Protein AF-0000000072491168 (afdb_homodimer)

Radius of gyration: 26.43 Å; Cα contacts (8 Å, |Δi|>4): 874; chains: 2; bounding box: 70×64×75 Å

Structure (mmCIF, N/CA/C/O backbone):
data_AF-0000000072491168-model_v1
#
loop_
_entity.id
_entity.type
_entity.pdbx_description
1 polymer 'GNAT family N-acetyltransferase'
#
loop_
_atom_site.group_PDB
_atom_site.id
_atom_site.type_symbol
_atom_site.label_atom_id
_atom_site.label_alt_id
_atom_site.label_comp_id
_atom_site.label_asym_id
_atom_site.label_entity_id
_atom_site.label_seq_id
_atom_site.pdbx_PDB_ins_code
_atom_site.Cartn_x
_atom_site.Cartn_y
_atom_site.Cartn_z
_atom_site.occupancy
_atom_site.B_iso_or_equiv
_atom_site.auth_seq_id
_atom_site.auth_comp_id
_atom_site.auth_asym_id
_atom_site.auth_atom_id
_atom_site.pdbx_PDB_model_num
ATOM 1 N N . MET A 1 1 ? -16.453 -18.031 -25.453 1 85.25 1 MET A N 1
ATOM 2 C CA . MET A 1 1 ? -17.797 -17.641 -25.031 1 85.25 1 MET A CA 1
ATOM 3 C C . MET A 1 1 ? -17.797 -17.047 -23.641 1 85.25 1 MET A C 1
ATOM 5 O O . MET A 1 1 ? -17.031 -17.484 -22.766 1 85.25 1 MET A O 1
ATOM 9 N N . LYS A 1 2 ? -18.734 -16.141 -23.422 1 92.62 2 LYS A N 1
ATOM 10 C CA . LYS A 1 2 ? -18.875 -15.367 -22.188 1 92.62 2 LYS A CA 1
ATOM 11 C C . LYS A 1 2 ? -19.312 -16.266 -21.031 1 92.62 2 LYS A C 1
ATOM 13 O O . LYS A 1 2 ? -20.031 -17.25 -21.234 1 92.62 2 LYS A O 1
ATOM 18 N N . ILE A 1 3 ? -18.812 -15.953 -19.875 1 95.25 3 ILE A N 1
ATOM 19 C CA . ILE A 1 3 ? -19.219 -16.672 -18.672 1 95.25 3 ILE A CA 1
ATOM 20 C C . ILE A 1 3 ? -20.734 -16.641 -18.547 1 95.25 3 ILE A C 1
ATOM 22 O O . ILE A 1 3 ? -21.375 -15.617 -18.812 1 95.25 3 ILE A O 1
ATOM 26 N N . THR A 1 4 ? -21.297 -17.75 -18.156 1 95.19 4 THR A N 1
ATOM 27 C CA . THR A 1 4 ? -22.734 -17.797 -17.984 1 95.19 4 THR A CA 1
ATOM 28 C C . THR A 1 4 ? -23.141 -17.297 -16.594 1 95.19 4 THR A C 1
ATOM 30 O O . THR A 1 4 ? -22.297 -17.219 -15.695 1 95.19 4 THR A O 1
ATOM 33 N N . LYS A 1 5 ? -24.359 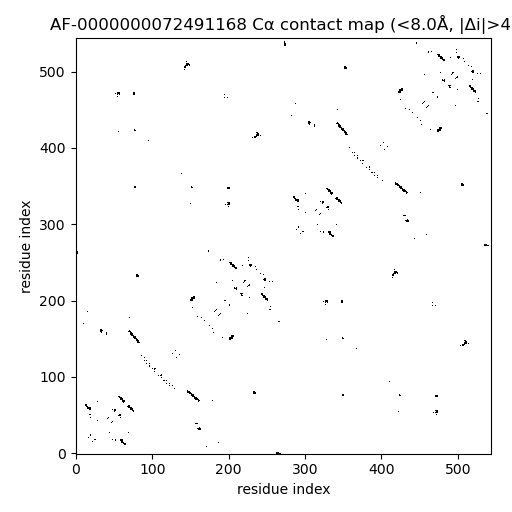-16.984 -16.469 1 96.19 5 LYS A N 1
ATOM 34 C CA . LYS A 1 5 ? -24.875 -16.547 -15.172 1 96.19 5 LYS A CA 1
ATOM 35 C C . LYS A 1 5 ? -24.703 -17.625 -14.109 1 96.19 5 LYS A C 1
ATOM 37 O O . LYS A 1 5 ? -24.312 -17.328 -12.977 1 96.19 5 LYS A O 1
ATOM 42 N N . ASP A 1 6 ? -24.953 -18.844 -14.477 1 95.75 6 ASP A N 1
ATOM 43 C CA . ASP A 1 6 ? -24.828 -19.953 -13.547 1 95.75 6 ASP A CA 1
ATOM 44 C C . ASP A 1 6 ? -23.375 -20.109 -13.078 1 95.75 6 ASP A C 1
ATOM 46 O O . ASP A 1 6 ? -23.125 -20.328 -11.898 1 95.75 6 ASP A O 1
ATOM 50 N N . GLN A 1 7 ? -22.484 -20.047 -13.992 1 96 7 GLN A N 1
ATOM 51 C CA . GLN A 1 7 ? -21.062 -20.141 -13.672 1 96 7 GLN A CA 1
ATOM 52 C C . GLN A 1 7 ? -20.625 -19 -12.75 1 96 7 GLN A C 1
ATOM 54 O O . GLN A 1 7 ? -19.891 -19.234 -11.789 1 96 7 GLN A O 1
ATOM 59 N N . LEU A 1 8 ? -21.094 -17.844 -13.062 1 97.38 8 LEU A N 1
ATOM 60 C CA . LEU A 1 8 ? -20.766 -16.688 -12.25 1 97.38 8 LEU A CA 1
ATOM 61 C C . LEU A 1 8 ? -21.359 -16.828 -10.852 1 97.38 8 LEU A C 1
ATOM 63 O O . LEU A 1 8 ? -20.734 -16.438 -9.859 1 97.38 8 LEU A O 1
ATOM 67 N N . ASP A 1 9 ? -22.516 -17.344 -10.766 1 97.31 9 ASP A N 1
ATOM 68 C CA . ASP A 1 9 ? -23.156 -17.578 -9.477 1 97.31 9 ASP A CA 1
ATOM 69 C C . ASP A 1 9 ? -22.359 -18.547 -8.625 1 97.31 9 ASP A C 1
ATOM 71 O O . ASP A 1 9 ? -22.25 -18.375 -7.41 1 97.31 9 ASP A O 1
ATOM 75 N N . ILE A 1 10 ? -21.828 -19.531 -9.258 1 97.38 10 ILE A N 1
ATOM 76 C CA . ILE A 1 10 ? -20.969 -20.484 -8.547 1 97.38 10 ILE A CA 1
ATOM 77 C C . ILE A 1 10 ? -19.75 -19.766 -7.988 1 97.38 10 ILE A C 1
ATOM 79 O O . ILE A 1 10 ? -19.438 -19.891 -6.805 1 97.38 10 ILE A O 1
ATOM 83 N N . LEU A 1 11 ? -19.109 -18.984 -8.812 1 98 11 LEU A N 1
ATOM 84 C CA . LEU A 1 11 ? -17.922 -18.25 -8.367 1 98 11 LEU A CA 1
ATOM 85 C C . LEU A 1 11 ? -18.281 -17.281 -7.246 1 98 11 LEU A C 1
ATOM 87 O O . LEU A 1 11 ? -17.531 -17.156 -6.273 1 98 11 LEU A O 1
ATOM 91 N N . ASN A 1 12 ? -19.406 -16.672 -7.371 1 97.81 12 ASN A N 1
ATOM 92 C CA . ASN A 1 12 ? -19.844 -15.695 -6.383 1 97.81 12 ASN A CA 1
ATOM 93 C C . ASN A 1 12 ? -20.234 -16.359 -5.07 1 97.81 12 ASN A C 1
ATOM 95 O O . ASN A 1 12 ? -20.359 -15.695 -4.039 1 97.81 12 ASN A O 1
ATOM 99 N N . SER A 1 13 ? -20.438 -17.578 -5.105 1 97.69 13 SER A N 1
ATOM 100 C CA . SER A 1 13 ? -20.859 -18.297 -3.902 1 97.69 13 SER A CA 1
ATOM 101 C C . SER A 1 13 ? -19.656 -18.625 -3.018 1 97.69 13 SER A C 1
ATOM 103 O O . SER A 1 13 ? -19.828 -19.016 -1.856 1 97.69 13 SER A O 1
ATOM 105 N N . PHE A 1 14 ? -18.453 -18.547 -3.564 1 98.19 14 PHE A N 1
ATOM 106 C CA . PHE A 1 14 ? -17.266 -18.828 -2.76 1 98.19 14 PHE A CA 1
ATOM 107 C C . PHE A 1 14 ? -17.109 -17.781 -1.662 1 98.19 14 PHE A C 1
ATOM 109 O O . PHE A 1 14 ? -17.359 -16.594 -1.887 1 98.19 14 PHE A O 1
ATOM 116 N N . SER A 1 15 ? -16.75 -18.25 -0.492 1 98 15 SER A N 1
ATOM 117 C CA . SER A 1 15 ? -16.469 -17.344 0.617 1 98 15 SER A CA 1
ATOM 118 C C . SER A 1 15 ? -14.992 -16.969 0.669 1 98 15 SER A C 1
ATOM 120 O O . SER A 1 15 ? -14.125 -17.828 0.507 1 98 15 SER A O 1
ATOM 122 N N . VAL A 1 16 ? -14.758 -15.75 0.825 1 98.5 16 VAL A N 1
ATOM 123 C CA . VAL A 1 16 ? -13.406 -15.219 0.958 1 98.5 16 VAL A CA 1
ATOM 124 C C . VAL A 1 16 ? -13.227 -14.602 2.346 1 98.5 16 VAL A C 1
ATOM 126 O O . VAL A 1 16 ? -13.828 -13.578 2.66 1 98.5 16 VAL A O 1
ATOM 129 N N . THR A 1 17 ? -12.336 -15.242 3.166 1 98.06 17 THR A N 1
ATOM 130 C CA . THR A 1 17 ? -12.25 -14.844 4.566 1 98.06 17 THR A CA 1
ATOM 131 C C . THR A 1 17 ? -10.789 -14.672 4.988 1 98.06 17 THR A C 1
ATOM 133 O O . THR A 1 17 ? -9.938 -15.484 4.645 1 98.06 17 THR A O 1
ATOM 136 N N . ARG A 1 18 ? -10.625 -13.633 5.758 1 97.81 18 ARG A N 1
ATOM 137 C CA . ARG A 1 18 ? -9.32 -13.5 6.391 1 97.81 18 ARG A CA 1
ATOM 138 C C . ARG A 1 18 ? -9.094 -14.602 7.418 1 97.81 18 ARG A C 1
ATOM 140 O O . ARG A 1 18 ? -10.016 -14.984 8.141 1 97.81 18 ARG A O 1
ATOM 147 N N . LEU A 1 19 ? -7.852 -14.977 7.465 1 97.94 19 LEU A N 1
ATOM 148 C CA . LEU A 1 19 ? -7.543 -16.047 8.414 1 97.94 19 LEU A CA 1
ATOM 149 C C . LEU A 1 19 ? -7.852 -15.602 9.844 1 97.94 19 LEU A C 1
ATOM 151 O O . LEU A 1 19 ? -8.43 -16.375 10.617 1 97.94 19 LEU A O 1
ATOM 155 N N . LYS A 1 20 ? -7.547 -14.391 10.195 1 95.94 20 LYS A N 1
ATOM 156 C CA . LYS A 1 20 ? -7.688 -13.922 11.57 1 95.94 20 LYS A CA 1
ATOM 157 C C . LYS A 1 20 ? -9.156 -13.75 11.945 1 95.94 20 LYS A C 1
ATOM 159 O O . LYS A 1 20 ? -9.484 -13.594 13.125 1 95.94 20 LYS A O 1
ATOM 164 N N . GLU A 1 21 ? -10.023 -13.797 11 1 95.81 21 GLU A N 1
ATOM 165 C CA . GLU A 1 21 ? -11.438 -13.508 11.258 1 95.81 21 GLU A CA 1
ATOM 166 C C . GLU A 1 21 ? -12.211 -14.789 11.555 1 95.81 21 GLU A C 1
ATOM 168 O O . GLU A 1 21 ? -13.367 -14.734 11.992 1 95.81 21 GLU A O 1
ATOM 173 N N . ASP A 1 22 ? -11.656 -15.898 11.281 1 94.81 22 ASP A N 1
ATOM 174 C CA . ASP A 1 22 ? -12.352 -17.172 11.445 1 94.81 22 ASP A CA 1
ATOM 175 C C . ASP A 1 22 ? -11.445 -18.203 12.117 1 94.81 22 ASP A C 1
ATOM 177 O O . ASP A 1 22 ? -10.648 -18.859 11.453 1 94.81 22 ASP A O 1
ATOM 181 N N . ASP A 1 23 ? -11.68 -18.5 13.273 1 91.62 23 ASP A N 1
ATOM 182 C CA . ASP A 1 23 ? -10.852 -19.391 14.086 1 91.62 23 ASP A CA 1
ATOM 183 C C . ASP A 1 23 ? -10.922 -20.828 13.578 1 91.62 23 ASP A C 1
ATOM 185 O O . ASP A 1 23 ? -10 -21.625 13.805 1 91.62 23 ASP A O 1
ATOM 189 N N . SER A 1 24 ? -11.961 -21.156 12.969 1 93.06 24 SER A N 1
ATOM 190 C CA . SER A 1 24 ? -12.102 -22.516 12.469 1 93.06 24 SER A CA 1
ATOM 191 C C . SER A 1 24 ? -11.039 -22.844 11.422 1 93.06 24 SER A C 1
ATOM 193 O O . SER A 1 24 ? -10.703 -24 11.203 1 93.06 24 SER A O 1
ATOM 195 N N . LEU A 1 25 ? -10.57 -21.828 10.82 1 94.56 25 LEU A N 1
ATOM 196 C CA . LEU A 1 25 ? -9.578 -22 9.766 1 94.56 25 LEU A CA 1
ATOM 197 C C . LEU A 1 25 ? -8.281 -22.578 10.328 1 94.56 25 LEU A C 1
ATOM 199 O O . LEU A 1 25 ? -7.543 -23.266 9.617 1 94.56 25 LEU A O 1
ATOM 203 N N . LEU A 1 26 ? -7.996 -22.359 11.578 1 91.88 26 LEU A N 1
ATOM 204 C CA . LEU A 1 26 ? -6.789 -22.875 12.211 1 91.88 26 LEU A CA 1
ATOM 205 C C . LEU A 1 26 ? -6.738 -24.391 12.109 1 91.88 26 LEU A C 1
ATOM 207 O O . LEU A 1 26 ? -5.672 -24.969 11.875 1 91.88 26 LEU A O 1
ATOM 211 N N . ARG A 1 27 ? -7.855 -24.969 12.234 1 91.81 27 ARG A N 1
ATOM 212 C CA . ARG A 1 27 ? -7.941 -26.422 12.156 1 91.81 27 ARG A CA 1
ATOM 213 C C . ARG A 1 27 ? -8.047 -26.891 10.711 1 91.81 27 ARG A C 1
ATOM 215 O O . ARG A 1 27 ? -7.422 -27.891 10.328 1 91.81 27 ARG A O 1
ATOM 222 N N . GLU A 1 28 ? -8.734 -26.219 9.961 1 94.31 28 GLU A N 1
ATOM 223 C CA . GLU A 1 28 ? -9.07 -26.641 8.602 1 94.31 28 GLU A CA 1
ATOM 224 C C . GLU A 1 28 ? -7.844 -26.625 7.695 1 94.31 28 GLU A C 1
ATOM 226 O O . GLU A 1 28 ? -7.766 -27.391 6.734 1 94.31 28 GLU A O 1
ATOM 231 N N . VAL A 1 29 ? -6.945 -25.797 8.008 1 95.69 29 VAL A N 1
ATOM 232 C CA . VAL A 1 29 ? -5.801 -25.641 7.125 1 95.69 29 VAL A CA 1
ATOM 233 C C . VAL A 1 29 ? -4.859 -26.828 7.27 1 95.69 29 VAL A C 1
ATOM 235 O O . VAL A 1 29 ? -3.959 -27.016 6.449 1 95.69 29 VAL A O 1
ATOM 238 N N . SER A 1 30 ? -5.031 -27.594 8.219 1 92.44 30 SER A N 1
ATOM 239 C CA . SER A 1 30 ? -4.18 -28.766 8.438 1 92.44 30 SER A CA 1
ATOM 240 C C . SER A 1 30 ? -4.285 -29.75 7.281 1 92.44 30 SER A C 1
ATOM 242 O O . SER A 1 30 ? -3.354 -30.516 7.027 1 92.44 30 SER A O 1
ATOM 244 N N . ASP A 1 31 ? -5.367 -29.766 6.555 1 92.75 31 ASP A N 1
ATOM 245 C CA . ASP A 1 31 ? -5.605 -30.688 5.453 1 92.75 31 ASP A CA 1
ATOM 246 C C . ASP A 1 31 ? -5.234 -30.062 4.113 1 92.75 31 ASP A C 1
ATOM 248 O O . ASP A 1 31 ? -5.449 -30.656 3.057 1 92.75 31 ASP A O 1
ATOM 252 N N . PHE A 1 32 ? -4.758 -28.859 4.148 1 97.31 32 PHE A N 1
ATOM 253 C CA . PHE A 1 32 ? -4.363 -28.172 2.926 1 97.31 32 PHE A CA 1
ATOM 254 C C . PHE A 1 32 ? -3.148 -28.844 2.295 1 97.31 32 PHE A C 1
ATOM 256 O O . PHE A 1 32 ? -2.145 -29.078 2.971 1 97.31 32 PHE A O 1
ATOM 263 N N . GLU A 1 33 ? -3.289 -29.109 0.981 1 96.19 33 GLU A N 1
ATOM 264 C CA . GLU A 1 33 ? -2.223 -29.875 0.339 1 96.19 33 GLU A CA 1
ATOM 265 C C . GLU A 1 33 ? -1.776 -29.203 -0.961 1 96.19 33 GLU A C 1
ATOM 267 O O . GLU A 1 33 ? -2.605 -28.734 -1.742 1 96.19 33 GLU A O 1
ATOM 272 N N . ASN A 1 34 ? -0.528 -29.156 -1.126 1 95.94 34 ASN A N 1
ATOM 273 C CA . ASN A 1 34 ? 0.134 -28.828 -2.383 1 95.94 34 ASN A CA 1
ATOM 274 C C . ASN A 1 34 ? 1.543 -29.406 -2.443 1 95.94 34 ASN A C 1
ATOM 276 O O . ASN A 1 34 ? 2.451 -28.922 -1.77 1 95.94 34 ASN A O 1
ATOM 280 N N . SER A 1 35 ? 1.771 -30.375 -3.225 1 91.31 35 SER A N 1
ATOM 281 C CA . SER A 1 35 ? 3.027 -31.125 -3.252 1 91.31 35 SER A CA 1
ATOM 282 C C . SER A 1 35 ? 4.109 -30.344 -3.994 1 91.31 35 SER A C 1
ATOM 284 O O . SER A 1 35 ? 5.305 -30.562 -3.768 1 91.31 35 SER A O 1
ATOM 286 N N . LYS A 1 36 ? 3.754 -29.484 -4.859 1 86.44 36 LYS A N 1
ATOM 287 C CA . LYS A 1 36 ? 4.715 -28.719 -5.637 1 86.44 36 LYS A CA 1
ATOM 288 C C . LYS A 1 36 ? 5.207 -27.5 -4.848 1 86.44 36 LYS A C 1
ATOM 290 O O . LYS A 1 36 ? 6.273 -26.953 -5.145 1 86.44 36 LYS A O 1
ATOM 295 N N . ASN A 1 37 ? 4.387 -27.062 -3.924 1 88.38 37 ASN A N 1
ATOM 296 C CA . ASN A 1 37 ? 4.707 -25.875 -3.135 1 88.38 37 ASN A CA 1
ATOM 297 C C . ASN A 1 37 ? 4.613 -26.156 -1.638 1 88.38 37 ASN A C 1
ATOM 299 O O . ASN A 1 37 ? 3.863 -25.484 -0.922 1 88.38 37 ASN A O 1
ATOM 303 N N . GLU A 1 38 ? 5.504 -26.938 -1.162 1 88.06 38 GLU A N 1
ATOM 304 C CA . GLU A 1 38 ? 5.469 -27.359 0.235 1 88.06 38 GLU A CA 1
ATOM 305 C C . GLU A 1 38 ? 5.773 -26.188 1.172 1 88.06 38 GLU A C 1
ATOM 307 O O . GLU A 1 38 ? 5.215 -26.109 2.27 1 88.06 38 GLU A O 1
ATOM 312 N N . ASN A 1 39 ? 6.598 -25.328 0.721 1 87.5 39 ASN A N 1
ATOM 313 C CA . ASN A 1 39 ? 6.961 -24.172 1.534 1 87.5 39 ASN A CA 1
ATOM 314 C C . ASN A 1 39 ? 5.758 -23.281 1.791 1 87.5 39 ASN A C 1
ATOM 316 O O . ASN A 1 39 ? 5.641 -22.688 2.865 1 87.5 39 ASN A O 1
ATOM 320 N N . LEU A 1 40 ? 4.914 -23.172 0.832 1 93.88 40 LEU A N 1
ATOM 321 C CA . LEU A 1 40 ? 3.723 -22.344 0.986 1 93.88 40 LEU A CA 1
ATOM 322 C C . LEU A 1 40 ? 2.715 -23 1.917 1 93.88 40 LEU A C 1
ATOM 324 O O . LEU A 1 40 ? 1.997 -22.328 2.652 1 93.88 40 LEU A O 1
ATOM 328 N N . VAL A 1 41 ? 2.727 -24.328 1.854 1 95.75 41 VAL A N 1
ATOM 329 C CA . VAL A 1 41 ? 1.869 -25.062 2.783 1 95.75 41 VAL A CA 1
ATOM 330 C C . VAL A 1 41 ? 2.367 -24.859 4.211 1 95.75 41 VAL A C 1
ATOM 332 O O . VAL A 1 41 ? 1.581 -24.578 5.117 1 95.75 41 VAL A O 1
ATOM 335 N N . ASP A 1 42 ? 3.631 -24.984 4.359 1 92.81 42 ASP A N 1
ATOM 336 C CA . ASP A 1 42 ? 4.242 -24.781 5.672 1 92.81 42 ASP A CA 1
ATOM 337 C C . ASP A 1 42 ? 3.963 -23.375 6.199 1 92.81 42 ASP A C 1
ATOM 339 O O . ASP A 1 42 ? 3.67 -23.203 7.383 1 92.81 42 ASP A O 1
ATOM 343 N N . TYR A 1 43 ? 4.047 -22.406 5.332 1 95 43 TYR A N 1
ATOM 344 C CA . TYR A 1 43 ? 3.77 -21.031 5.719 1 95 43 TYR A CA 1
ATOM 345 C C . TYR A 1 43 ? 2.334 -20.875 6.211 1 95 43 TYR A C 1
ATOM 347 O O . TYR A 1 43 ? 2.084 -20.234 7.23 1 95 43 TYR A O 1
ATOM 355 N N . LEU A 1 44 ? 1.448 -21.469 5.488 1 97.81 44 LEU A N 1
ATOM 356 C CA . LEU A 1 44 ? 0.034 -21.375 5.836 1 97.81 44 LEU A CA 1
ATOM 357 C C . LEU A 1 44 ? -0.22 -21.922 7.234 1 97.81 44 LEU A C 1
ATOM 359 O O . LEU A 1 44 ? -0.889 -21.281 8.047 1 97.81 44 LEU A O 1
ATOM 363 N N . VAL A 1 45 ? 0.338 -23.016 7.48 1 94.81 45 VAL A N 1
ATOM 364 C CA . VAL A 1 45 ? 0.087 -23.703 8.742 1 94.81 45 VAL A CA 1
ATOM 365 C C . VAL A 1 45 ? 0.888 -23.047 9.859 1 94.81 45 VAL A C 1
ATOM 367 O O . VAL 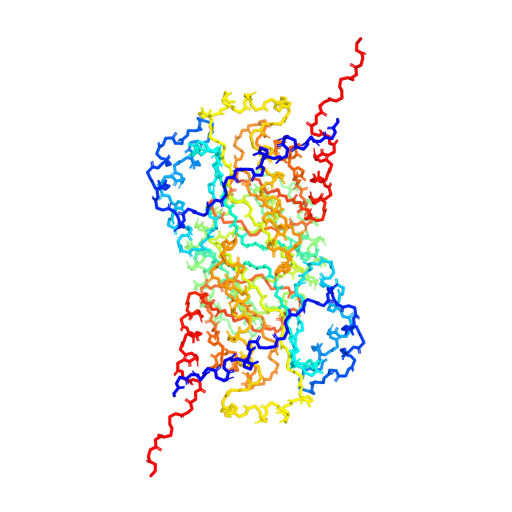A 1 45 ? 0.422 -22.969 11 1 94.81 45 VAL A O 1
ATOM 370 N N . GLY A 1 46 ? 1.945 -22.5 9.57 1 91.31 46 GLY A N 1
ATOM 371 C CA . GLY A 1 46 ? 2.877 -22.078 10.602 1 91.31 46 GLY A CA 1
ATOM 372 C C . GLY A 1 46 ? 2.832 -20.594 10.867 1 91.31 46 GLY A C 1
ATOM 373 O O . GLY A 1 46 ? 2.756 -20.156 12.016 1 91.31 46 GLY A O 1
ATOM 374 N N . ASN A 1 47 ? 2.898 -19.734 9.805 1 94.69 47 ASN A N 1
ATOM 375 C CA . ASN A 1 47 ? 3.186 -18.312 9.984 1 94.69 47 ASN A CA 1
ATOM 376 C C . ASN A 1 47 ? 2.014 -17.438 9.539 1 94.69 47 ASN A C 1
ATOM 378 O O . ASN A 1 47 ? 1.877 -16.297 9.992 1 94.69 47 ASN A O 1
ATOM 382 N N . ALA A 1 48 ? 1.198 -17.906 8.727 1 97.44 48 ALA A N 1
ATOM 383 C CA . ALA A 1 48 ? 0.203 -17.078 8.047 1 97.44 48 ALA A CA 1
ATOM 384 C C . ALA A 1 48 ? -0.757 -16.438 9.039 1 97.44 48 ALA A C 1
ATOM 386 O O . ALA A 1 48 ? -1.132 -15.273 8.891 1 97.44 48 ALA A O 1
ATOM 387 N N . PHE A 1 49 ? -1.146 -17.156 10.047 1 97.12 49 PHE A N 1
ATOM 388 C CA . PHE A 1 49 ? -2.098 -16.641 11.023 1 97.12 49 PHE A CA 1
ATOM 389 C C . PHE A 1 49 ? -1.487 -15.5 11.82 1 97.12 49 PHE A C 1
ATOM 391 O O . PHE A 1 49 ? -2.131 -14.469 12.031 1 97.12 49 PHE A O 1
ATOM 398 N N . ASP A 1 50 ? -0.296 -15.648 12.242 1 95.62 50 ASP A N 1
ATOM 399 C CA . ASP A 1 50 ? 0.395 -14.586 12.969 1 95.62 50 ASP A CA 1
ATOM 400 C C . ASP A 1 50 ? 0.603 -13.359 12.094 1 95.62 50 ASP A C 1
ATOM 402 O O . ASP A 1 50 ? 0.384 -12.227 12.539 1 95.62 50 ASP A O 1
ATOM 406 N N . ASP A 1 51 ? 1.044 -13.617 10.906 1 97.06 51 ASP A N 1
ATOM 407 C CA . ASP A 1 51 ? 1.279 -12.508 9.992 1 97.06 51 ASP A CA 1
ATOM 408 C C . ASP A 1 51 ? -0.011 -11.734 9.719 1 97.06 51 ASP A C 1
ATOM 410 O O . ASP A 1 51 ? 0.005 -10.508 9.617 1 97.06 51 ASP A O 1
ATOM 414 N N . ASP A 1 52 ? -1.078 -12.43 9.578 1 98.12 52 ASP A N 1
ATOM 415 C CA . ASP A 1 52 ? -2.369 -11.781 9.375 1 98.12 52 ASP A CA 1
ATOM 416 C C . ASP A 1 52 ? -2.803 -11.008 10.625 1 98.12 52 ASP A C 1
ATOM 418 O O . ASP A 1 52 ? -3.254 -9.867 10.531 1 98.12 52 ASP A O 1
ATOM 422 N N . ALA A 1 53 ? -2.605 -11.586 11.742 1 96.94 53 ALA A N 1
ATOM 423 C CA . ALA A 1 53 ? -2.992 -10.961 13.008 1 96.94 53 ALA A CA 1
ATOM 424 C C . ALA A 1 53 ? -2.197 -9.68 13.25 1 96.94 53 ALA A C 1
ATOM 426 O O . ALA A 1 53 ? -2.73 -8.703 13.773 1 96.94 53 ALA A O 1
ATOM 427 N N . GLU A 1 54 ? -0.993 -9.719 12.836 1 96.81 54 GLU A N 1
ATOM 428 C CA . GLU A 1 54 ? -0.114 -8.578 13.047 1 96.81 54 GLU A CA 1
ATOM 429 C C . GLU A 1 54 ? -0.169 -7.613 11.867 1 96.81 54 GLU A C 1
ATOM 431 O O . GLU A 1 54 ? 0.552 -6.613 11.836 1 96.81 54 GLU A O 1
ATOM 436 N N . ASN A 1 55 ? -0.95 -7.902 10.867 1 98.12 55 ASN A N 1
ATOM 437 C CA . ASN A 1 55 ? -1.218 -7.074 9.703 1 98.12 55 ASN A CA 1
ATOM 438 C C . ASN A 1 55 ? 0.03 -6.902 8.836 1 98.12 55 ASN A C 1
ATOM 440 O O . ASN A 1 55 ? 0.172 -5.902 8.133 1 98.12 55 ASN A O 1
ATOM 444 N N . ARG A 1 56 ? 0.948 -7.902 8.945 1 97.19 56 ARG A N 1
ATOM 445 C CA . ARG A 1 56 ? 2.1 -7.934 8.047 1 97.19 56 ARG A CA 1
ATOM 446 C C . ARG A 1 56 ? 1.679 -8.289 6.629 1 97.19 56 ARG A C 1
ATOM 448 O O . ARG A 1 56 ? 2.328 -7.887 5.66 1 97.19 56 ARG A O 1
ATOM 455 N N . CYS A 1 57 ? 0.705 -9.031 6.531 1 97.56 57 CYS A N 1
ATOM 456 C CA . CYS A 1 57 ? -0.03 -9.336 5.309 1 97.56 57 CYS A CA 1
ATOM 457 C C . CYS A 1 57 ? -1.483 -9.672 5.613 1 97.56 57 CYS A C 1
ATOM 459 O O . CYS A 1 57 ? -1.825 -9.984 6.758 1 97.56 57 CYS A O 1
ATOM 461 N N . ALA A 1 58 ? -2.316 -9.43 4.68 1 98.75 58 ALA A N 1
ATOM 462 C CA . ALA A 1 58 ? -3.68 -9.953 4.742 1 98.75 58 ALA A CA 1
ATOM 463 C C . ALA A 1 58 ? -3.77 -11.336 4.094 1 98.75 58 ALA A C 1
ATOM 465 O O . ALA A 1 58 ? -3.619 -11.461 2.875 1 98.75 58 ALA A O 1
ATOM 466 N N . CYS A 1 59 ? -4.023 -12.344 4.922 1 98.69 59 CYS A N 1
ATOM 467 C CA . CYS A 1 59 ? -4.105 -13.711 4.426 1 98.69 59 CYS A CA 1
ATOM 468 C C . CYS A 1 59 ? -5.555 -14.164 4.289 1 98.69 59 CYS A C 1
ATOM 470 O O . CYS A 1 59 ? -6.301 -14.156 5.27 1 98.69 59 CYS A O 1
ATOM 472 N N . TYR A 1 60 ? -5.871 -14.594 3.09 1 98.81 60 TYR A N 1
ATOM 473 C CA . TYR A 1 60 ? -7.242 -14.984 2.779 1 98.81 60 TYR A CA 1
ATOM 474 C C . TYR A 1 60 ? -7.328 -16.469 2.465 1 98.81 60 TYR A C 1
ATOM 476 O O . TYR A 1 60 ? -6.457 -17.016 1.789 1 98.81 60 TYR A O 1
ATOM 484 N N . ALA A 1 61 ? -8.352 -17.078 2.963 1 98.69 61 ALA A N 1
ATOM 485 C CA . ALA A 1 61 ? -8.773 -18.391 2.504 1 98.69 61 ALA A CA 1
ATOM 486 C C . ALA A 1 61 ? -10.039 -18.297 1.654 1 98.69 61 ALA A C 1
ATOM 488 O O . ALA A 1 61 ? -10.969 -17.562 1.993 1 98.69 61 ALA A O 1
ATOM 489 N N . VAL A 1 62 ? -10.031 -18.984 0.56 1 98.62 62 VAL A N 1
ATOM 490 C CA . VAL A 1 62 ? -11.211 -19.062 -0.296 1 98.62 62 VAL A CA 1
ATOM 491 C C . VAL A 1 62 ? -11.859 -20.438 -0.157 1 98.62 62 VAL A C 1
ATOM 493 O O . VAL A 1 62 ? -11.242 -21.469 -0.456 1 98.62 62 VAL A O 1
ATOM 496 N N . ARG A 1 63 ? -13.141 -20.438 0.212 1 98 63 ARG A N 1
ATOM 497 C CA . ARG A 1 63 ? -13.867 -21.688 0.438 1 98 63 ARG A CA 1
ATOM 498 C C . ARG A 1 63 ? -15.047 -21.812 -0.524 1 98 63 ARG A C 1
ATOM 500 O O . ARG A 1 63 ? -15.695 -20.812 -0.857 1 98 63 ARG A O 1
ATOM 507 N N . ASN A 1 64 ? -15.273 -23.047 -0.876 1 97.31 64 ASN A N 1
ATOM 508 C CA . ASN A 1 64 ? -16.5 -23.297 -1.629 1 97.31 64 ASN A CA 1
ATOM 509 C C . ASN A 1 64 ? -17.703 -23.469 -0.705 1 97.31 64 ASN A C 1
ATOM 511 O O . ASN A 1 64 ? -17.594 -23.25 0.505 1 97.31 64 ASN A O 1
ATOM 515 N N . GLU A 1 65 ? -18.828 -23.812 -1.25 1 95 65 GLU A N 1
ATOM 516 C CA . GLU A 1 65 ? -20.078 -23.906 -0.509 1 95 65 GLU A CA 1
ATOM 517 C C . GLU A 1 65 ? -20.047 -25.031 0.518 1 95 65 GLU A C 1
ATOM 519 O O . GLU A 1 65 ? -20.719 -24.969 1.544 1 95 65 GLU A O 1
ATOM 524 N N . ASP A 1 66 ? -19.219 -26 0.333 1 95.12 66 ASP A N 1
ATOM 525 C CA . ASP A 1 66 ? -19.094 -27.141 1.236 1 95.12 66 ASP A CA 1
ATOM 526 C C . ASP A 1 66 ? -18.109 -26.859 2.357 1 95.12 66 ASP A C 1
ATOM 528 O O . ASP A 1 66 ? -17.859 -27.703 3.213 1 95.12 66 ASP A O 1
ATOM 532 N N . GLY A 1 67 ? -17.5 -25.672 2.275 1 94.56 67 GLY A N 1
ATOM 533 C CA . GLY A 1 67 ? -16.547 -25.281 3.309 1 94.56 67 GLY A CA 1
ATOM 534 C C . GLY A 1 67 ? -15.133 -25.734 3.021 1 94.56 67 GLY A C 1
ATOM 535 O O . GLY A 1 67 ? -14.25 -25.594 3.873 1 94.56 67 GLY A O 1
ATOM 536 N N . GLU A 1 68 ? -14.906 -26.219 1.857 1 96.62 68 GLU A N 1
ATOM 537 C CA . GLU A 1 68 ? -13.586 -26.703 1.46 1 96.62 68 GLU A CA 1
ATOM 538 C C . GLU A 1 68 ? -12.695 -25.531 1.026 1 96.62 68 GLU A C 1
ATOM 540 O O . GLU A 1 68 ? -13.086 -24.719 0.186 1 96.62 68 GLU A O 1
ATOM 545 N N . ILE A 1 69 ? -11.508 -25.5 1.567 1 98.19 69 ILE A N 1
ATOM 546 C CA . ILE A 1 69 ? -10.586 -24.438 1.196 1 98.19 69 ILE A CA 1
ATOM 547 C C . ILE A 1 69 ? -9.977 -24.734 -0.17 1 98.19 69 ILE A C 1
ATOM 549 O O . ILE A 1 69 ? -9.148 -25.641 -0.304 1 98.19 69 ILE A O 1
ATOM 553 N N . LEU A 1 70 ? -10.258 -23.938 -1.151 1 98.31 70 LEU A N 1
ATOM 554 C CA . LEU A 1 70 ? -9.797 -24.141 -2.521 1 98.31 70 LEU A CA 1
ATOM 555 C C . LEU A 1 70 ? -8.398 -23.578 -2.719 1 98.31 70 LEU A C 1
ATOM 557 O O . LEU A 1 70 ? -7.613 -24.109 -3.506 1 98.31 70 LEU A O 1
ATOM 561 N N . CYS A 1 71 ? -8.102 -22.5 -2.115 1 98.56 71 CYS A N 1
ATOM 562 C CA . CYS A 1 71 ? -6.801 -21.844 -2.168 1 98.56 71 CYS A CA 1
ATOM 563 C C . CYS A 1 71 ? -6.656 -20.828 -1.044 1 98.56 71 CYS A C 1
ATOM 565 O O . CYS A 1 71 ? -7.621 -20.547 -0.329 1 98.56 71 CYS A O 1
ATOM 567 N N . TYR A 1 72 ? -5.484 -20.406 -0.854 1 98.69 72 TYR A N 1
ATOM 568 C CA . TYR A 1 72 ? -5.242 -19.234 -0.015 1 98.69 72 TYR A CA 1
ATOM 569 C C . TYR A 1 72 ? -4.273 -18.266 -0.69 1 98.69 72 TYR A C 1
ATOM 571 O O . TYR A 1 72 ? -3.533 -18.656 -1.596 1 98.69 72 TYR A O 1
ATOM 579 N N . PHE A 1 73 ? -4.359 -17.031 -0.343 1 98.69 73 PHE A N 1
ATOM 580 C CA . PHE A 1 73 ? -3.428 -16.016 -0.818 1 98.69 73 PHE A CA 1
ATOM 581 C C . PHE A 1 73 ? -3.232 -14.93 0.23 1 98.69 73 PHE A C 1
ATOM 583 O O . PHE A 1 73 ? -4.016 -14.828 1.179 1 98.69 73 PHE A O 1
ATOM 590 N N . SER A 1 74 ? -2.199 -14.203 0.115 1 98.56 74 SER A N 1
ATOM 591 C CA . SER A 1 74 ? -1.958 -13.055 0.987 1 98.56 74 SER A CA 1
ATOM 592 C C . SER A 1 74 ? -1.501 -11.844 0.188 1 98.56 74 SER A C 1
ATOM 594 O O . SER A 1 74 ? -0.816 -11.977 -0.827 1 98.56 74 SER A O 1
ATOM 596 N N . ILE A 1 75 ? -1.942 -10.656 0.629 1 98.75 75 ILE A N 1
ATOM 597 C CA . ILE A 1 75 ? -1.58 -9.406 -0.032 1 98.75 75 ILE A CA 1
ATOM 598 C C . ILE A 1 75 ? -1.197 -8.367 1.014 1 98.75 75 ILE A C 1
ATOM 600 O O . ILE A 1 75 ? -1.631 -8.445 2.166 1 98.75 75 ILE A O 1
ATOM 604 N N . LYS A 1 76 ? -0.387 -7.461 0.63 1 98.75 76 LYS A N 1
ATOM 605 C CA . LYS A 1 76 ? 0.001 -6.328 1.466 1 98.75 76 LYS A CA 1
ATOM 606 C C . LYS A 1 76 ? 0.281 -5.09 0.62 1 98.75 76 LYS A C 1
ATOM 608 O O . LYS A 1 76 ? 0.515 -5.195 -0.586 1 98.75 76 LYS A O 1
ATOM 613 N N . CYS A 1 77 ? 0.202 -3.953 1.254 1 98.75 77 CYS A N 1
ATOM 614 C CA . CYS A 1 77 ? 0.634 -2.73 0.587 1 98.75 77 CYS A CA 1
ATOM 615 C C . CYS A 1 77 ? 2.094 -2.828 0.159 1 98.75 77 CYS A C 1
ATOM 617 O O . CYS A 1 77 ? 2.922 -3.379 0.886 1 98.75 77 CYS A O 1
ATOM 619 N N . GLY A 1 78 ? 2.363 -2.316 -1.016 1 98.19 78 GLY A N 1
ATOM 620 C CA . GLY A 1 78 ? 3.705 -2.312 -1.573 1 98.19 78 GLY A CA 1
ATOM 621 C C . GLY A 1 78 ? 4.039 -1.029 -2.311 1 98.19 78 GLY A C 1
ATOM 622 O O . GLY A 1 78 ? 3.221 -0.111 -2.373 1 98.19 78 GLY A O 1
ATOM 623 N N . LEU A 1 79 ? 5.25 -0.985 -2.729 1 98 79 LEU A N 1
ATOM 624 C CA . LEU A 1 79 ? 5.766 0.18 -3.439 1 98 79 LEU A CA 1
ATOM 625 C C . LEU A 1 79 ? 6.824 -0.228 -4.457 1 98 79 LEU A C 1
ATOM 627 O O . LEU A 1 79 ? 7.727 -1.006 -4.141 1 98 79 LEU A O 1
ATOM 631 N N . LEU A 1 80 ? 6.641 0.228 -5.621 1 97.06 80 LEU A N 1
ATOM 632 C CA . LEU A 1 80 ? 7.672 0.141 -6.648 1 97.06 80 LEU A CA 1
ATOM 633 C C . LEU A 1 80 ? 8.32 1.501 -6.883 1 97.06 80 LEU A C 1
ATOM 635 O O . LEU A 1 80 ? 7.836 2.52 -6.387 1 97.06 80 LEU A O 1
ATOM 639 N N . TYR A 1 81 ? 9.43 1.474 -7.508 1 94.12 81 TYR A N 1
ATOM 640 C CA . TYR A 1 81 ? 10.086 2.756 -7.738 1 94.12 81 TYR A CA 1
ATOM 641 C C . TYR A 1 81 ? 10.938 2.715 -9 1 94.12 81 TYR A C 1
ATOM 643 O O . TYR A 1 81 ? 11.227 1.637 -9.531 1 94.12 81 TYR A O 1
ATOM 651 N N . SER A 1 82 ? 11.141 3.842 -9.578 1 88.5 82 SER A N 1
ATOM 652 C CA . SER A 1 82 ? 12.109 4.008 -10.648 1 88.5 82 SER A CA 1
ATOM 653 C C . SER A 1 82 ? 13.367 4.715 -10.156 1 88.5 82 SER A C 1
ATOM 655 O O . SER A 1 82 ? 13.289 5.621 -9.328 1 88.5 82 SER A O 1
ATOM 657 N N . GLU A 1 83 ? 14.445 4.246 -10.672 1 78.19 83 GLU A N 1
ATOM 658 C CA . GLU A 1 83 ? 15.727 4.863 -10.344 1 78.19 83 GLU A CA 1
ATOM 659 C C . GLU A 1 83 ? 16.016 6.059 -11.242 1 78.19 83 GLU A C 1
ATOM 661 O O . GLU A 1 83 ? 15.344 6.246 -12.266 1 78.19 83 GLU A O 1
ATOM 666 N N . PHE A 1 84 ? 16.906 6.875 -10.578 1 70.62 84 PHE A N 1
ATOM 667 C CA . PHE A 1 84 ? 17.391 7.953 -11.438 1 70.62 84 PHE A CA 1
ATOM 668 C C . PHE A 1 84 ? 18.141 7.391 -12.641 1 70.62 84 PHE A C 1
ATOM 670 O O . PHE A 1 84 ? 18.984 6.512 -12.492 1 70.62 84 PHE A O 1
ATOM 677 N N . GLU A 1 85 ? 17.625 7.785 -13.773 1 61.59 85 GLU A N 1
ATOM 678 C CA . GLU A 1 85 ? 18.266 7.27 -14.977 1 61.59 85 GLU A CA 1
ATOM 679 C C . GLU A 1 85 ? 19.781 7.336 -14.859 1 61.59 85 GLU A C 1
ATOM 681 O O . GLU A 1 85 ? 20.484 6.398 -15.25 1 61.59 85 GLU A O 1
ATOM 686 N N . GLU A 1 86 ? 20.109 8.422 -14.352 1 52.19 86 GLU A N 1
ATOM 687 C CA . GLU A 1 86 ? 21.547 8.633 -14.211 1 52.19 86 GLU A CA 1
ATOM 688 C C . GLU A 1 86 ? 22.156 7.648 -13.219 1 52.19 86 GLU A C 1
ATOM 690 O O . GLU A 1 86 ? 23.25 7.137 -13.43 1 52.19 86 GLU A O 1
ATOM 695 N N . LEU A 1 87 ? 21.5 7.375 -12.148 1 54.62 87 LEU A N 1
ATOM 696 C CA . LEU A 1 87 ? 21.984 6.469 -11.117 1 54.62 87 LEU A CA 1
ATOM 697 C C . LEU A 1 87 ? 21.922 5.02 -11.594 1 54.62 87 LEU A C 1
ATOM 699 O O . LEU A 1 87 ? 22.812 4.227 -11.281 1 54.62 87 LEU A O 1
ATOM 703 N N . LYS A 1 88 ? 20.938 4.781 -12.281 1 52.91 88 LYS A N 1
ATOM 704 C CA . LYS A 1 88 ? 20.844 3.449 -12.867 1 52.91 88 LYS A CA 1
ATOM 705 C C . LYS A 1 88 ? 22.031 3.152 -13.766 1 52.91 88 LYS A C 1
ATOM 707 O O . LYS A 1 88 ? 22.594 2.049 -13.734 1 52.91 88 LYS A O 1
ATOM 712 N N . LYS A 1 89 ? 22.297 4.188 -14.484 1 51.84 89 LYS A N 1
ATOM 713 C CA . LYS A 1 89 ? 23.469 4.078 -15.352 1 51.84 89 LYS A CA 1
ATOM 714 C C . LYS A 1 89 ? 24.734 3.867 -14.539 1 51.84 89 LYS A C 1
ATOM 716 O O . LYS A 1 89 ? 25.578 3.051 -14.906 1 51.84 89 LYS A O 1
ATOM 721 N N . PHE A 1 90 ? 24.688 4.523 -13.484 1 48.06 90 PHE A N 1
ATOM 722 C CA . PHE A 1 90 ? 25.875 4.457 -12.633 1 48.06 90 PHE A CA 1
ATOM 723 C C . PHE A 1 90 ? 25.984 3.088 -11.977 1 48.06 90 PHE A C 1
ATOM 725 O O . PHE A 1 90 ? 27.078 2.516 -11.906 1 48.06 90 PHE A O 1
ATOM 732 N N . GLU A 1 91 ? 24.953 2.66 -11.43 1 47.28 91 GLU A N 1
ATOM 733 C CA . GLU A 1 91 ? 24.938 1.356 -10.773 1 47.28 91 GLU A CA 1
ATOM 734 C C . GLU A 1 91 ? 25.266 0.239 -11.758 1 47.28 91 GLU A C 1
ATOM 736 O O . GLU A 1 91 ? 25.984 -0.702 -11.414 1 47.28 91 GLU A O 1
ATOM 741 N N . LYS A 1 92 ? 24.719 0.414 -12.883 1 50.28 92 LYS A N 1
ATOM 742 C CA . LYS A 1 92 ? 25.094 -0.51 -13.945 1 50.28 92 LYS A CA 1
ATOM 743 C C . LYS A 1 92 ? 26.594 -0.465 -14.211 1 50.28 92 LYS A C 1
ATOM 745 O O . LYS A 1 92 ? 27.219 -1.503 -14.438 1 50.28 92 LYS A O 1
ATOM 750 N N . PHE A 1 93 ? 26.969 0.646 -14.039 1 44.97 93 PHE A N 1
ATOM 751 C CA . PHE A 1 93 ? 28.406 0.836 -14.242 1 44.97 93 PHE A CA 1
ATOM 752 C C . PHE A 1 93 ? 29.203 0.205 -13.109 1 44.97 93 PHE A C 1
ATOM 754 O O . PHE A 1 93 ? 30.234 -0.43 -13.344 1 44.97 93 PHE A O 1
ATOM 761 N N . LYS A 1 94 ? 28.781 0.5 -12 1 45.09 94 LYS A N 1
ATOM 762 C CA . LYS A 1 94 ? 29.438 -0.102 -10.844 1 45.09 94 LYS A CA 1
ATOM 763 C C . LYS A 1 94 ? 29.453 -1.624 -10.945 1 45.09 94 LYS A C 1
ATOM 765 O O . LYS A 1 94 ? 30.469 -2.266 -10.648 1 45.09 94 LYS A O 1
ATOM 770 N N . ASN A 1 95 ? 28.312 -2.004 -11.312 1 47.16 95 ASN A N 1
ATOM 771 C CA . ASN A 1 95 ? 28.219 -3.443 -11.523 1 47.16 95 ASN A CA 1
ATOM 772 C C . ASN A 1 95 ? 29.188 -3.916 -12.602 1 47.16 95 ASN A C 1
ATOM 774 O O . ASN A 1 95 ? 29.781 -4.992 -12.484 1 47.16 95 ASN A O 1
ATOM 778 N N . HIS A 1 96 ? 29.312 -3.043 -13.469 1 48.12 96 HIS A N 1
ATOM 779 C CA . HIS A 1 96 ? 30.297 -3.346 -14.5 1 48.12 96 HIS A CA 1
ATOM 780 C C . HIS A 1 96 ? 31.703 -3.34 -13.938 1 48.12 96 HIS A C 1
ATOM 782 O O . HIS A 1 96 ? 32.531 -4.168 -14.32 1 48.12 96 HIS A O 1
ATOM 788 N N . LYS A 1 97 ? 31.875 -2.426 -13.094 1 45.81 97 LYS A N 1
ATOM 789 C CA . LYS A 1 97 ? 33.188 -2.355 -12.469 1 45.81 97 LYS A CA 1
ATOM 790 C C . LYS A 1 97 ? 33.469 -3.617 -11.656 1 45.81 97 LYS A C 1
ATOM 792 O O . LYS A 1 97 ? 34.594 -4.148 -11.703 1 45.81 97 LYS A O 1
ATOM 797 N N . ILE A 1 98 ? 32.531 -3.986 -10.891 1 45.81 98 ILE A N 1
ATOM 798 C CA . ILE A 1 98 ? 32.688 -5.211 -10.117 1 45.81 98 ILE A CA 1
ATOM 799 C C . ILE A 1 98 ? 32.938 -6.387 -11.055 1 45.81 98 ILE A C 1
ATOM 801 O O . ILE A 1 98 ? 33.812 -7.219 -10.789 1 45.81 98 ILE A O 1
ATOM 805 N N . LYS A 1 99 ? 32.188 -6.344 -12.133 1 48.34 99 LYS A N 1
ATOM 806 C CA . LYS A 1 99 ? 32.438 -7.352 -13.156 1 48.34 99 LYS A CA 1
ATOM 807 C C . LYS A 1 99 ? 33.844 -7.227 -13.711 1 48.34 99 LYS A C 1
ATOM 809 O O . LYS A 1 99 ? 34.531 -8.234 -13.969 1 48.34 99 LYS A O 1
ATOM 814 N N . LEU A 1 100 ? 34.219 -6.02 -13.805 1 51.91 100 LEU A N 1
ATOM 815 C CA . LEU A 1 100 ? 35.562 -5.746 -14.273 1 51.91 100 LEU A CA 1
ATOM 816 C C . LEU A 1 100 ? 36.594 -6.297 -13.289 1 51.91 100 LEU A C 1
ATOM 818 O O . LEU A 1 100 ? 37.625 -6.879 -13.703 1 51.91 100 LEU A O 1
ATOM 822 N N . MET A 1 101 ? 36.344 -6.082 -12.117 1 49.16 101 MET A N 1
ATOM 823 C CA . MET A 1 101 ? 37.281 -6.578 -11.102 1 49.16 101 MET A CA 1
ATOM 824 C C . MET A 1 101 ? 37.344 -8.102 -11.117 1 49.16 101 MET A C 1
ATOM 826 O O . MET A 1 101 ? 38.406 -8.68 -10.969 1 49.16 101 MET A O 1
ATOM 830 N N . GLU A 1 102 ? 36.219 -8.664 -11.359 1 49.38 102 GLU A N 1
ATOM 831 C CA . GLU A 1 102 ? 36.188 -10.109 -11.508 1 49.38 102 GLU A CA 1
ATOM 832 C C . GLU A 1 102 ? 36.938 -10.562 -12.75 1 49.38 102 GLU A C 1
ATOM 834 O O . GLU A 1 102 ? 37.656 -11.57 -12.727 1 49.38 102 GLU A O 1
ATOM 839 N N . LEU A 1 103 ? 36.75 -9.734 -13.719 1 51.97 103 LEU A N 1
ATOM 840 C CA . LEU A 1 103 ? 37.438 -10.039 -14.969 1 51.97 103 LEU A CA 1
ATOM 841 C C . LEU A 1 103 ? 38.938 -9.82 -14.812 1 51.97 103 LEU A C 1
ATOM 843 O O . LEU A 1 103 ? 39.75 -10.578 -15.367 1 51.97 103 LEU A O 1
ATOM 847 N N . GLU A 1 104 ? 39.25 -8.781 -14.094 1 55.94 104 GLU A N 1
ATOM 848 C CA . GLU A 1 104 ? 40.656 -8.539 -13.805 1 55.94 104 GLU A CA 1
ATOM 849 C C . GLU A 1 104 ? 41.281 -9.727 -13.078 1 55.94 104 GLU A C 1
ATOM 851 O O . GLU A 1 104 ? 42.438 -10.086 -13.336 1 55.94 104 GLU A O 1
ATOM 856 N N . GLN A 1 105 ? 40.5 -10.25 -12.234 1 52.12 105 GLN A N 1
ATOM 857 C CA . GLN A 1 105 ? 41 -11.422 -11.516 1 52.12 105 GLN A CA 1
ATOM 858 C C . GLN A 1 105 ? 41.188 -12.609 -12.461 1 52.12 105 GLN A C 1
ATOM 860 O O . GLN A 1 105 ? 42.062 -13.461 -12.227 1 52.12 105 GLN A O 1
ATOM 865 N N . ARG A 1 106 ? 40.438 -12.609 -13.578 1 54.28 106 ARG A N 1
ATOM 866 C CA . ARG A 1 106 ? 40.562 -13.688 -14.547 1 54.28 106 ARG A CA 1
ATOM 867 C C . ARG A 1 106 ? 41.75 -13.422 -15.492 1 54.28 106 ARG A C 1
ATOM 869 O O . ARG A 1 106 ? 42.125 -14.297 -16.281 1 54.28 106 ARG A O 1
ATOM 876 N N . GLY A 1 107 ? 42.344 -12.305 -15.391 1 55.22 107 GLY A N 1
ATOM 877 C CA . GLY A 1 107 ? 43.594 -12.102 -16.062 1 55.22 107 GLY A CA 1
ATOM 878 C C . GLY A 1 107 ? 43.438 -11.516 -17.469 1 55.22 107 GLY A C 1
ATOM 879 O O . GLY A 1 107 ? 44.406 -11.477 -18.234 1 55.22 107 GLY A O 1
ATOM 880 N N . ASP A 1 108 ? 42.312 -11.297 -17.875 1 50 108 ASP A N 1
ATOM 881 C CA . ASP A 1 108 ? 42.219 -10.812 -19.25 1 50 108 ASP A CA 1
ATOM 882 C C . ASP A 1 108 ? 42.312 -9.289 -19.297 1 50 108 ASP A C 1
ATOM 884 O O . ASP A 1 108 ? 41.281 -8.594 -19.25 1 50 108 ASP A O 1
ATOM 888 N N . GLN A 1 109 ? 43.406 -8.688 -19.344 1 54.56 109 GLN A N 1
ATOM 889 C CA . GLN A 1 109 ? 43.781 -7.293 -19.172 1 54.56 109 GLN A CA 1
ATOM 890 C C . GLN A 1 109 ? 43.156 -6.406 -20.234 1 54.56 109 GLN A C 1
ATOM 892 O O . GLN A 1 109 ? 42.719 -5.285 -19.938 1 54.56 109 GLN A O 1
ATOM 897 N N . ALA A 1 110 ? 43.094 -6.898 -21.422 1 57.28 110 ALA A N 1
ATOM 898 C CA . ALA A 1 110 ? 42.594 -6.082 -22.531 1 57.28 110 ALA A CA 1
ATOM 899 C C . ALA A 1 110 ? 41.094 -5.82 -22.375 1 57.28 110 ALA A C 1
ATOM 901 O O . ALA A 1 110 ? 40.625 -4.691 -22.547 1 57.28 110 ALA A O 1
ATOM 902 N N . VAL A 1 111 ? 40.375 -6.789 -22.094 1 57.28 111 VAL A N 1
ATOM 903 C CA . VAL A 1 111 ? 38.938 -6.691 -21.922 1 57.28 111 VAL A CA 1
ATOM 904 C C . VAL A 1 111 ? 38.625 -5.848 -20.688 1 57.28 111 VAL A C 1
ATOM 906 O O . VAL A 1 111 ? 37.688 -5.039 -20.719 1 57.28 111 VAL A O 1
ATOM 909 N N . VAL A 1 112 ? 39.469 -5.965 -19.781 1 54.75 112 VAL A N 1
ATOM 910 C CA . VAL A 1 112 ? 39.344 -5.18 -18.562 1 54.75 112 VAL A CA 1
ATOM 911 C C . VAL A 1 112 ? 39.562 -3.701 -18.859 1 54.75 112 VAL A C 1
ATOM 913 O O . VAL A 1 112 ? 38.812 -2.836 -18.391 1 54.75 112 VAL A O 1
ATOM 916 N N . LYS A 1 113 ? 40.594 -3.416 -19.609 1 55.66 113 LYS A N 1
ATOM 917 C CA . LYS A 1 113 ? 40.906 -2.039 -19.969 1 55.66 113 LYS A CA 1
ATOM 918 C C . LYS A 1 113 ? 39.75 -1.4 -20.75 1 55.66 113 LYS A C 1
ATOM 920 O O . LYS A 1 113 ? 39.406 -0.249 -20.5 1 55.66 113 LYS A O 1
ATOM 925 N N . GLU A 1 114 ? 39.25 -2.115 -21.656 1 56.5 114 GLU A N 1
ATOM 926 C CA . GLU A 1 114 ? 38.156 -1.624 -22.484 1 56.5 114 GLU A CA 1
ATOM 927 C C . GLU A 1 114 ? 36.906 -1.393 -21.625 1 56.5 114 GLU A C 1
ATOM 929 O O . GLU A 1 114 ? 36.188 -0.392 -21.812 1 56.5 114 GLU A O 1
ATOM 934 N N . TYR A 1 115 ? 36.781 -2.293 -20.812 1 54.19 115 TYR A N 1
ATOM 935 C CA . TYR A 1 115 ? 35.625 -2.191 -19.938 1 54.19 115 TYR A CA 1
ATOM 936 C C . TYR A 1 115 ? 35.781 -1.033 -18.953 1 54.19 115 TYR A C 1
ATOM 938 O O . TYR A 1 115 ? 34.812 -0.302 -18.688 1 54.19 115 TYR A O 1
ATOM 946 N N . ILE A 1 116 ? 37.031 -0.81 -18.578 1 53.06 116 ILE A N 1
ATOM 947 C CA . ILE A 1 116 ? 37.344 0.306 -17.703 1 53.06 116 ILE A CA 1
ATOM 948 C C . ILE A 1 116 ? 37.156 1.625 -18.438 1 53.06 116 ILE A C 1
ATOM 950 O O . ILE A 1 116 ? 36.562 2.57 -17.891 1 53.06 116 ILE A O 1
ATOM 954 N N . GLU A 1 117 ? 37.656 1.672 -19.609 1 56.81 117 GLU A N 1
ATOM 955 C CA . GLU A 1 117 ? 37.5 2.889 -20.391 1 56.81 117 GLU A CA 1
ATOM 956 C C . GLU A 1 117 ? 36.031 3.193 -20.672 1 56.81 117 GLU A C 1
ATOM 958 O O . GLU A 1 117 ? 35.625 4.352 -20.625 1 56.81 117 GLU A O 1
ATOM 963 N N . GLU A 1 118 ? 35.281 2.25 -20.828 1 53.09 118 GLU A N 1
ATOM 964 C CA . GLU A 1 118 ? 33.844 2.41 -21.031 1 53.09 118 GLU A CA 1
ATOM 965 C C . GLU A 1 118 ? 33.156 2.883 -19.75 1 53.09 118 GLU A C 1
ATOM 967 O O . GLU A 1 118 ? 32.312 3.768 -19.797 1 53.09 118 GLU A O 1
ATOM 972 N N . ILE A 1 119 ? 33.625 2.332 -18.734 1 49.69 119 ILE A N 1
ATOM 973 C CA . ILE A 1 119 ? 33.094 2.713 -17.438 1 49.69 119 ILE A CA 1
ATOM 974 C C . ILE A 1 119 ? 33.531 4.141 -17.094 1 49.69 119 ILE A C 1
ATOM 976 O O . ILE A 1 119 ? 32.719 4.934 -16.594 1 49.69 119 ILE A O 1
ATOM 980 N N . LYS A 1 120 ? 34.75 4.41 -17.328 1 48.59 120 LYS A N 1
ATOM 981 C CA . LYS A 1 120 ? 35.281 5.754 -17.094 1 48.59 120 LYS A CA 1
ATOM 982 C C . LYS A 1 120 ? 34.5 6.801 -17.875 1 48.59 120 LYS A C 1
ATOM 984 O O . LYS A 1 120 ? 34.156 7.852 -17.344 1 48.59 120 LYS A O 1
ATOM 989 N N . THR A 1 121 ? 34.312 6.551 -19 1 50.56 121 THR A N 1
ATOM 990 C CA . THR A 1 121 ? 33.562 7.469 -19.844 1 50.56 121 THR A CA 1
ATOM 991 C C . THR A 1 121 ? 32.125 7.609 -19.344 1 50.56 121 THR A C 1
ATOM 993 O O . THR A 1 121 ? 31.609 8.719 -19.234 1 50.56 121 THR A O 1
ATOM 996 N N . LYS A 1 122 ? 31.688 6.508 -19.062 1 48.28 122 LYS A N 1
ATOM 997 C CA . LYS A 1 122 ? 30.297 6.52 -18.625 1 48.28 122 LYS A CA 1
ATOM 998 C C . LYS A 1 122 ? 30.156 7.109 -17.219 1 48.28 122 LYS A C 1
ATOM 1000 O O . LYS A 1 122 ? 29.188 7.797 -16.922 1 48.28 122 LYS A O 1
ATOM 1005 N N . LEU A 1 123 ? 31.172 6.836 -16.422 1 45.78 123 LEU A N 1
ATOM 1006 C CA . LEU A 1 123 ? 31.234 7.383 -15.078 1 45.78 123 LEU A CA 1
ATOM 1007 C C . LEU A 1 123 ? 31.469 8.891 -15.109 1 45.78 123 LEU A C 1
ATOM 1009 O O . LEU A 1 123 ? 30.906 9.633 -14.305 1 45.78 123 LEU A O 1
ATOM 1013 N N . LYS A 1 124 ? 32.406 9.32 -15.828 1 48.22 124 LYS A N 1
ATOM 1014 C CA . LYS A 1 124 ? 32.625 10.758 -15.984 1 48.22 124 LYS A CA 1
ATOM 1015 C C . LYS A 1 124 ? 31.344 11.484 -16.359 1 48.22 124 LYS A C 1
ATOM 1017 O O . LYS A 1 124 ? 31.047 12.547 -15.812 1 48.22 124 LYS A O 1
ATOM 1022 N N . GLU A 1 125 ? 30.703 10.938 -17.141 1 47.88 125 GLU A N 1
ATOM 1023 C CA . GLU A 1 125 ? 29.438 11.531 -17.547 1 47.88 125 GLU A CA 1
ATOM 1024 C C . GLU A 1 125 ? 28.406 11.461 -16.422 1 47.88 125 GLU A C 1
ATOM 1026 O O . GLU A 1 125 ? 27.656 12.422 -16.188 1 47.88 125 GLU A O 1
ATOM 1031 N N . ALA A 1 126 ? 28.422 10.312 -15.805 1 43.78 126 ALA A N 1
ATOM 1032 C CA . ALA A 1 126 ? 27.469 10.078 -14.719 1 43.78 126 ALA A CA 1
ATOM 1033 C C . ALA A 1 126 ? 27.906 10.797 -13.445 1 43.78 126 ALA A C 1
ATOM 1035 O O . ALA A 1 126 ? 27.062 11.281 -12.688 1 43.78 126 ALA A O 1
ATOM 1036 N N . LYS A 1 127 ? 29.141 10.828 -13.148 1 43.69 127 LYS A N 1
ATOM 1037 C CA . LYS A 1 127 ? 29.688 11.43 -11.938 1 43.69 127 LYS A CA 1
ATOM 1038 C C . LYS A 1 127 ? 29.266 12.891 -11.805 1 43.69 127 LYS A C 1
ATOM 1040 O O . LYS A 1 127 ? 28.906 13.336 -10.711 1 43.69 127 LYS A O 1
ATOM 1045 N N . GLU A 1 128 ? 29.5 13.609 -12.781 1 44.81 128 GLU A N 1
ATOM 1046 C CA . GLU A 1 128 ? 29.078 15 -12.633 1 44.81 128 GLU A CA 1
ATOM 1047 C C . GLU A 1 128 ? 27.609 15.094 -12.227 1 44.81 128 GLU A C 1
ATOM 1049 O O . GLU A 1 128 ? 27.25 15.883 -11.359 1 44.81 128 GLU A O 1
ATOM 1054 N N . ASP A 1 129 ? 26.938 14.258 -12.812 1 43 129 ASP A N 1
ATOM 1055 C CA . ASP A 1 129 ? 25.516 14.297 -12.523 1 43 129 ASP A CA 1
ATOM 1056 C C . ASP A 1 129 ? 25.219 13.711 -11.141 1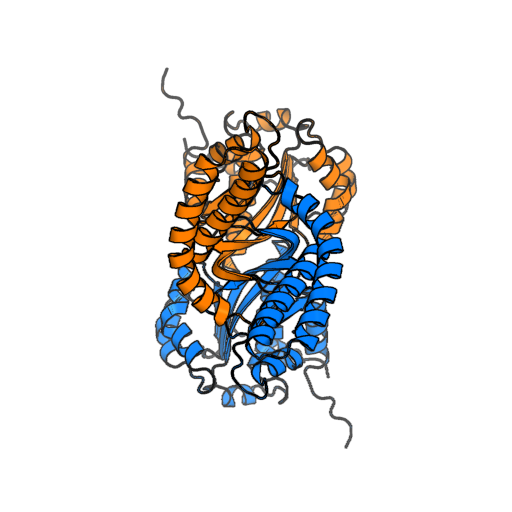 43 129 ASP A C 1
ATOM 1058 O O . ASP A 1 129 ? 24.406 14.25 -10.391 1 43 129 ASP A O 1
ATOM 1062 N N . ILE A 1 130 ? 25.875 12.688 -10.836 1 43.72 130 ILE A N 1
ATOM 1063 C CA . ILE A 1 130 ? 25.734 12.023 -9.547 1 43.72 130 ILE A CA 1
ATOM 1064 C C . ILE A 1 130 ? 26.281 12.922 -8.438 1 43.72 130 ILE A C 1
ATOM 1066 O O . ILE A 1 130 ? 25.656 13.062 -7.379 1 43.72 130 ILE A O 1
ATOM 1070 N N . GLU A 1 131 ? 27.469 13.391 -8.609 1 43.62 131 GLU A N 1
ATOM 1071 C CA . GLU A 1 131 ? 28.016 14.32 -7.633 1 43.62 131 GLU A CA 1
ATOM 1072 C C . GLU A 1 131 ? 27.047 15.461 -7.352 1 43.62 131 GLU A C 1
ATOM 1074 O O . GLU A 1 131 ? 26.875 15.883 -6.203 1 43.62 131 GLU A O 1
ATOM 1079 N N . ARG A 1 132 ? 26.594 15.969 -8.375 1 42.69 132 ARG A N 1
ATOM 1080 C CA . ARG A 1 132 ? 25.562 16.984 -8.211 1 42.69 132 ARG A CA 1
ATOM 1081 C C . ARG A 1 132 ? 24.375 16.438 -7.418 1 42.69 132 ARG A C 1
ATOM 1083 O O . ARG A 1 132 ? 23.812 17.141 -6.562 1 42.69 132 ARG A O 1
ATOM 1090 N N . LEU A 1 133 ? 24.016 15.258 -7.902 1 41.47 133 LEU A N 1
ATOM 1091 C CA . LEU A 1 133 ? 22.906 14.633 -7.18 1 41.47 133 LEU A CA 1
ATOM 1092 C C . LEU A 1 133 ? 23.344 14.227 -5.777 1 41.47 133 LEU A C 1
ATOM 1094 O O . LEU A 1 133 ? 22.609 14.438 -4.809 1 41.47 133 LEU A O 1
ATOM 1098 N N . LEU A 1 134 ? 24.531 13.555 -5.719 1 42.09 134 LEU A N 1
ATOM 1099 C CA . LEU A 1 134 ? 25.047 13.07 -4.441 1 42.09 134 LEU A CA 1
ATOM 1100 C C . LEU A 1 134 ? 25.484 14.234 -3.559 1 42.09 134 LEU A C 1
ATOM 1102 O O . LEU A 1 134 ? 25.391 14.156 -2.332 1 42.09 134 LEU A O 1
ATOM 1106 N N . GLY A 1 135 ? 26.312 15.078 -4.18 1 39.31 135 GLY A N 1
ATOM 1107 C CA . GLY A 1 135 ? 26.734 16.219 -3.381 1 39.31 135 GLY A CA 1
ATOM 1108 C C . GLY A 1 135 ? 25.625 16.844 -2.57 1 39.31 135 GLY A C 1
ATOM 1109 O O . GLY A 1 135 ? 25.859 17.375 -1.484 1 39.31 135 GLY A O 1
ATOM 1110 N N . LYS A 1 136 ? 24.641 16.984 -3.229 1 38.41 136 LYS A N 1
ATOM 1111 C CA . LYS A 1 136 ? 23.5 17.547 -2.508 1 38.41 136 LYS A CA 1
ATOM 1112 C C . LYS A 1 136 ? 22.969 16.578 -1.465 1 38.41 136 LYS A C 1
ATOM 1114 O O . LYS A 1 136 ? 22.188 16.969 -0.586 1 38.41 136 LYS A O 1
ATOM 1119 N N . PHE A 1 137 ? 23.25 15.312 -1.665 1 39.16 137 PHE A N 1
ATOM 1120 C CA . PHE A 1 137 ? 22.688 14.266 -0.825 1 39.16 137 PHE A CA 1
ATOM 1121 C C . PHE A 1 137 ? 23.562 14.023 0.399 1 39.16 137 PHE A C 1
ATOM 1123 O O . PHE A 1 137 ? 23.516 12.945 0.995 1 39.16 137 PHE A O 1
ATOM 1130 N N . ASP A 1 138 ? 24.516 14.82 0.718 1 36.16 138 ASP A N 1
ATOM 1131 C CA . ASP A 1 138 ? 25.484 14.562 1.774 1 36.16 138 ASP A CA 1
ATOM 1132 C C . ASP A 1 138 ? 24.812 13.922 2.992 1 36.16 138 ASP A C 1
ATOM 1134 O O . ASP A 1 138 ? 25.375 13.023 3.615 1 36.16 138 ASP A O 1
ATOM 1138 N N . SER A 1 139 ? 24.156 14.758 3.869 1 36.88 139 SER A N 1
ATOM 1139 C CA . SER A 1 139 ? 23.922 14.5 5.285 1 36.88 139 SER A CA 1
ATOM 1140 C C . SER A 1 139 ? 22.688 13.625 5.496 1 36.88 139 SER A C 1
ATOM 1142 O O . SER A 1 139 ? 22.25 13.422 6.633 1 36.88 139 SER A O 1
ATOM 1144 N N . MET A 1 140 ? 21.75 13.578 4.609 1 38.88 140 MET A N 1
ATOM 1145 C CA . MET A 1 140 ? 20.406 13.336 5.094 1 38.88 140 MET A CA 1
ATOM 1146 C C . MET A 1 140 ? 20.188 11.859 5.402 1 38.88 140 MET A C 1
ATOM 1148 O O . MET A 1 140 ? 20.891 11 4.852 1 38.88 140 MET A O 1
ATOM 1152 N N . PRO A 1 141 ? 19.219 11.516 6.223 1 47.5 141 PRO A N 1
ATOM 1153 C CA . PRO A 1 141 ? 18.688 10.258 6.73 1 47.5 141 PRO A CA 1
ATOM 1154 C C . PRO A 1 141 ? 18.672 9.148 5.68 1 47.5 141 PRO A C 1
ATOM 1156 O O . PRO A 1 141 ? 18.781 9.422 4.484 1 47.5 141 PRO A O 1
ATOM 1159 N N . THR A 1 142 ? 18.812 7.727 6.129 1 60.56 142 THR A N 1
ATOM 1160 C CA . THR A 1 142 ? 18.828 6.332 5.715 1 60.56 142 THR A CA 1
ATOM 1161 C C . THR A 1 142 ? 17.812 6.074 4.617 1 60.56 142 THR A C 1
ATOM 1163 O O . THR A 1 142 ? 17.734 4.969 4.07 1 60.56 142 THR A O 1
ATOM 1166 N N . ASN A 1 143 ? 17.141 7.137 4.16 1 74.69 143 ASN A N 1
ATOM 1167 C CA . ASN A 1 143 ? 16.172 6.883 3.102 1 74.69 143 ASN A CA 1
ATOM 1168 C C . ASN A 1 143 ? 16.844 6.797 1.733 1 74.69 143 ASN A C 1
ATOM 1170 O O . ASN A 1 143 ? 17.828 7.48 1.48 1 74.69 143 ASN A O 1
ATOM 1174 N N . LYS A 1 144 ? 16.406 5.957 0.972 1 76.44 144 LYS A N 1
ATOM 1175 C CA . LYS A 1 144 ? 16.875 5.863 -0.409 1 76.44 144 LYS A CA 1
ATOM 1176 C C . LYS A 1 144 ? 16.125 6.848 -1.309 1 76.44 144 LYS A C 1
ATOM 1178 O O . LYS A 1 144 ? 14.898 6.809 -1.397 1 76.44 144 LYS A O 1
ATOM 1183 N N . GLN A 1 145 ? 16.906 7.691 -1.934 1 78.62 145 GLN A N 1
ATOM 1184 C CA . GLN A 1 145 ? 16.312 8.609 -2.898 1 78.62 145 GLN A CA 1
ATOM 1185 C C . GLN A 1 145 ? 16.031 7.91 -4.223 1 78.62 145 GLN A C 1
ATOM 1187 O O . GLN A 1 145 ? 16.859 7.168 -4.734 1 78.62 145 GLN A O 1
ATOM 1192 N N . VAL A 1 146 ? 14.812 8.109 -4.691 1 83.88 146 VAL A N 1
ATOM 1193 C CA . VAL A 1 146 ? 14.422 7.508 -5.961 1 83.88 146 VAL A CA 1
ATOM 1194 C C . VAL A 1 146 ? 13.773 8.562 -6.855 1 83.88 146 VAL A C 1
ATOM 1196 O O . VAL A 1 146 ? 13.375 9.633 -6.383 1 83.88 146 VAL A O 1
ATOM 1199 N N . ALA A 1 147 ? 13.727 8.328 -8.117 1 84.5 147 ALA A N 1
ATOM 1200 C CA . ALA A 1 147 ? 13.117 9.273 -9.047 1 84.5 147 ALA A CA 1
ATOM 1201 C C . ALA A 1 147 ? 11.617 9.383 -8.82 1 84.5 147 ALA A C 1
ATOM 1203 O O . ALA A 1 147 ? 11.094 10.477 -8.609 1 84.5 147 ALA A O 1
ATOM 1204 N N . LYS A 1 148 ? 10.961 8.195 -8.883 1 89.38 148 LYS A N 1
ATOM 1205 C CA . LYS A 1 148 ? 9.523 8.109 -8.664 1 89.38 148 LYS A CA 1
ATOM 1206 C C . LYS A 1 148 ? 9.156 6.875 -7.848 1 89.38 148 LYS A C 1
ATOM 1208 O O . LYS A 1 148 ? 9.891 5.879 -7.863 1 89.38 148 LYS A O 1
ATOM 1213 N N . SER A 1 149 ? 8.141 7.047 -7.105 1 94.44 149 SER A N 1
ATOM 1214 C CA . SER A 1 149 ? 7.547 5.891 -6.438 1 94.44 149 SER A CA 1
ATOM 1215 C C . SER A 1 149 ? 6.168 5.578 -7 1 94.44 149 SER A C 1
ATOM 1217 O O . SER A 1 149 ? 5.426 6.484 -7.387 1 94.44 149 SER A O 1
ATOM 1219 N N . PHE A 1 150 ? 5.832 4.312 -7.086 1 97.38 150 PHE A N 1
ATOM 1220 C CA . PHE A 1 150 ? 4.566 3.832 -7.629 1 97.38 150 PHE A CA 1
ATOM 1221 C C . PHE A 1 150 ? 3.826 2.979 -6.605 1 97.38 150 PHE A C 1
ATOM 1223 O O . PHE A 1 150 ? 4.199 1.83 -6.359 1 97.38 150 PHE A O 1
ATOM 1230 N N . PRO A 1 151 ? 2.764 3.531 -6.023 1 98.69 151 PRO A N 1
ATOM 1231 C CA . PRO A 1 151 ? 1.997 2.73 -5.066 1 98.69 151 PRO A CA 1
ATOM 1232 C C . PRO A 1 151 ? 1.502 1.414 -5.66 1 98.69 151 PRO A C 1
ATOM 1234 O O . PRO A 1 151 ? 1.047 1.382 -6.809 1 98.69 151 PRO A O 1
ATOM 1237 N N . SER A 1 152 ? 1.601 0.367 -4.859 1 98.75 152 SER A N 1
ATOM 1238 C CA . SER A 1 152 ? 1.349 -0.969 -5.387 1 98.75 152 SER A CA 1
ATOM 1239 C C . SER A 1 152 ? 0.807 -1.899 -4.309 1 98.75 152 SER A C 1
ATOM 1241 O O . SER A 1 152 ? 0.728 -1.521 -3.139 1 98.75 152 SER A O 1
ATOM 1243 N N . ILE A 1 153 ? 0.364 -2.986 -4.734 1 98.81 153 ILE A N 1
ATOM 1244 C CA . ILE A 1 153 ? -0 -4.113 -3.881 1 98.81 153 ILE A CA 1
ATOM 1245 C C . ILE A 1 153 ? 0.892 -5.309 -4.199 1 98.81 153 ILE A C 1
ATOM 1247 O O . ILE A 1 153 ? 1.164 -5.598 -5.367 1 98.81 153 ILE A O 1
ATOM 1251 N N . GLU A 1 154 ? 1.401 -5.91 -3.154 1 98.69 154 GLU A N 1
ATOM 1252 C CA . GLU A 1 154 ? 2.203 -7.117 -3.322 1 98.69 154 GLU A CA 1
ATOM 1253 C C . GLU A 1 154 ? 1.374 -8.375 -3.057 1 98.69 154 GLU A C 1
ATOM 1255 O O . GLU A 1 154 ? 0.746 -8.492 -2.004 1 98.69 154 GLU A O 1
ATOM 1260 N N . LEU A 1 155 ? 1.304 -9.219 -4.023 1 98.44 155 LEU A N 1
ATOM 1261 C CA . LEU A 1 155 ? 0.84 -10.586 -3.797 1 98.44 155 LEU A CA 1
ATOM 1262 C C . LEU A 1 155 ? 1.967 -11.461 -3.258 1 98.44 155 LEU A C 1
ATOM 1264 O O . LEU A 1 155 ? 2.859 -11.867 -4.008 1 98.44 155 LEU A O 1
ATOM 1268 N N . THR A 1 156 ? 1.891 -11.836 -2 1 96.38 156 THR A N 1
ATOM 1269 C CA . THR A 1 156 ? 3.033 -12.445 -1.33 1 96.38 156 THR A CA 1
ATOM 1270 C C . THR A 1 156 ? 2.953 -13.969 -1.404 1 96.38 156 THR A C 1
ATOM 1272 O O . THR A 1 156 ? 3.979 -14.648 -1.494 1 96.38 156 THR A O 1
ATOM 1275 N N . HIS A 1 157 ? 1.804 -14.453 -1.229 1 96.31 157 HIS A N 1
ATOM 1276 C CA . HIS A 1 157 ? 1.556 -15.883 -1.312 1 96.31 157 HIS A CA 1
ATOM 1277 C C . HIS A 1 157 ? 0.306 -16.188 -2.133 1 96.31 157 HIS A C 1
ATOM 1279 O O . HIS A 1 157 ? -0.673 -15.438 -2.074 1 96.31 157 HIS A O 1
ATOM 1285 N N . PHE A 1 158 ? 0.409 -17.219 -2.895 1 97.38 158 PHE A N 1
ATOM 1286 C CA . PHE A 1 158 ? -0.73 -17.734 -3.646 1 97.38 158 PHE A CA 1
ATOM 1287 C C . PHE A 1 158 ? -0.58 -19.219 -3.906 1 97.38 158 PHE A C 1
ATOM 1289 O O . PHE A 1 158 ? 0.326 -19.641 -4.629 1 97.38 158 PHE A O 1
ATOM 1296 N N . CYS A 1 159 ? -1.486 -19.969 -3.293 1 97.44 159 CYS A N 1
ATOM 1297 C CA . CYS A 1 159 ? -1.337 -21.422 -3.355 1 97.44 159 CYS A CA 1
ATOM 1298 C C . CYS A 1 159 ? -2.691 -22.109 -3.492 1 97.44 159 CYS A C 1
ATOM 1300 O O . CYS A 1 159 ? -3.635 -21.781 -2.77 1 97.44 159 CYS A O 1
ATOM 1302 N N . VAL A 1 160 ? -2.719 -23.047 -4.402 1 97.62 160 VAL A N 1
ATOM 1303 C CA . VAL A 1 160 ? -3.936 -23.812 -4.656 1 97.62 160 VAL A CA 1
ATOM 1304 C C . VAL A 1 160 ? -3.936 -25.078 -3.807 1 97.62 160 VAL A C 1
ATOM 1306 O O . VAL A 1 160 ? -2.889 -25.703 -3.605 1 97.62 160 VAL A O 1
ATOM 1309 N N . ASN A 1 161 ? -5.129 -25.406 -3.301 1 98.19 161 ASN A N 1
ATOM 1310 C CA . ASN A 1 161 ? -5.309 -26.672 -2.609 1 98.19 161 ASN A CA 1
ATOM 1311 C C . ASN A 1 161 ? -5.512 -27.828 -3.594 1 98.19 161 ASN A C 1
ATOM 1313 O O . ASN A 1 161 ? -6.613 -28.016 -4.109 1 98.19 161 ASN A O 1
ATOM 1317 N N . GLU A 1 162 ? -4.562 -28.594 -3.752 1 96.38 162 GLU A N 1
ATOM 1318 C CA . GLU A 1 162 ? -4.582 -29.641 -4.781 1 96.38 162 GLU A CA 1
ATOM 1319 C C . GLU A 1 162 ? -5.586 -30.734 -4.438 1 96.38 162 GLU A C 1
ATOM 1321 O O . GLU A 1 162 ? -6.035 -31.469 -5.32 1 96.38 162 GLU A O 1
ATOM 1326 N N . ALA A 1 163 ? -5.922 -30.828 -3.203 1 95.94 163 ALA A N 1
ATOM 1327 C CA . ALA A 1 163 ? -6.855 -31.844 -2.748 1 95.94 163 ALA A CA 1
ATOM 1328 C C . ALA A 1 163 ? -8.203 -31.719 -3.447 1 95.94 163 ALA A C 1
ATOM 1330 O O . ALA A 1 163 ? -8.969 -32.688 -3.533 1 95.94 163 ALA A O 1
ATOM 1331 N N . TYR A 1 164 ? -8.461 -30.578 -4.031 1 96.5 164 TYR A N 1
ATOM 1332 C CA . TYR A 1 164 ? -9.812 -30.359 -4.531 1 96.5 164 TYR A CA 1
ATOM 1333 C C . TYR A 1 164 ? -9.797 -30.078 -6.027 1 96.5 164 TYR A C 1
ATOM 1335 O O . TYR A 1 164 ? -10.734 -29.469 -6.559 1 96.5 164 TYR A O 1
ATOM 1343 N N . ARG A 1 165 ? -8.828 -30.469 -6.684 1 94.75 165 ARG A N 1
ATOM 1344 C CA . ARG A 1 165 ? -8.734 -30.312 -8.133 1 94.75 165 ARG A CA 1
ATOM 1345 C C . ARG A 1 165 ? -9.844 -31.094 -8.836 1 94.75 165 ARG A C 1
ATOM 1347 O O . ARG A 1 165 ? -10.438 -30.609 -9.797 1 94.75 165 ARG A O 1
ATOM 1354 N N . ASN A 1 166 ? -10.039 -32.312 -8.344 1 94 166 ASN A N 1
ATOM 1355 C CA . ASN A 1 166 ? -11.086 -33.125 -8.945 1 94 166 ASN A CA 1
ATOM 1356 C C . ASN A 1 166 ? -12.469 -32.531 -8.727 1 94 166 ASN A C 1
ATOM 1358 O O . ASN A 1 166 ? -13.289 -32.5 -9.648 1 94 166 ASN A O 1
ATOM 1362 N N . LYS A 1 167 ? -12.68 -32.062 -7.539 1 94.81 167 LYS A N 1
ATOM 1363 C CA . LYS A 1 167 ? -13.938 -31.391 -7.258 1 94.81 167 LYS A CA 1
ATOM 1364 C C . LYS A 1 167 ? -14.141 -30.188 -8.172 1 94.81 167 LYS A C 1
ATOM 1366 O O . LYS A 1 167 ? -15.258 -29.906 -8.609 1 94.81 167 LYS A O 1
ATOM 1371 N N . TRP A 1 168 ? -13.18 -29.484 -8.461 1 96.88 168 TRP A N 1
ATOM 1372 C CA . TRP A 1 168 ? -13.219 -28.297 -9.32 1 96.88 168 TRP A CA 1
ATOM 1373 C C . TRP A 1 168 ? -13.758 -28.656 -10.703 1 96.88 168 TRP A C 1
ATOM 1375 O O . TRP A 1 168 ? -14.516 -27.891 -11.305 1 96.88 168 TRP A O 1
ATOM 1385 N N . GLN A 1 169 ? -13.469 -29.797 -11.125 1 93.69 169 GLN A N 1
ATOM 1386 C CA . GLN A 1 169 ? -13.898 -30.234 -12.445 1 93.69 169 GLN A CA 1
ATOM 1387 C C . GLN A 1 169 ? -15.406 -30.453 -12.492 1 93.69 169 GLN A C 1
ATOM 1389 O O . GLN A 1 169 ? -16.016 -30.359 -13.562 1 93.69 169 GLN A O 1
ATOM 1394 N N . THR A 1 170 ? -15.93 -30.641 -11.383 1 94.12 170 THR A N 1
ATOM 1395 C CA . THR A 1 170 ? -17.359 -30.938 -11.328 1 94.12 170 THR A CA 1
ATOM 1396 C C . THR A 1 170 ? -18.188 -29.672 -11.531 1 94.12 170 THR A C 1
ATOM 1398 O O . THR A 1 170 ? -19.391 -29.734 -11.805 1 94.12 170 THR A O 1
ATOM 1401 N N . TYR A 1 171 ? -17.531 -28.547 -11.422 1 94.94 171 TYR A N 1
ATOM 1402 C CA . TYR A 1 171 ? -18.25 -27.297 -11.617 1 94.94 171 TYR A CA 1
ATOM 1403 C C . TYR A 1 171 ? -18.531 -27.047 -13.094 1 94.94 171 TYR A C 1
ATOM 1405 O O . TYR A 1 171 ? -19.297 -26.156 -13.445 1 94.94 171 TYR A O 1
ATOM 1413 N N . GLY A 1 172 ? -17.875 -27.781 -13.945 1 89.62 172 GLY A N 1
ATOM 1414 C CA . GLY A 1 172 ? -18.156 -27.703 -15.375 1 89.62 172 GLY A CA 1
ATOM 1415 C C . GLY A 1 172 ? -17.453 -26.547 -16.062 1 89.62 172 GLY A C 1
ATOM 1416 O O . GLY A 1 172 ? -17.875 -26.078 -17.109 1 89.62 172 GLY A O 1
ATOM 1417 N N . PHE A 1 173 ? -16.469 -26.016 -15.391 1 92.75 173 PHE A N 1
ATOM 1418 C CA . PHE A 1 173 ? -15.68 -24.953 -16.016 1 92.75 173 PHE A CA 1
ATOM 1419 C C . PHE A 1 173 ? -14.75 -25.547 -17.078 1 92.75 173 PHE A C 1
ATOM 1421 O O . PHE A 1 173 ? -14.406 -26.734 -17.031 1 92.75 173 PHE A O 1
ATOM 1428 N N . SER A 1 174 ? -14.438 -24.719 -18.047 1 88.56 174 SER A N 1
ATOM 1429 C CA . SER A 1 174 ? -13.484 -25.156 -19.062 1 88.56 174 SER A CA 1
ATOM 1430 C C . SER A 1 174 ? -12.148 -25.547 -18.453 1 88.56 174 SER A C 1
ATOM 1432 O O . SER A 1 174 ? -11.773 -25.016 -17.391 1 88.56 174 SER A O 1
ATOM 1434 N N . ALA A 1 175 ? -11.375 -26.375 -19.109 1 86 175 ALA A N 1
ATOM 1435 C CA . ALA A 1 175 ? -10.102 -26.906 -18.625 1 86 175 ALA A CA 1
ATOM 1436 C C . ALA A 1 175 ? -9.07 -25.797 -18.453 1 86 175 ALA A C 1
ATOM 1438 O O . ALA A 1 175 ? -8.133 -25.922 -17.672 1 86 175 ALA A O 1
ATOM 1439 N N . LYS A 1 176 ? -9.273 -24.797 -19.141 1 87.06 176 LYS A N 1
ATOM 1440 C CA . LYS A 1 176 ? -8.312 -23.703 -19.062 1 87.06 176 LYS A CA 1
ATOM 1441 C C . LYS A 1 176 ? -8.5 -22.906 -17.781 1 87.06 176 LYS A C 1
ATOM 1443 O O . LYS A 1 176 ? -7.598 -22.172 -17.359 1 87.06 176 LYS A O 1
ATOM 1448 N N . ASN A 1 177 ? -9.711 -23.016 -17.234 1 92.5 177 ASN A N 1
ATOM 1449 C CA . ASN A 1 177 ? -10.031 -22.281 -16.016 1 92.5 177 ASN A CA 1
ATOM 1450 C C . ASN A 1 177 ? -9.75 -23.109 -14.773 1 92.5 177 ASN A C 1
ATOM 1452 O O . ASN A 1 177 ? -10.68 -23.531 -14.086 1 92.5 177 ASN A O 1
ATOM 1456 N N . ARG A 1 178 ? -8.523 -23.188 -14.492 1 94.56 178 ARG A N 1
ATOM 1457 C CA . ARG A 1 178 ? -8.094 -23.891 -13.289 1 94.56 178 ARG A CA 1
ATOM 1458 C C . ARG A 1 178 ? -8.344 -23.062 -12.039 1 94.56 178 ARG A C 1
ATOM 1460 O O . ARG A 1 178 ? -8.664 -21.875 -12.133 1 94.56 178 ARG A O 1
ATOM 1467 N N . ILE A 1 179 ? -8.18 -23.672 -10.906 1 97 179 ILE A N 1
ATOM 1468 C CA . ILE A 1 179 ? -8.492 -23 -9.641 1 97 179 ILE A CA 1
ATOM 1469 C C . ILE A 1 179 ? -7.676 -21.719 -9.516 1 97 179 ILE A C 1
ATOM 1471 O O . ILE A 1 179 ? -8.227 -20.641 -9.289 1 97 179 ILE A O 1
ATOM 1475 N N . GLY A 1 180 ? -6.387 -21.828 -9.727 1 96.5 180 GLY A N 1
ATOM 1476 C CA . GLY A 1 180 ? -5.48 -20.703 -9.523 1 96.5 180 GLY A CA 1
ATOM 1477 C C . GLY A 1 180 ? -5.797 -19.5 -10.391 1 96.5 180 GLY A C 1
ATOM 1478 O O . GLY A 1 180 ? -5.965 -18.391 -9.891 1 96.5 180 GLY A O 1
ATOM 1479 N N . SER A 1 181 ? -5.875 -19.75 -11.656 1 95.69 181 SER A N 1
ATOM 1480 C CA . SER A 1 181 ? -6.148 -18.672 -12.594 1 95.69 181 SER A CA 1
ATOM 1481 C C . SER A 1 181 ? -7.516 -18.031 -12.328 1 95.69 181 SER A C 1
ATOM 1483 O O . SER A 1 181 ? -7.656 -16.812 -12.344 1 95.69 181 SER A O 1
ATOM 1485 N N . THR A 1 182 ? -8.492 -18.844 -12.078 1 97.69 182 THR A N 1
ATOM 1486 C CA . THR A 1 182 ? -9.844 -18.344 -11.828 1 97.69 182 THR A CA 1
ATOM 1487 C C . THR A 1 182 ? -9.883 -17.5 -10.562 1 97.69 182 THR A C 1
ATOM 1489 O O . THR A 1 182 ? -10.484 -16.422 -10.547 1 97.69 182 THR A O 1
ATOM 1492 N N . MET A 1 183 ? -9.234 -17.984 -9.562 1 98.19 183 MET A N 1
ATOM 1493 C CA . MET A 1 183 ? -9.234 -17.266 -8.297 1 98.19 183 MET A CA 1
ATOM 1494 C C . MET A 1 183 ? -8.453 -15.953 -8.414 1 98.19 183 MET A C 1
ATOM 1496 O O . MET A 1 183 ? -8.797 -14.953 -7.781 1 98.19 183 MET A O 1
ATOM 1500 N N . PHE A 1 184 ? -7.453 -15.969 -9.227 1 98.5 184 PHE A N 1
ATOM 1501 C CA . PHE A 1 184 ? -6.719 -14.727 -9.461 1 98.5 184 PHE A CA 1
ATOM 1502 C C . PHE A 1 184 ? -7.629 -13.664 -10.055 1 98.5 184 PHE A C 1
ATOM 1504 O O . PHE A 1 184 ? -7.738 -12.562 -9.508 1 98.5 184 PHE A O 1
ATOM 1511 N N . TRP A 1 185 ? -8.281 -13.984 -11.016 1 98.44 185 TRP A N 1
ATOM 1512 C CA . TRP A 1 185 ? -9.07 -13.008 -11.758 1 98.44 185 TRP A CA 1
ATOM 1513 C C . TRP A 1 185 ? -10.352 -12.656 -11 1 98.44 185 TRP A C 1
ATOM 1515 O O . TRP A 1 185 ? -10.734 -11.484 -10.938 1 98.44 185 TRP A O 1
ATOM 1525 N N . HIS A 1 186 ? -10.969 -13.617 -10.414 1 98.62 186 HIS A N 1
ATOM 1526 C CA . HIS A 1 186 ? -12.281 -13.391 -9.82 1 98.62 186 HIS A CA 1
ATOM 1527 C C . HIS A 1 186 ? -12.156 -12.82 -8.406 1 98.62 186 HIS A C 1
ATOM 1529 O O . HIS A 1 186 ? -12.938 -11.953 -8.016 1 98.62 186 HIS A O 1
ATOM 1535 N N . VAL A 1 187 ? -11.203 -13.281 -7.703 1 98.69 187 VAL A N 1
ATOM 1536 C CA . VAL A 1 187 ? -11.148 -12.914 -6.289 1 98.69 187 VAL A CA 1
ATOM 1537 C C . VAL A 1 187 ? -10.039 -11.898 -6.066 1 98.69 187 VAL A C 1
ATOM 1539 O O . VAL A 1 187 ? -10.289 -10.781 -5.598 1 98.69 187 VAL A O 1
ATOM 1542 N N . ILE A 1 188 ? -8.828 -12.227 -6.414 1 98.75 188 ILE A N 1
ATOM 1543 C CA . ILE A 1 188 ? -7.676 -11.406 -6.059 1 98.75 188 ILE A CA 1
ATOM 1544 C C . ILE A 1 188 ? -7.773 -10.047 -6.75 1 98.75 188 ILE A C 1
ATOM 1546 O O . ILE A 1 188 ? -7.668 -9.008 -6.102 1 98.75 188 ILE A O 1
ATOM 1550 N N . VAL A 1 189 ? -8 -10.039 -8.039 1 98.75 189 VAL A N 1
ATOM 1551 C CA . VAL A 1 189 ? -8.117 -8.781 -8.758 1 98.75 189 VAL A CA 1
ATOM 1552 C C . VAL A 1 189 ? -9.305 -7.984 -8.227 1 98.75 189 VAL A C 1
ATOM 1554 O O . VAL A 1 189 ? -9.258 -6.754 -8.156 1 98.75 189 VAL A O 1
ATOM 1557 N N . GLY A 1 190 ? -10.367 -8.656 -7.824 1 98.38 190 GLY A N 1
ATOM 1558 C CA . GLY A 1 190 ? -11.492 -7.984 -7.195 1 98.38 190 GLY A CA 1
ATOM 1559 C C . GLY A 1 190 ? -11.117 -7.266 -5.91 1 98.38 190 GLY A C 1
ATOM 1560 O O . GLY A 1 190 ? -11.547 -6.137 -5.676 1 98.38 190 GLY A O 1
ATOM 1561 N N . ILE A 1 191 ? -10.344 -7.91 -5.102 1 98.62 191 ILE A N 1
ATOM 1562 C CA . ILE A 1 191 ? -9.906 -7.32 -3.844 1 98.62 191 ILE A CA 1
ATOM 1563 C C . ILE A 1 191 ? -8.961 -6.152 -4.125 1 98.62 191 ILE A C 1
ATOM 1565 O O . ILE A 1 191 ? -9.031 -5.113 -3.467 1 98.62 191 ILE A O 1
ATOM 1569 N N . VAL A 1 192 ? -8.094 -6.312 -5.117 1 98.69 192 VAL A N 1
ATOM 1570 C CA . VAL A 1 192 ? -7.184 -5.25 -5.539 1 98.69 192 VAL A CA 1
ATOM 1571 C C . VAL A 1 192 ? -7.992 -4.02 -5.949 1 98.69 192 VAL A C 1
ATOM 1573 O O . VAL A 1 192 ? -7.645 -2.891 -5.586 1 98.69 192 VAL A O 1
ATOM 1576 N N . GLU A 1 193 ? -9.016 -4.25 -6.641 1 98.44 193 GLU A N 1
ATOM 1577 C CA . GLU A 1 193 ? -9.883 -3.154 -7.066 1 98.44 193 GLU A CA 1
ATOM 1578 C C . GLU A 1 193 ? -10.508 -2.443 -5.871 1 98.44 193 GLU A C 1
ATOM 1580 O O . GLU A 1 193 ? -10.594 -1.213 -5.844 1 98.44 193 GLU A O 1
ATOM 1585 N N . LYS A 1 194 ? -10.922 -3.203 -4.93 1 98.25 194 LYS A N 1
ATOM 1586 C CA . LYS A 1 194 ? -11.5 -2.629 -3.717 1 98.25 194 LYS A CA 1
ATOM 1587 C C . LYS A 1 194 ? -10.477 -1.785 -2.963 1 98.25 194 LYS A C 1
ATOM 1589 O O . LYS A 1 194 ? -10.789 -0.688 -2.498 1 98.25 194 LYS A O 1
ATOM 1594 N N . ILE A 1 195 ? -9.336 -2.291 -2.857 1 98.56 195 ILE A N 1
ATOM 1595 C CA . ILE A 1 195 ? -8.273 -1.555 -2.178 1 98.56 195 ILE A CA 1
ATOM 1596 C C . ILE A 1 195 ? -8 -0.247 -2.916 1 98.56 195 ILE A C 1
ATOM 1598 O O . ILE A 1 195 ? -7.898 0.814 -2.295 1 98.56 195 ILE A O 1
ATOM 1602 N N . ARG A 1 196 ? -7.926 -0.303 -4.191 1 98.12 196 ARG A N 1
ATOM 1603 C CA . ARG A 1 196 ? -7.617 0.857 -5.023 1 98.12 196 ARG A CA 1
ATOM 1604 C C . ARG A 1 196 ? -8.703 1.921 -4.902 1 98.12 196 ARG A C 1
ATOM 1606 O O . ARG A 1 196 ? -8.445 3.104 -5.137 1 98.12 196 ARG A O 1
ATOM 1613 N N . SER A 1 197 ? -9.875 1.508 -4.613 1 97.88 197 SER A N 1
ATOM 1614 C CA . SER A 1 197 ? -10.945 2.482 -4.434 1 97.88 197 SER A CA 1
ATOM 1615 C C . SER A 1 197 ? -10.719 3.33 -3.189 1 97.88 197 SER A C 1
ATOM 1617 O O . SER A 1 197 ? -11.266 4.43 -3.07 1 97.88 197 SER A O 1
ATOM 1619 N N . LEU A 1 198 ? -9.844 2.887 -2.285 1 98.31 198 LEU A N 1
ATOM 1620 C CA . LEU A 1 198 ? -9.648 3.574 -1.015 1 98.31 198 LEU A CA 1
ATOM 1621 C C . LEU A 1 198 ? -8.289 4.27 -0.982 1 98.31 198 LEU A C 1
ATOM 1623 O O . LEU A 1 198 ? -8.078 5.191 -0.194 1 98.31 198 LEU A O 1
ATOM 1627 N N . THR A 1 199 ? -7.379 3.799 -1.725 1 98.62 199 THR A N 1
ATOM 1628 C CA . THR A 1 199 ? -6.008 4.289 -1.671 1 98.62 199 THR A CA 1
ATOM 1629 C C . THR A 1 199 ? -5.379 4.285 -3.061 1 98.62 199 THR A C 1
ATOM 1631 O O . THR A 1 199 ? -5.797 3.527 -3.938 1 98.62 199 THR A O 1
ATOM 1634 N N . GLY A 1 200 ? -4.469 5.219 -3.268 1 98.56 200 GLY A N 1
ATOM 1635 C CA . GLY A 1 200 ? -3.707 5.176 -4.508 1 98.56 200 GLY A CA 1
ATOM 1636 C C . GLY A 1 200 ? -2.947 3.879 -4.695 1 98.56 200 GLY 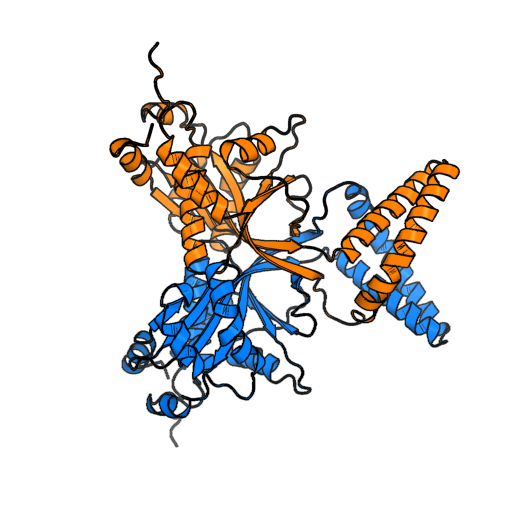A C 1
ATOM 1637 O O . GLY A 1 200 ? -2.252 3.422 -3.785 1 98.56 200 GLY A O 1
ATOM 1638 N N . CYS A 1 201 ? -3.07 3.309 -5.828 1 98.62 201 CYS A N 1
ATOM 1639 C CA . CYS A 1 201 ? -2.424 2.051 -6.18 1 98.62 201 CYS A CA 1
ATOM 1640 C C . CYS A 1 201 ? -2.393 1.859 -7.691 1 98.62 201 CYS A C 1
ATOM 1642 O O . CYS A 1 201 ? -3.441 1.826 -8.344 1 98.62 201 CYS A O 1
ATOM 1644 N N . GLU A 1 202 ? -1.171 1.648 -8.195 1 98.31 202 GLU A N 1
ATOM 1645 C CA . GLU A 1 202 ? -1.024 1.622 -9.648 1 98.31 202 GLU A CA 1
ATOM 1646 C C . GLU A 1 202 ? -0.656 0.225 -10.141 1 98.31 202 GLU A C 1
ATOM 1648 O O . GLU A 1 202 ? -0.948 -0.133 -11.281 1 98.31 202 GLU A O 1
ATOM 1653 N N . PHE A 1 203 ? -0.013 -0.533 -9.258 1 98.44 203 PHE A N 1
ATOM 1654 C CA . PHE A 1 203 ? 0.534 -1.794 -9.742 1 98.44 203 PHE A CA 1
ATOM 1655 C C . PHE A 1 203 ? 0.243 -2.924 -8.766 1 98.44 203 PHE A C 1
ATOM 1657 O O . PHE A 1 203 ? 0.029 -2.682 -7.574 1 98.44 203 PHE A O 1
ATOM 1664 N N . LEU A 1 204 ? 0.156 -4.059 -9.297 1 98.75 204 LEU A N 1
ATOM 1665 C CA . LEU A 1 204 ? 0.272 -5.32 -8.57 1 98.75 204 LEU A CA 1
ATOM 1666 C C . LEU A 1 204 ? 1.594 -6.012 -8.891 1 98.75 204 LEU A C 1
ATOM 1668 O O . LEU A 1 204 ? 2.012 -6.062 -10.047 1 98.75 204 LEU A O 1
ATOM 1672 N N . TYR A 1 205 ? 2.266 -6.504 -7.828 1 98.12 205 TYR A N 1
ATOM 1673 C CA . TYR A 1 205 ? 3.514 -7.199 -8.117 1 98.12 205 TYR A CA 1
ATOM 1674 C C . TYR A 1 205 ? 3.711 -8.383 -7.184 1 98.12 205 TYR A C 1
ATOM 1676 O O . TYR A 1 205 ? 2.949 -8.562 -6.23 1 98.12 205 TYR A O 1
ATOM 1684 N N . LEU A 1 206 ? 4.629 -9.258 -7.539 1 97.06 206 LEU A N 1
ATOM 1685 C CA . LEU A 1 206 ? 5.004 -10.383 -6.695 1 97.06 206 LEU A CA 1
ATOM 1686 C C . LEU A 1 206 ? 6.453 -10.797 -6.949 1 97.06 206 LEU A C 1
ATOM 1688 O O . LEU A 1 206 ? 7.074 -10.328 -7.906 1 97.06 206 LEU A O 1
ATOM 1692 N N . PHE A 1 207 ? 6.961 -11.547 -6.008 1 91.94 207 PHE A N 1
ATOM 1693 C CA . PHE A 1 207 ? 8.234 -12.234 -6.164 1 91.94 207 PHE A CA 1
ATOM 1694 C C . PHE A 1 207 ? 8.023 -13.727 -6.359 1 91.94 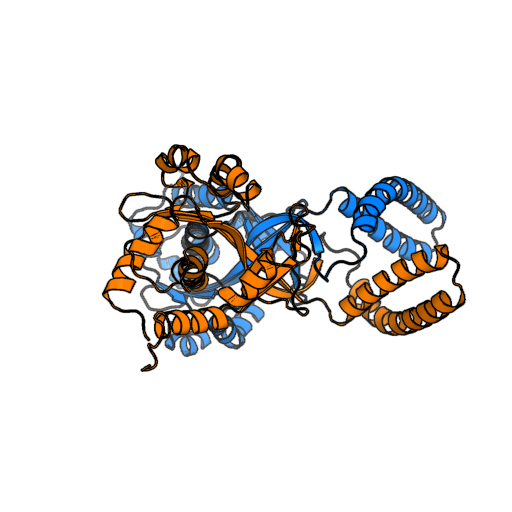207 PHE A C 1
ATOM 1696 O O . PHE A 1 207 ? 7.574 -14.422 -5.445 1 91.94 207 PHE A O 1
ATOM 1703 N N . ALA A 1 208 ? 8.336 -14.211 -7.512 1 89.69 208 ALA A N 1
ATOM 1704 C CA . ALA A 1 208 ? 8.133 -15.617 -7.848 1 89.69 208 ALA A CA 1
ATOM 1705 C C . ALA A 1 208 ? 9.359 -16.453 -7.48 1 89.69 208 ALA A C 1
ATOM 1707 O O . ALA A 1 208 ? 10.453 -16.219 -7.992 1 89.69 208 ALA A O 1
ATOM 1708 N N . ALA A 1 209 ? 9.109 -17.359 -6.566 1 80.19 209 ALA A N 1
ATOM 1709 C CA . ALA A 1 209 ? 10.172 -18.281 -6.199 1 80.19 209 ALA A CA 1
ATOM 1710 C C . ALA A 1 209 ? 10.328 -19.391 -7.25 1 80.19 209 ALA A C 1
ATOM 1712 O O . ALA A 1 209 ? 9.648 -20.406 -7.18 1 80.19 209 ALA A O 1
ATOM 1713 N N . ASP A 1 210 ? 11.055 -19.047 -8.297 1 73.62 210 ASP A N 1
ATOM 1714 C CA . ASP A 1 210 ? 11.211 -20.031 -9.359 1 73.62 210 ASP A CA 1
ATOM 1715 C C . ASP A 1 210 ? 12.648 -20.562 -9.414 1 73.62 210 ASP A C 1
ATOM 1717 O O . ASP A 1 210 ? 13.547 -19.875 -9.898 1 73.62 210 ASP A O 1
ATOM 1721 N N . SER A 1 211 ? 12.789 -21.672 -8.828 1 63.03 211 SER A N 1
ATOM 1722 C CA . SER A 1 211 ? 14.109 -22.281 -8.828 1 63.03 211 SER A CA 1
ATOM 1723 C C . SER A 1 211 ? 14.258 -23.281 -9.977 1 63.03 211 SER A C 1
ATOM 1725 O O . SER A 1 211 ? 15.312 -23.906 -10.125 1 63.03 211 SER A O 1
ATOM 1727 N N . THR A 1 212 ? 13.234 -23.328 -10.703 1 66.06 212 THR A N 1
ATOM 1728 C CA . THR A 1 212 ? 13.297 -24.328 -11.773 1 66.06 212 THR A CA 1
ATOM 1729 C C . THR A 1 212 ? 13.969 -23.734 -13.016 1 66.06 212 THR A C 1
ATOM 1731 O O . THR A 1 212 ? 13.883 -22.531 -13.258 1 66.06 212 THR A O 1
ATOM 1734 N N . SER A 1 213 ? 14.594 -24.547 -13.656 1 70.06 213 SER A N 1
ATOM 1735 C CA . SER A 1 213 ? 15.297 -24.141 -14.867 1 70.06 213 SER A CA 1
ATOM 1736 C C . SER A 1 213 ? 14.328 -23.656 -15.938 1 70.06 213 SER A C 1
ATOM 1738 O O . SER A 1 213 ? 14.656 -22.781 -16.734 1 70.06 213 SER A O 1
ATOM 1740 N N . ASP A 1 214 ? 13.219 -24.188 -15.969 1 76.38 214 ASP A N 1
ATOM 1741 C CA . ASP A 1 214 ? 12.25 -23.875 -17.016 1 76.38 214 ASP A CA 1
ATOM 1742 C C . ASP A 1 214 ? 11.391 -22.672 -16.625 1 76.38 214 ASP A C 1
ATOM 1744 O O . ASP A 1 214 ? 10.469 -22.312 -17.359 1 76.38 214 ASP A O 1
ATOM 1748 N N . ARG A 1 215 ? 11.664 -22.078 -15.594 1 82.81 215 ARG A N 1
ATOM 1749 C CA . ARG A 1 215 ? 10.961 -20.891 -15.133 1 82.81 215 ARG A CA 1
ATOM 1750 C C . ARG A 1 215 ? 9.453 -21.094 -15.156 1 82.81 215 ARG A C 1
ATOM 1752 O O . ARG A 1 215 ? 8.711 -20.25 -15.648 1 82.81 215 ARG A O 1
ATOM 1759 N N . HIS A 1 216 ? 9.008 -22.234 -14.695 1 84.44 216 HIS A N 1
ATOM 1760 C CA . HIS A 1 216 ? 7.621 -22.672 -14.805 1 84.44 216 HIS A CA 1
ATOM 1761 C C . HIS A 1 216 ? 6.688 -21.703 -14.07 1 84.44 216 HIS A C 1
ATOM 1763 O O . HIS A 1 216 ? 5.66 -21.297 -14.609 1 84.44 216 HIS A O 1
ATOM 1769 N N . LEU A 1 217 ? 7.066 -21.375 -12.891 1 86.81 217 LEU A N 1
ATOM 1770 C CA . LEU A 1 217 ? 6.215 -20.5 -12.094 1 86.81 217 LEU A CA 1
ATOM 1771 C C . LEU A 1 217 ? 6.145 -19.094 -12.695 1 86.81 217 LEU A C 1
ATOM 1773 O O . LEU A 1 217 ? 5.07 -18.5 -12.766 1 86.81 217 LEU A O 1
ATOM 1777 N N . VAL A 1 218 ? 7.238 -18.609 -13.141 1 90 218 VAL A N 1
ATOM 1778 C CA . VAL A 1 218 ? 7.305 -17.297 -13.773 1 90 218 VAL A CA 1
ATOM 1779 C C . VAL A 1 218 ? 6.422 -17.281 -15.023 1 90 218 VAL A C 1
ATOM 1781 O O . VAL A 1 218 ? 5.621 -16.359 -15.211 1 90 218 VAL A O 1
ATOM 1784 N N . ASN A 1 219 ? 6.551 -18.328 -15.758 1 90.62 219 ASN A N 1
ATOM 1785 C CA . ASN A 1 219 ? 5.754 -18.422 -16.969 1 90.62 219 ASN A CA 1
ATOM 1786 C C . ASN A 1 219 ? 4.266 -18.547 -16.672 1 90.62 219 ASN A C 1
ATOM 1788 O O . ASN A 1 219 ? 3.428 -18.031 -17.406 1 90.62 219 ASN A O 1
ATOM 1792 N N . HIS A 1 220 ? 4.023 -19.219 -15.656 1 90.69 220 HIS A N 1
ATOM 1793 C CA . HIS A 1 220 ? 2.637 -19.344 -15.219 1 90.69 220 HIS A CA 1
ATOM 1794 C C . HIS A 1 220 ? 2.037 -17.969 -14.906 1 90.69 220 HIS A C 1
ATOM 1796 O O . HIS A 1 220 ? 0.955 -17.641 -15.398 1 90.69 220 HIS A O 1
ATOM 1802 N N . TYR A 1 221 ? 2.723 -17.203 -14.203 1 93.19 221 TYR A N 1
ATOM 1803 C CA . TYR A 1 221 ? 2.238 -15.867 -13.836 1 93.19 221 TYR A CA 1
ATOM 1804 C C . TYR A 1 221 ? 2.125 -14.977 -15.062 1 93.19 221 TYR A C 1
ATOM 1806 O O . TYR A 1 221 ? 1.19 -14.172 -15.172 1 93.19 221 TYR A O 1
ATOM 1814 N N . LYS A 1 222 ? 3.031 -15.156 -15.945 1 93.19 222 LYS A N 1
ATOM 1815 C CA . LYS A 1 222 ? 3.008 -14.367 -17.172 1 93.19 222 LYS A CA 1
ATOM 1816 C C . LYS A 1 222 ? 1.801 -14.734 -18.047 1 93.19 222 LYS A C 1
ATOM 1818 O O . LYS A 1 222 ? 1.04 -13.852 -18.453 1 93.19 222 LYS A O 1
ATOM 1823 N N . ASN A 1 223 ? 1.595 -15.953 -18.203 1 91.19 223 ASN A N 1
ATOM 1824 C CA . ASN A 1 223 ? 0.612 -16.438 -19.172 1 91.19 223 ASN A CA 1
ATOM 1825 C C . ASN A 1 223 ? -0.801 -16.406 -18.594 1 91.19 223 ASN A C 1
ATOM 1827 O O . ASN A 1 223 ? -1.756 -16.078 -19.297 1 91.19 223 ASN A O 1
ATOM 1831 N N . MET A 1 224 ? -0.873 -16.703 -17.328 1 90.38 224 MET A N 1
ATOM 1832 C CA . MET A 1 224 ? -2.207 -16.891 -16.781 1 90.38 224 MET A CA 1
ATOM 1833 C C . MET A 1 224 ? -2.676 -15.641 -16.047 1 90.38 224 MET A C 1
ATOM 1835 O O . MET A 1 224 ? -3.879 -15.43 -15.875 1 90.38 224 MET A O 1
ATOM 1839 N N . MET A 1 225 ? -1.703 -14.789 -15.672 1 93 225 MET A N 1
ATOM 1840 C CA . MET A 1 225 ? -2.1 -13.688 -14.797 1 93 225 MET A CA 1
ATOM 1841 C C . MET A 1 225 ? -1.659 -12.352 -15.375 1 93 225 MET A C 1
ATOM 1843 O O . MET A 1 225 ? -1.953 -11.297 -14.812 1 93 225 MET A O 1
ATOM 1847 N N . GLY A 1 226 ? -0.979 -12.375 -16.438 1 93.19 226 GLY A N 1
ATOM 1848 C CA . GLY A 1 226 ? -0.639 -11.156 -17.156 1 93.19 226 GLY A CA 1
ATOM 1849 C C . GLY A 1 226 ? 0.471 -10.359 -16.484 1 93.19 226 GLY A C 1
ATOM 1850 O O . GLY A 1 226 ? 0.647 -9.172 -16.766 1 93.19 226 GLY A O 1
ATOM 1851 N N . LEU A 1 227 ? 1.154 -10.969 -15.578 1 96.19 227 LEU A N 1
ATOM 1852 C CA . LEU A 1 227 ? 2.295 -10.305 -14.953 1 96.19 227 LEU A CA 1
ATOM 1853 C C . LEU A 1 227 ? 3.529 -10.398 -15.844 1 96.19 227 LEU A C 1
ATOM 1855 O O . LEU A 1 227 ? 3.656 -11.328 -16.641 1 96.19 227 LEU A O 1
ATOM 1859 N N . ARG A 1 228 ? 4.379 -9.391 -15.695 1 94.81 228 ARG A N 1
ATOM 1860 C CA . ARG A 1 228 ? 5.555 -9.344 -16.562 1 94.81 228 ARG A CA 1
ATOM 1861 C C . ARG A 1 228 ? 6.766 -8.805 -15.797 1 94.81 228 ARG A C 1
ATOM 1863 O O . ARG A 1 228 ? 6.617 -8.156 -14.758 1 94.81 228 ARG A O 1
ATOM 1870 N N . GLU A 1 229 ? 7.84 -9.141 -16.406 1 89.69 229 GLU A N 1
ATOM 1871 C CA . GLU A 1 229 ? 9.07 -8.477 -15.977 1 89.69 229 GLU A CA 1
ATOM 1872 C C . GLU A 1 229 ? 9.172 -7.074 -16.578 1 89.69 229 GLU A C 1
ATOM 1874 O O . GLU A 1 229 ? 8.914 -6.883 -17.766 1 89.69 229 GLU A O 1
ATOM 1879 N N . ASP A 1 230 ? 9.32 -6.125 -15.742 1 85.12 230 ASP A N 1
ATOM 1880 C CA . ASP A 1 230 ? 9.469 -4.742 -16.172 1 85.12 230 ASP A CA 1
ATOM 1881 C C . ASP A 1 230 ? 10.797 -4.16 -15.711 1 85.12 230 ASP A C 1
ATOM 1883 O O . ASP A 1 230 ? 10.984 -3.906 -14.523 1 85.12 230 ASP A O 1
ATOM 1887 N N . MET A 1 231 ? 11.555 -3.805 -16.578 1 75.81 231 MET A N 1
ATOM 1888 C CA . MET A 1 231 ? 12.906 -3.348 -16.281 1 75.81 231 MET A CA 1
ATOM 1889 C C . MET A 1 231 ? 12.891 -1.905 -15.789 1 75.81 231 MET A C 1
ATOM 1891 O O . MET A 1 231 ? 13.875 -1.435 -15.211 1 75.81 231 MET A O 1
ATOM 1895 N N . ALA A 1 232 ? 11.898 -1.212 -16.047 1 79.25 232 ALA A N 1
ATOM 1896 C CA . ALA A 1 232 ? 11.812 0.182 -15.617 1 79.25 232 ALA A CA 1
ATOM 1897 C C . ALA A 1 232 ? 11.375 0.282 -14.156 1 79.25 232 ALA A C 1
ATOM 1899 O O . ALA A 1 232 ? 11.5 1.34 -13.531 1 79.25 232 ALA A O 1
ATOM 1900 N N . MET A 1 233 ? 10.875 -0.808 -13.688 1 89 233 MET A N 1
ATOM 1901 C CA . MET A 1 233 ? 10.375 -0.834 -12.32 1 89 233 MET A CA 1
ATOM 1902 C C . MET A 1 233 ? 11.336 -1.576 -11.398 1 89 233 MET A C 1
ATOM 1904 O O . MET A 1 233 ? 11.922 -2.588 -11.789 1 89 233 MET A O 1
ATOM 1908 N N . SER A 1 234 ? 11.492 -1.002 -10.25 1 90.19 234 SER A N 1
ATOM 1909 C CA . SER A 1 234 ? 12.273 -1.654 -9.203 1 90.19 234 SER A CA 1
ATOM 1910 C C . SER A 1 234 ? 11.438 -1.853 -7.938 1 90.19 234 SER A C 1
ATOM 1912 O O . SER A 1 234 ? 10.461 -1.136 -7.711 1 90.19 234 SER A O 1
ATOM 1914 N N . ALA A 1 235 ? 11.875 -2.857 -7.211 1 93.69 235 ALA A N 1
ATOM 1915 C CA . ALA A 1 235 ? 11.195 -3.17 -5.961 1 93.69 235 ALA A CA 1
ATOM 1916 C C . ALA A 1 235 ? 12.188 -3.334 -4.812 1 93.69 235 ALA A C 1
ATOM 1918 O O . ALA A 1 235 ? 13.375 -3.566 -5.047 1 93.69 235 ALA A O 1
ATOM 1919 N N . LEU A 1 236 ? 11.688 -3.018 -3.641 1 92.06 236 LEU A N 1
ATOM 1920 C CA . LEU A 1 236 ? 12.406 -3.467 -2.451 1 92.06 236 LEU A CA 1
ATOM 1921 C C . LEU A 1 236 ? 12.219 -4.965 -2.234 1 92.06 236 LEU A C 1
ATOM 1923 O O . LEU A 1 236 ? 11.086 -5.434 -2.062 1 92.06 236 LEU A O 1
ATOM 1927 N N . GLN A 1 237 ? 13.297 -5.652 -2.295 1 86.38 237 GLN A N 1
ATOM 1928 C CA . GLN A 1 237 ? 13.234 -7.109 -2.203 1 86.38 237 GLN A CA 1
ATOM 1929 C C . GLN A 1 237 ? 13.812 -7.602 -0.88 1 86.38 237 GLN A C 1
ATOM 1931 O O . GLN A 1 237 ? 15.031 -7.574 -0.681 1 86.38 237 GLN A O 1
ATOM 1936 N N . PRO A 1 238 ? 12.93 -8.016 -0.054 1 81.12 238 PRO A N 1
ATOM 1937 C CA . PRO A 1 238 ? 13.438 -8.555 1.21 1 81.12 238 PRO A CA 1
ATOM 1938 C C . PRO A 1 238 ? 14.344 -9.766 1.013 1 81.12 238 PRO A C 1
ATOM 1940 O O . PRO A 1 238 ? 14.227 -10.469 0.005 1 81.12 238 PRO A O 1
ATOM 1943 N N . ILE A 1 239 ? 15.055 -10.055 1.976 1 75 239 ILE A N 1
ATOM 1944 C CA . ILE A 1 239 ? 16.062 -11.109 1.902 1 75 239 ILE A CA 1
ATOM 1945 C C . ILE A 1 239 ? 15.375 -12.461 1.722 1 75 239 ILE A C 1
ATOM 1947 O O . ILE A 1 239 ? 15.898 -13.344 1.037 1 75 239 ILE A O 1
ATOM 1951 N N . TYR A 1 240 ? 14.266 -12.594 2.279 1 71.62 240 TYR A N 1
ATOM 1952 C CA . TYR A 1 240 ? 13.547 -13.859 2.182 1 71.62 240 TYR A CA 1
ATOM 1953 C C . TYR A 1 240 ? 13.172 -14.164 0.737 1 71.62 240 TYR A C 1
ATOM 1955 O O . TYR A 1 240 ? 12.984 -15.328 0.367 1 71.62 240 TYR A O 1
ATOM 1963 N N . ASP A 1 241 ? 13.133 -13.141 -0.068 1 76 241 ASP A N 1
ATOM 1964 C CA . ASP A 1 241 ? 12.766 -13.289 -1.474 1 76 241 ASP A CA 1
ATOM 1965 C C . ASP A 1 241 ? 13.992 -13.18 -2.373 1 76 241 ASP A C 1
ATOM 1967 O O . ASP A 1 241 ? 13.867 -12.961 -3.58 1 76 241 ASP A O 1
ATOM 1971 N N . PHE A 1 242 ? 15.086 -13.375 -1.882 1 71.12 242 PHE A N 1
ATOM 1972 C CA . PHE A 1 242 ? 16.328 -13.062 -2.562 1 71.12 242 PHE A CA 1
ATOM 1973 C C . PHE A 1 242 ? 16.438 -13.836 -3.871 1 71.12 242 PHE A C 1
ATOM 1975 O O . PHE A 1 242 ? 16.938 -13.305 -4.871 1 71.12 242 PHE A O 1
ATOM 1982 N N . ASN A 1 243 ? 15.961 -14.984 -3.984 1 69.62 243 ASN A N 1
ATOM 1983 C CA . ASN A 1 243 ? 16.109 -15.797 -5.188 1 69.62 243 ASN A CA 1
ATOM 1984 C C . ASN A 1 243 ? 14.828 -15.812 -6.016 1 69.62 243 ASN A C 1
ATOM 1986 O O . ASN A 1 243 ? 14.656 -16.672 -6.887 1 69.62 243 ASN A O 1
ATOM 1990 N N . CYS A 1 244 ? 14.039 -14.828 -5.77 1 83.19 244 CYS A N 1
ATOM 1991 C CA . CYS A 1 244 ? 12.766 -14.789 -6.484 1 83.19 244 CYS A CA 1
ATOM 1992 C C . CYS A 1 244 ? 12.828 -13.812 -7.652 1 83.19 244 CYS A C 1
ATOM 1994 O O . CYS A 1 244 ? 13.641 -12.883 -7.652 1 83.19 244 CYS A O 1
ATOM 1996 N N . THR A 1 245 ? 12.078 -14.078 -8.617 1 86.31 245 THR A N 1
ATOM 1997 C CA . THR A 1 245 ? 11.945 -13.18 -9.766 1 86.31 245 THR A CA 1
ATOM 1998 C C . THR A 1 245 ? 10.828 -12.172 -9.539 1 86.31 245 THR A C 1
ATOM 2000 O O . THR A 1 245 ? 9.711 -12.547 -9.172 1 86.31 245 THR A O 1
ATOM 2003 N N . PHE A 1 246 ? 11.234 -10.977 -9.797 1 92.56 246 PHE A N 1
ATOM 2004 C CA . PHE A 1 246 ? 10.266 -9.891 -9.672 1 92.56 246 PHE A CA 1
ATOM 2005 C C . PHE A 1 246 ? 9.375 -9.812 -10.906 1 92.56 246 PHE A C 1
ATOM 2007 O O . PHE A 1 246 ? 9.875 -9.812 -12.039 1 92.56 246 PHE A O 1
ATOM 2014 N N . LEU A 1 247 ? 8.008 -9.82 -10.703 1 95.75 247 LEU A N 1
ATOM 2015 C CA . LEU A 1 247 ? 7 -9.633 -11.742 1 95.75 247 LEU A CA 1
ATOM 2016 C C . LEU A 1 247 ? 5.977 -8.586 -11.336 1 95.75 247 LEU A C 1
ATOM 2018 O O . LEU A 1 247 ? 5.641 -8.461 -10.148 1 95.75 247 LEU A O 1
ATOM 2022 N N . CYS A 1 248 ? 5.477 -7.805 -12.32 1 97.19 248 CYS A N 1
ATOM 2023 C CA . CYS A 1 248 ? 4.473 -6.797 -11.992 1 97.19 248 CYS A CA 1
ATOM 2024 C C . CYS A 1 248 ? 3.514 -6.586 -13.156 1 97.19 248 CYS A C 1
ATOM 2026 O O . CYS A 1 248 ? 3.738 -7.102 -14.25 1 97.19 248 CYS A O 1
ATOM 2028 N N . ALA A 1 249 ? 2.371 -5.949 -12.852 1 97.88 249 ALA A N 1
ATOM 2029 C CA . ALA A 1 249 ? 1.378 -5.539 -13.836 1 97.88 249 ALA A CA 1
ATOM 2030 C C . ALA A 1 249 ? 0.671 -4.258 -13.398 1 97.88 249 ALA A C 1
ATOM 2032 O O . ALA A 1 249 ? 0.406 -4.062 -12.211 1 97.88 249 ALA A O 1
ATOM 2033 N N . ASP A 1 250 ? 0.398 -3.467 -14.398 1 97.06 250 ASP A N 1
ATOM 2034 C CA . ASP A 1 250 ? -0.459 -2.309 -14.172 1 97.06 250 ASP A CA 1
ATOM 2035 C C . ASP A 1 250 ? -1.887 -2.738 -13.844 1 97.06 250 ASP A C 1
ATOM 2037 O O . ASP A 1 250 ? -2.459 -3.586 -14.531 1 97.06 250 ASP A O 1
ATOM 2041 N N . ILE A 1 251 ? -2.439 -2.133 -12.82 1 98.38 251 ILE A N 1
ATOM 2042 C CA . ILE A 1 251 ? -3.742 -2.58 -12.344 1 98.38 251 ILE A CA 1
ATOM 2043 C C . ILE A 1 251 ? -4.812 -2.258 -13.383 1 98.38 251 ILE A C 1
ATOM 2045 O O . ILE A 1 251 ? -5.754 -3.029 -13.57 1 98.38 251 ILE A O 1
ATOM 2049 N N . ASP A 1 252 ? -4.676 -1.134 -14.109 1 97.62 252 ASP A N 1
ATOM 2050 C CA . ASP A 1 252 ? -5.633 -0.834 -15.164 1 97.62 252 ASP A CA 1
ATOM 2051 C C . ASP A 1 252 ? -5.656 -1.945 -16.219 1 97.62 252 ASP A C 1
ATOM 2053 O O . ASP A 1 252 ? -6.727 -2.361 -16.656 1 97.62 252 ASP A O 1
ATOM 2057 N N . SER A 1 253 ? -4.488 -2.449 -16.562 1 96.94 253 SER A N 1
ATOM 2058 C CA . SER A 1 253 ? -4.395 -3.553 -17.516 1 96.94 253 SER A CA 1
ATOM 2059 C C . SER A 1 253 ? -5.02 -4.824 -16.938 1 96.94 253 SER A C 1
ATOM 2061 O O . SER A 1 253 ? -5.668 -5.582 -17.672 1 96.94 253 SER A O 1
ATOM 2063 N N . LEU A 1 254 ? -4.84 -5.008 -15.695 1 98.06 254 LEU A N 1
ATOM 2064 C CA . LEU A 1 254 ? -5.402 -6.191 -15.047 1 98.06 254 LEU A CA 1
ATOM 2065 C C . LEU A 1 254 ? -6.926 -6.137 -15.047 1 98.06 254 LEU A C 1
ATOM 2067 O O . LEU A 1 254 ? -7.586 -7.152 -15.297 1 98.06 254 LEU A O 1
ATOM 2071 N N . LEU A 1 255 ? -7.441 -5 -14.773 1 98.06 255 LEU A N 1
ATOM 2072 C CA . LEU A 1 255 ? -8.891 -4.855 -14.734 1 98.06 255 LEU A CA 1
ATOM 2073 C C . LEU A 1 255 ? -9.5 -5.074 -16.109 1 98.06 255 LEU A C 1
ATOM 2075 O O . LEU A 1 255 ? -10.555 -5.707 -16.234 1 98.06 255 LEU A O 1
ATOM 2079 N N . LYS A 1 256 ? -8.859 -4.578 -17.109 1 97.5 256 LYS A N 1
ATOM 2080 C CA . LYS A 1 256 ? -9.305 -4.84 -18.484 1 97.5 256 LYS A CA 1
ATOM 2081 C C . LYS A 1 256 ? -9.227 -6.324 -18.812 1 97.5 256 LYS A C 1
ATOM 2083 O O . LYS A 1 256 ? -10.148 -6.891 -19.391 1 97.5 256 LYS A O 1
ATOM 2088 N N . ALA A 1 257 ? -8.141 -6.922 -18.469 1 97.19 257 ALA A N 1
ATOM 2089 C CA . ALA A 1 257 ? -7.938 -8.352 -18.719 1 97.19 257 ALA A CA 1
ATOM 2090 C C . ALA A 1 257 ? -8.977 -9.188 -17.969 1 97.19 257 ALA A C 1
ATOM 2092 O O . ALA A 1 257 ? -9.375 -10.25 -18.453 1 97.19 257 ALA A O 1
ATOM 2093 N N . ARG A 1 258 ? -9.344 -8.734 -16.812 1 97.62 258 ARG A N 1
ATOM 2094 C CA . ARG A 1 258 ? -10.375 -9.422 -16.031 1 97.62 258 ARG A CA 1
ATOM 2095 C C . ARG A 1 258 ? -11.695 -9.445 -16.797 1 97.62 258 ARG A C 1
ATOM 2097 O O . ARG A 1 258 ? -12.398 -10.461 -16.781 1 97.62 258 ARG A O 1
ATOM 2104 N N . GLU A 1 259 ? -12.016 -8.336 -17.406 1 97.12 259 GLU A N 1
ATOM 2105 C CA . GLU A 1 259 ? -13.211 -8.312 -18.25 1 97.12 259 GLU A CA 1
ATOM 2106 C C . GLU A 1 259 ? -13.109 -9.328 -19.375 1 97.12 259 GLU A C 1
ATOM 2108 O O . GLU A 1 259 ? -14.062 -10.055 -19.656 1 97.12 259 GLU A O 1
ATOM 2113 N N . ASP A 1 260 ? -11.969 -9.367 -19.969 1 95.56 260 ASP A N 1
ATOM 2114 C CA . ASP A 1 260 ? -11.727 -10.328 -21.031 1 95.56 260 ASP A CA 1
ATOM 2115 C C . ASP A 1 260 ? -11.836 -11.758 -20.531 1 95.56 260 ASP A C 1
ATOM 2117 O O . ASP A 1 260 ? -12.312 -12.648 -21.234 1 95.56 260 ASP A O 1
ATOM 2121 N N . PHE A 1 261 ? -11.398 -12 -19.391 1 95.94 261 PHE A N 1
ATOM 2122 C CA . PHE A 1 261 ? -11.484 -13.312 -18.75 1 95.94 261 PHE A CA 1
ATOM 2123 C C . PHE A 1 261 ? -12.93 -13.797 -18.703 1 95.94 261 PHE A C 1
ATOM 2125 O O . PHE A 1 261 ? -13.227 -14.93 -19.078 1 95.94 261 PHE A O 1
ATOM 2132 N N . TYR A 1 262 ? -13.805 -12.922 -18.312 1 96.69 262 TYR A N 1
ATOM 2133 C CA . TYR A 1 262 ? -15.211 -13.297 -18.219 1 96.69 262 TYR A CA 1
ATOM 2134 C C . TYR A 1 262 ? -15.828 -13.461 -19.594 1 96.69 262 TYR A C 1
ATOM 2136 O O . TYR A 1 262 ? -16.672 -14.328 -19.812 1 96.69 262 TYR A O 1
ATOM 2144 N N . GLU A 1 263 ? -15.367 -12.602 -20.547 1 96 263 GLU A N 1
ATOM 2145 C CA . GLU A 1 263 ? -15.898 -12.633 -21.906 1 96 263 GLU A CA 1
ATOM 2146 C C . GLU A 1 263 ? -15.477 -13.906 -22.641 1 96 263 GLU A C 1
ATOM 2148 O O . GLU A 1 263 ? -16.172 -14.383 -23.531 1 96 263 GLU A O 1
ATOM 2153 N N . ASN A 1 264 ? -14.359 -14.5 -22.188 1 94.31 264 ASN A N 1
ATOM 2154 C CA . ASN A 1 264 ? -13.82 -15.68 -22.859 1 94.31 264 ASN A CA 1
ATOM 2155 C C . ASN A 1 264 ? -13.719 -16.859 -21.906 1 94.31 264 ASN A C 1
ATOM 2157 O O . ASN A 1 264 ? -12.805 -17.672 -22 1 94.31 264 ASN A O 1
ATOM 2161 N N . PHE A 1 265 ? -14.57 -16.891 -21 1 95.25 265 PHE A N 1
ATOM 2162 C CA . PHE A 1 265 ? -14.531 -17.891 -19.938 1 95.25 265 PHE A CA 1
ATOM 2163 C C . PHE A 1 265 ? -14.742 -19.297 -20.5 1 95.25 265 PHE A C 1
ATOM 2165 O O . PHE A 1 265 ? -14.117 -20.25 -20.047 1 95.25 265 PHE A O 1
ATOM 2172 N N . ASN A 1 266 ? -15.617 -19.344 -21.469 1 91.94 266 ASN A N 1
ATOM 2173 C CA . ASN A 1 266 ? -15.914 -20.641 -22.078 1 91.94 266 ASN A CA 1
ATOM 2174 C C . ASN A 1 266 ? -15.297 -20.75 -23.469 1 91.94 266 ASN A C 1
ATOM 2176 O O . ASN A 1 266 ? -15.016 -19.75 -24.109 1 91.94 266 ASN A O 1
ATOM 2180 N N . VAL A 1 267 ? -14.836 -21.984 -23.859 1 77.75 267 VAL A N 1
ATOM 2181 C CA . VAL A 1 267 ? -14.273 -22.25 -25.172 1 77.75 267 VAL A CA 1
ATOM 2182 C C . VAL A 1 267 ? -15.367 -22.141 -26.234 1 77.75 267 VAL A C 1
ATOM 2184 O O . VAL A 1 267 ? -16.5 -22.562 -26 1 77.75 267 VAL A O 1
ATOM 2187 N N . THR A 1 268 ? -15.078 -21.297 -27.219 1 67.94 268 THR A N 1
ATOM 2188 C CA . THR A 1 268 ? -16 -21.281 -28.359 1 67.94 268 THR A CA 1
ATOM 2189 C C . THR A 1 268 ? -16.031 -22.641 -29.047 1 67.94 268 THR A C 1
ATOM 2191 O O . THR A 1 268 ? -14.977 -23.266 -29.25 1 67.94 268 THR A O 1
ATOM 2194 N N . GLU A 1 269 ? -16.906 -23.5 -28.812 1 53.44 269 GLU A N 1
ATOM 2195 C CA . GLU A 1 269 ? -17.078 -24.656 -29.672 1 53.44 269 GLU A CA 1
ATOM 2196 C C . GLU A 1 269 ? -16.953 -24.297 -31.141 1 53.44 269 GLU A C 1
ATOM 2198 O O . GLU A 1 269 ? -17.75 -23.5 -31.656 1 53.44 269 GLU A O 1
ATOM 2203 N N . ASP A 1 270 ? -15.945 -23.891 -31.688 1 44.53 270 ASP A N 1
ATOM 2204 C CA . ASP A 1 270 ? -16.047 -23.984 -33.125 1 44.53 270 ASP A CA 1
ATOM 2205 C C . ASP A 1 270 ? -16.656 -25.312 -33.562 1 44.53 270 ASP A C 1
ATOM 2207 O O . ASP A 1 270 ? -16.406 -26.344 -32.938 1 44.53 270 ASP A O 1
ATOM 2211 N N . PHE A 1 271 ? -17.688 -25.25 -34.562 1 40.69 271 PHE A N 1
ATOM 2212 C CA . PHE A 1 271 ? -18.328 -26.25 -35.375 1 40.69 271 PHE A CA 1
ATOM 2213 C C . PHE A 1 271 ? -17.328 -27.297 -35.844 1 40.69 271 PHE A C 1
ATOM 2215 O O . PHE A 1 271 ? -16.406 -27 -36.594 1 40.69 271 PHE A O 1
ATOM 2222 N N . VAL A 1 272 ? -17.125 -28.297 -35.156 1 32 272 VAL A N 1
ATOM 2223 C CA . VAL A 1 272 ? -16.75 -29.469 -35.938 1 32 272 VAL A CA 1
ATOM 2224 C C . VAL A 1 272 ? -17.906 -29.859 -36.844 1 32 272 VAL A C 1
ATOM 2226 O O . VAL A 1 272 ? -19.078 -29.875 -36.438 1 32 272 VAL A O 1
ATOM 2229 N N . MET B 1 1 ? -12.82 15.062 28.906 1 85 1 MET B N 1
ATOM 2230 C CA . MET B 1 1 ? -14.133 14.422 28.812 1 85 1 MET B CA 1
ATOM 2231 C C . MET B 1 1 ? -14.352 13.805 27.438 1 85 1 MET B C 1
ATOM 2233 O O . MET B 1 1 ? -13.898 14.352 26.438 1 85 1 MET B O 1
ATOM 2237 N N . LYS B 1 2 ? -15.141 12.75 27.422 1 92.62 2 LYS B N 1
ATOM 2238 C CA . LYS B 1 2 ? -15.438 11.938 26.25 1 92.62 2 LYS B CA 1
ATOM 2239 C C . LYS B 1 2 ? -16.281 12.711 25.25 1 92.62 2 LYS B C 1
ATOM 2241 O O . LYS B 1 2 ? -17.094 13.562 25.625 1 92.62 2 LYS B O 1
ATOM 2246 N N . ILE B 1 3 ? -16.016 12.477 24 1 95.19 3 ILE B N 1
ATOM 2247 C CA . ILE B 1 3 ? -16.812 13.078 22.953 1 95.19 3 ILE B CA 1
ATOM 2248 C C . ILE B 1 3 ? -18.297 12.781 23.188 1 95.19 3 ILE B C 1
ATOM 2250 O O . ILE B 1 3 ? -18.656 11.672 23.578 1 95.19 3 ILE B O 1
ATOM 2254 N N . THR B 1 4 ? -19.109 13.758 22.969 1 95.19 4 THR B N 1
ATOM 2255 C CA . THR B 1 4 ? -20.547 13.555 23.141 1 95.19 4 THR B CA 1
ATOM 2256 C C . THR B 1 4 ? -21.156 12.969 21.875 1 95.19 4 THR B C 1
ATOM 2258 O O . THR B 1 4 ? -20.562 13.016 20.812 1 95.19 4 THR B O 1
ATOM 2261 N N . LYS B 1 5 ? -22.297 12.445 22.031 1 96.25 5 LYS B N 1
ATOM 2262 C CA . LYS B 1 5 ? -23.016 11.898 20.891 1 96.25 5 LYS B CA 1
ATOM 2263 C C . LYS B 1 5 ? -23.297 12.969 19.844 1 96.25 5 LYS B C 1
ATOM 2265 O O . LYS B 1 5 ? -23.141 12.727 18.641 1 96.25 5 LYS B O 1
ATOM 2270 N N . ASP B 1 6 ? -23.672 14.141 20.297 1 95.81 6 ASP B N 1
ATOM 2271 C CA . ASP B 1 6 ? -23.953 15.25 19.391 1 95.81 6 ASP B CA 1
ATOM 2272 C C . ASP B 1 6 ? -22.719 15.641 18.594 1 95.81 6 ASP B C 1
ATOM 2274 O O . ASP B 1 6 ? -22.797 15.875 17.375 1 95.81 6 ASP B O 1
ATOM 2278 N N . GLN B 1 7 ? -21.625 15.734 19.25 1 96 7 GLN B N 1
ATOM 2279 C CA . GLN B 1 7 ? -20.359 16.078 18.609 1 96 7 GLN B CA 1
ATOM 2280 C C . GLN B 1 7 ? -19.969 15.008 17.594 1 96 7 GLN B C 1
ATOM 2282 O O . GLN B 1 7 ? -19.531 15.336 16.484 1 96 7 GLN B O 1
ATOM 2287 N N . LEU B 1 8 ? -20.125 13.797 17.984 1 97.38 8 LEU B N 1
ATOM 2288 C CA . LEU B 1 8 ? -19.812 12.68 17.078 1 97.38 8 LEU B CA 1
ATOM 2289 C C . LEU B 1 8 ? -20.734 12.68 15.875 1 97.38 8 LEU B C 1
ATOM 2291 O O . LEU B 1 8 ? -20.297 12.391 14.758 1 97.38 8 LEU B O 1
ATOM 2295 N N . ASP B 1 9 ? -21.953 13 16.078 1 97.38 9 ASP B N 1
ATOM 2296 C CA . ASP B 1 9 ? -22.922 13.086 14.984 1 97.38 9 ASP B CA 1
ATOM 2297 C C . ASP B 1 9 ? -22.531 14.164 13.984 1 97.38 9 ASP B C 1
ATOM 2299 O O . ASP B 1 9 ? -22.688 13.992 12.781 1 97.38 9 ASP B O 1
ATOM 2303 N N . ILE B 1 10 ? -22.047 15.242 14.484 1 97.38 10 ILE B N 1
ATOM 2304 C CA . ILE B 1 10 ? -21.562 16.312 13.617 1 97.38 10 ILE B CA 1
ATOM 2305 C C . ILE B 1 10 ? -20.406 15.805 12.773 1 97.38 10 ILE B C 1
ATOM 2307 O O . ILE B 1 10 ? -20.406 15.961 11.547 1 97.38 10 ILE B O 1
ATOM 2311 N N . LEU B 1 11 ? -19.453 15.18 13.414 1 98 11 LEU B N 1
ATOM 2312 C CA . LEU B 1 11 ? -18.297 14.664 12.688 1 98 11 LEU B CA 1
ATOM 2313 C C . LEU B 1 11 ? -18.719 13.625 11.656 1 98 11 LEU B C 1
ATOM 2315 O O . LEU B 1 11 ? -18.219 13.609 10.531 1 98 11 LEU B O 1
ATOM 2319 N N . ASN B 1 12 ? -19.656 12.82 12.023 1 97.81 12 ASN B N 1
ATOM 2320 C CA . ASN B 1 12 ? -20.125 11.758 11.141 1 97.81 12 ASN B CA 1
ATOM 2321 C C . ASN B 1 12 ? -20.938 12.32 9.977 1 97.81 12 ASN B C 1
ATOM 2323 O O . ASN B 1 12 ? -21.172 11.617 8.992 1 97.81 12 ASN B O 1
ATOM 2327 N N . SER B 1 13 ? -21.359 13.477 10.086 1 97.69 13 SER B N 1
ATOM 2328 C CA . SER B 1 13 ? -22.172 14.078 9.031 1 97.69 13 SER B CA 1
ATOM 2329 C C . SER B 1 13 ? -21.297 14.602 7.895 1 97.69 13 SER B C 1
ATOM 2331 O O . SER B 1 13 ? -21.797 14.922 6.816 1 97.69 13 SER B O 1
ATOM 2333 N N . PHE B 1 14 ? -20 14.75 8.141 1 98.19 14 PHE B N 1
ATOM 2334 C CA . PHE B 1 14 ? -19.109 15.211 7.09 1 98.19 14 PHE B CA 1
ATOM 2335 C C . PHE B 1 14 ? -19.031 14.188 5.965 1 98.19 14 PHE B C 1
ATOM 2337 O O . PHE B 1 14 ? -19 12.977 6.215 1 98.19 14 PHE B O 1
ATOM 2344 N N . SER B 1 15 ? -19.031 14.695 4.746 1 98 15 SER B N 1
ATOM 2345 C CA . SER B 1 15 ? -18.875 13.82 3.584 1 98 15 SER B CA 1
ATOM 2346 C C . SER B 1 15 ? -17.406 13.711 3.172 1 98 15 SER B C 1
ATOM 2348 O O . SER B 1 15 ? -16.703 14.711 3.139 1 98 15 SER B O 1
ATOM 2350 N N . VAL B 1 16 ? -17.016 12.547 2.955 1 98.5 16 VAL B N 1
ATOM 2351 C CA . VAL B 1 16 ? -15.656 12.25 2.494 1 98.5 16 VAL B CA 1
ATOM 2352 C C . VAL B 1 16 ? -15.703 11.648 1.093 1 98.5 16 VAL B C 1
ATOM 2354 O O . VAL B 1 16 ? -16.188 10.523 0.91 1 98.5 16 VAL B O 1
ATOM 2357 N N . THR B 1 17 ? -15.172 12.414 0.089 1 98.06 17 THR B N 1
ATOM 2358 C CA . THR B 1 17 ? -15.352 12.008 -1.301 1 98.06 17 THR B CA 1
ATOM 2359 C C . THR B 1 17 ? -14.023 12.078 -2.059 1 98.06 17 THR B C 1
ATOM 2361 O O . THR B 1 17 ? -13.273 13.039 -1.91 1 98.06 17 THR B O 1
ATOM 2364 N N . ARG B 1 18 ? -13.859 11.07 -2.854 1 97.81 18 ARG B N 1
ATOM 2365 C CA . ARG B 1 18 ? -12.734 11.156 -3.779 1 97.81 18 ARG B CA 1
ATOM 2366 C C . ARG B 1 18 ? -12.961 12.258 -4.812 1 97.81 18 ARG B C 1
ATOM 2368 O O . ARG B 1 18 ? -14.078 12.453 -5.289 1 97.81 18 ARG B O 1
ATOM 2375 N N . LEU B 1 19 ? -11.852 12.836 -5.156 1 97.88 19 LEU B N 1
ATOM 2376 C CA . LEU B 1 19 ? -11.969 13.922 -6.129 1 97.88 19 LEU B CA 1
ATOM 2377 C C . LEU B 1 19 ? -12.523 13.398 -7.449 1 97.88 19 LEU B C 1
ATOM 2379 O O . LEU B 1 19 ? -13.398 14.031 -8.047 1 97.88 19 LEU B O 1
ATOM 2383 N N . LYS B 1 20 ? -12.102 12.258 -7.887 1 95.94 20 LYS B N 1
ATOM 2384 C CA . LYS B 1 20 ? -12.484 11.734 -9.203 1 95.94 20 LYS B CA 1
ATOM 2385 C C . LYS B 1 20 ? -13.945 11.297 -9.219 1 95.94 20 LYS B C 1
ATOM 2387 O O . LYS B 1 20 ? -14.508 11.062 -10.289 1 95.94 20 LYS B O 1
ATOM 2392 N N . GLU B 1 21 ? -14.555 11.203 -8.102 1 95.81 21 GLU B N 1
ATOM 2393 C CA . GLU B 1 21 ? -15.914 10.672 -8.016 1 95.81 21 GLU B CA 1
ATOM 2394 C C . GLU B 1 21 ? -16.953 11.789 -8.102 1 95.81 21 GLU B C 1
ATOM 2396 O O . GLU B 1 21 ? -18.141 11.523 -8.266 1 95.81 21 GLU B O 1
ATOM 2401 N N . ASP B 1 22 ? -16.547 12.984 -7.941 1 94.88 22 ASP B N 1
ATOM 2402 C CA . ASP B 1 22 ? -17.469 14.117 -7.918 1 94.88 22 ASP B CA 1
ATOM 2403 C C . ASP B 1 22 ? -16.938 15.273 -8.758 1 94.88 22 ASP B C 1
ATOM 2405 O O . ASP B 1 22 ? -16.141 16.078 -8.281 1 94.88 22 ASP B O 1
ATOM 2409 N N . ASP B 1 23 ? -17.484 15.508 -9.828 1 91.56 23 ASP B N 1
ATOM 2410 C CA . ASP B 1 23 ? -17.031 16.5 -10.789 1 91.56 23 ASP B CA 1
ATOM 2411 C C . ASP B 1 23 ? -17.234 17.922 -10.25 1 91.56 23 ASP B C 1
ATOM 2413 O O . ASP B 1 23 ? -16.547 18.859 -10.664 1 91.56 23 ASP B O 1
ATOM 2417 N N . SER B 1 24 ? -18.156 18.078 -9.398 1 93.06 24 SER B N 1
ATOM 2418 C CA . SER B 1 24 ? -18.406 19.406 -8.852 1 93.06 24 SER B CA 1
ATOM 2419 C C . SER B 1 24 ? -17.203 19.922 -8.078 1 93.06 24 SER B C 1
ATOM 2421 O O . SER B 1 24 ? -17.047 21.141 -7.922 1 93.06 24 SER B O 1
ATOM 2423 N N . LEU B 1 25 ? -16.453 19.031 -7.625 1 94.56 25 LEU B N 1
ATOM 2424 C CA . LEU B 1 25 ? -15.281 19.406 -6.832 1 94.56 25 LEU B CA 1
ATOM 2425 C C . LEU B 1 25 ? -14.273 20.188 -7.672 1 94.56 25 LEU B C 1
ATOM 2427 O O . LEU B 1 25 ? -13.516 21 -7.137 1 94.56 25 LEU B O 1
ATOM 2431 N N . LEU B 1 26 ? -14.25 19.984 -8.961 1 92.12 26 LEU B N 1
ATOM 2432 C CA . LEU B 1 26 ? -13.344 20.703 -9.852 1 92.12 26 LEU B CA 1
ATOM 2433 C C . LEU B 1 26 ? -13.539 22.203 -9.734 1 92.12 26 LEU B C 1
ATOM 2435 O O . LEU B 1 26 ? -12.57 22.969 -9.758 1 92.12 26 LEU B O 1
ATOM 2439 N N . ARG B 1 27 ? -14.734 22.578 -9.578 1 91.81 27 ARG B N 1
ATOM 2440 C CA . ARG B 1 27 ? -15.055 23.984 -9.453 1 91.81 27 ARG B CA 1
ATOM 2441 C C . ARG B 1 27 ? -14.891 24.469 -8.016 1 91.81 27 ARG B C 1
ATOM 2443 O O . ARG B 1 27 ? -14.375 25.547 -7.766 1 91.81 27 ARG B O 1
ATOM 2450 N N . GLU B 1 28 ? -15.258 23.688 -7.129 1 94.12 28 GLU B N 1
ATOM 2451 C CA . GLU B 1 28 ? -15.336 24.078 -5.723 1 94.12 28 GLU B CA 1
ATOM 2452 C C . GLU B 1 28 ? -13.945 24.297 -5.133 1 94.12 28 GLU B C 1
ATOM 2454 O O . GLU B 1 28 ? -13.773 25.078 -4.199 1 94.12 28 GLU B O 1
ATOM 2459 N N . VAL B 1 29 ? -13.016 23.641 -5.676 1 95.62 29 VAL B N 1
ATOM 2460 C CA . VAL B 1 29 ? -11.68 23.703 -5.09 1 95.62 29 VAL B CA 1
ATOM 2461 C C . VAL B 1 29 ? -11.023 25.031 -5.43 1 95.62 29 VAL B C 1
ATOM 2463 O O . VAL B 1 29 ? -10.008 25.406 -4.836 1 95.62 29 VAL B O 1
ATOM 2466 N N . SER B 1 30 ? -11.547 25.75 -6.293 1 92.25 30 SER B N 1
ATOM 2467 C CA . SER B 1 30 ? -10.992 27.047 -6.684 1 92.25 30 SER B CA 1
ATOM 2468 C C . SER B 1 30 ? -10.984 28.016 -5.512 1 92.25 30 SER B C 1
ATOM 2470 O O . SER B 1 30 ? -10.164 28.938 -5.469 1 92.25 30 SER B O 1
ATOM 2472 N N . ASP B 1 31 ? -11.852 27.844 -4.547 1 92.56 31 ASP B N 1
ATOM 2473 C CA . ASP B 1 31 ? -11.977 28.75 -3.402 1 92.56 31 ASP B CA 1
ATOM 2474 C C . ASP B 1 31 ? -11.195 28.219 -2.201 1 92.56 31 ASP B C 1
ATOM 2476 O O . ASP B 1 31 ? -11.25 28.797 -1.113 1 92.56 31 ASP B O 1
ATOM 2480 N N . PHE B 1 32 ? -10.539 27.125 -2.379 1 97.25 32 PHE B N 1
ATOM 2481 C CA . PHE B 1 32 ? -9.758 26.547 -1.295 1 97.25 32 PHE B CA 1
ATOM 2482 C C . PHE B 1 32 ? -8.562 27.438 -0.957 1 97.25 32 PHE B C 1
ATOM 2484 O O . PHE B 1 32 ? -7.801 27.828 -1.846 1 97.25 32 PHE B O 1
ATOM 2491 N N . GLU B 1 33 ? -8.438 27.703 0.361 1 96.19 33 GLU B N 1
ATOM 2492 C CA . GLU B 1 33 ? -7.398 28.656 0.749 1 96.19 33 GLU B CA 1
ATOM 2493 C C . GLU B 1 33 ? -6.547 28.109 1.894 1 96.19 33 GLU B C 1
ATOM 2495 O O . GLU B 1 33 ? -7.078 27.531 2.842 1 96.19 33 GLU B O 1
ATOM 2500 N N . ASN B 1 34 ? -5.297 28.266 1.756 1 95.94 34 ASN B N 1
ATOM 2501 C CA . ASN B 1 34 ? -4.309 28.078 2.812 1 95.94 34 ASN B CA 1
ATOM 2502 C C . ASN B 1 34 ? -3.049 28.906 2.551 1 95.94 34 ASN B C 1
ATOM 2504 O O . ASN B 1 34 ? -2.256 28.578 1.668 1 95.94 34 ASN B O 1
ATOM 2508 N N . SER B 1 35 ? -2.824 29.922 3.275 1 91.25 35 SER B N 1
ATOM 2509 C CA . SER B 1 35 ? -1.747 30.875 3.021 1 91.25 35 SER B CA 1
ATOM 2510 C C . SER B 1 35 ? -0.4 30.312 3.469 1 91.25 35 SER B C 1
ATOM 2512 O O . SER B 1 35 ? 0.647 30.734 2.971 1 91.25 35 SER B O 1
ATOM 2514 N N . LYS B 1 36 ? -0.376 29.422 4.359 1 86.38 36 LYS B N 1
ATOM 2515 C CA . LYS B 1 36 ? 0.863 28.844 4.875 1 86.38 36 LYS B CA 1
ATOM 2516 C C . LYS B 1 36 ? 1.363 27.734 3.967 1 86.38 36 LYS B C 1
ATOM 2518 O O . LYS B 1 36 ? 2.549 27.391 3.98 1 86.38 36 LYS B O 1
ATOM 2523 N N . ASN B 1 37 ? 0.422 27.125 3.262 1 88.31 37 ASN B N 1
ATOM 2524 C CA . ASN B 1 37 ? 0.752 26 2.395 1 88.31 37 ASN B CA 1
ATOM 2525 C C . ASN B 1 37 ? 0.253 26.219 0.97 1 88.31 37 ASN B C 1
ATOM 2527 O O . ASN B 1 37 ? -0.518 25.422 0.445 1 88.31 37 ASN B O 1
ATOM 2531 N N . GLU B 1 38 ? 0.853 27.156 0.313 1 87.94 38 GLU B N 1
ATOM 2532 C CA . GLU B 1 38 ? 0.407 27.531 -1.024 1 87.94 38 GLU B CA 1
ATOM 2533 C C . GLU B 1 38 ? 0.682 26.422 -2.033 1 87.94 38 GLU B C 1
ATOM 2535 O O . GLU B 1 38 ? -0.098 26.219 -2.965 1 87.94 38 GLU B O 1
ATOM 2540 N N . ASN B 1 39 ? 1.731 25.734 -1.814 1 87.38 39 ASN B N 1
ATOM 2541 C CA . ASN B 1 39 ? 2.09 24.641 -2.717 1 87.38 39 ASN B CA 1
ATOM 2542 C C . ASN B 1 39 ? 1.044 23.531 -2.699 1 87.38 39 ASN B C 1
ATOM 2544 O O . ASN B 1 39 ? 0.781 22.906 -3.725 1 87.38 39 ASN B O 1
ATOM 2548 N N . LEU B 1 40 ? 0.494 23.281 -1.568 1 93.94 40 LEU B N 1
ATOM 2549 C CA . LEU B 1 40 ? -0.533 22.266 -1.452 1 93.94 40 LEU B CA 1
ATOM 2550 C C . LEU B 1 40 ? -1.834 22.719 -2.105 1 93.94 40 LEU B C 1
ATOM 2552 O O . LEU B 1 40 ? -2.572 21.891 -2.66 1 93.94 40 LEU B O 1
ATOM 2556 N N . VAL B 1 41 ? -2.051 24.016 -2.012 1 95.69 41 VAL B N 1
ATOM 2557 C CA . VAL B 1 41 ? -3.221 24.562 -2.693 1 95.69 41 VAL B CA 1
ATOM 2558 C C . VAL B 1 41 ? -3.047 24.438 -4.203 1 95.69 41 VAL B C 1
ATOM 2560 O O . VAL B 1 41 ? -3.965 24 -4.906 1 95.69 41 VAL B O 1
ATOM 2563 N N . ASP B 1 42 ? -1.898 24.781 -4.652 1 92.5 42 ASP B N 1
ATOM 2564 C CA . ASP B 1 42 ? -1.589 24.656 -6.074 1 92.5 42 ASP B CA 1
ATOM 2565 C C . ASP B 1 42 ? -1.735 23.219 -6.551 1 92.5 42 ASP B C 1
ATOM 2567 O O . ASP B 1 42 ? -2.268 22.969 -7.637 1 92.5 42 ASP B O 1
ATOM 2571 N N . TYR B 1 43 ? -1.268 22.297 -5.758 1 94.94 43 TYR B N 1
ATOM 2572 C CA . TYR B 1 43 ? -1.384 20.875 -6.098 1 94.94 43 TYR B CA 1
ATOM 2573 C C . TYR B 1 43 ? -2.846 20.469 -6.238 1 94.94 43 TYR B C 1
ATOM 2575 O O . TYR B 1 43 ? -3.213 19.766 -7.18 1 94.94 43 TYR B O 1
ATOM 2583 N N . LEU B 1 44 ? -3.629 20.906 -5.309 1 97.81 44 LEU B N 1
ATOM 2584 C CA . LEU B 1 44 ? -5.047 20.562 -5.312 1 97.81 44 LEU B CA 1
ATOM 2585 C C . LEU B 1 44 ? -5.719 21.016 -6.598 1 97.81 44 LEU B C 1
ATOM 2587 O O . LEU B 1 44 ? -6.438 20.25 -7.242 1 97.81 44 LEU B O 1
ATOM 2591 N N . VAL B 1 45 ? -5.438 22.203 -6.949 1 94.69 45 VAL B N 1
ATOM 2592 C CA . VAL B 1 45 ? -6.098 22.812 -8.102 1 94.69 45 VAL B CA 1
ATOM 2593 C C . VAL B 1 45 ? -5.48 22.281 -9.391 1 94.69 45 VAL B C 1
ATOM 2595 O O . VAL B 1 45 ? -6.176 22.094 -10.391 1 94.69 45 VAL B O 1
ATOM 2598 N N . GLY B 1 46 ? -4.309 21.922 -9.375 1 91.25 46 GLY B N 1
ATOM 2599 C CA . GLY B 1 46 ? -3.586 21.641 -10.609 1 91.25 46 GLY B CA 1
ATOM 2600 C C . GLY B 1 46 ? -3.43 20.156 -10.883 1 91.25 46 GLY B C 1
ATOM 2601 O O . GLY B 1 46 ? -3.689 19.703 -11.992 1 91.25 46 GLY B O 1
ATOM 2602 N N . ASN B 1 47 ? -2.963 19.359 -9.875 1 94.5 47 ASN B N 1
ATOM 2603 C CA . ASN B 1 47 ? -2.484 18 -10.148 1 94.5 47 ASN B CA 1
ATOM 2604 C C . ASN B 1 47 ? -3.352 16.953 -9.461 1 94.5 47 ASN B C 1
ATOM 2606 O O . ASN B 1 47 ? -3.393 15.797 -9.891 1 94.5 47 ASN B O 1
ATOM 2610 N N . ALA B 1 48 ? -4.016 17.281 -8.461 1 97.31 48 ALA B N 1
ATOM 2611 C CA . ALA B 1 48 ? -4.664 16.312 -7.582 1 97.31 48 ALA B CA 1
ATOM 2612 C C . ALA B 1 48 ? -5.703 15.492 -8.336 1 97.31 48 ALA B C 1
ATOM 2614 O O . ALA B 1 48 ? -5.82 14.281 -8.125 1 97.31 48 ALA B O 1
ATOM 2615 N N . PHE B 1 49 ? -6.43 16.125 -9.211 1 97.06 49 PHE B N 1
ATOM 2616 C CA . PHE B 1 49 ? -7.48 15.422 -9.938 1 97.06 49 PHE B CA 1
ATOM 2617 C C . PHE B 1 49 ? -6.887 14.383 -10.883 1 97.06 49 PHE B C 1
ATOM 2619 O O . PHE B 1 49 ? -7.371 13.258 -10.953 1 97.06 49 PHE B O 1
ATOM 2626 N N . ASP B 1 50 ? -5.879 14.727 -11.562 1 95.5 50 ASP B N 1
ATOM 2627 C CA . ASP B 1 50 ? -5.207 13.789 -12.461 1 95.5 50 ASP B CA 1
ATOM 2628 C C . ASP B 1 50 ? -4.586 12.633 -11.688 1 95.5 50 ASP B C 1
ATOM 2630 O O . ASP B 1 50 ? -4.703 11.477 -12.086 1 95.5 50 ASP B O 1
ATOM 2634 N N . ASP B 1 51 ? -3.924 12.984 -10.633 1 97 51 ASP B N 1
ATOM 2635 C CA . ASP B 1 51 ? -3.287 11.953 -9.82 1 97 51 ASP B CA 1
ATOM 2636 C C . ASP B 1 51 ? -4.32 10.977 -9.266 1 97 51 ASP B C 1
ATOM 2638 O O . ASP B 1 51 ? -4.066 9.773 -9.195 1 97 51 ASP B O 1
ATOM 2642 N N . ASP B 1 52 ? -5.422 11.484 -8.867 1 98.12 52 ASP B N 1
ATOM 2643 C CA . ASP B 1 52 ? -6.496 10.625 -8.375 1 98.12 52 ASP B CA 1
ATOM 2644 C C . ASP B 1 52 ? -7.07 9.766 -9.5 1 98.12 52 ASP B C 1
ATOM 2646 O O . ASP B 1 52 ? -7.281 8.562 -9.328 1 98.12 52 ASP B O 1
ATOM 2650 N N . ALA B 1 53 ? -7.258 10.344 -10.625 1 96.81 53 ALA B N 1
ATOM 2651 C CA . ALA B 1 53 ? -7.816 9.633 -11.773 1 96.81 53 ALA B CA 1
ATOM 2652 C C . ALA B 1 53 ? -6.891 8.508 -12.227 1 96.81 53 ALA B C 1
ATOM 2654 O O . ALA B 1 53 ? -7.352 7.441 -12.633 1 96.81 53 ALA B O 1
ATOM 2655 N N . GLU B 1 54 ? -5.648 8.758 -12.102 1 96.69 54 GLU B N 1
ATOM 2656 C CA . GLU B 1 54 ? -4.656 7.781 -12.539 1 96.69 54 GLU B CA 1
ATOM 2657 C C . GLU B 1 54 ? -4.262 6.852 -11.391 1 96.69 54 GLU B C 1
ATOM 2659 O O . GLU B 1 54 ? -3.391 5.992 -11.555 1 96.69 54 GLU B O 1
ATOM 2664 N N . ASN B 1 55 ? -4.82 7.027 -10.242 1 98.12 55 ASN B N 1
ATOM 2665 C CA . ASN B 1 55 ? -4.656 6.191 -9.062 1 98.12 55 ASN B CA 1
ATOM 2666 C C . ASN B 1 55 ? -3.232 6.258 -8.516 1 98.12 55 ASN B C 1
ATOM 2668 O O . ASN B 1 55 ? -2.758 5.309 -7.891 1 98.12 55 ASN B O 1
ATOM 2672 N N . ARG B 1 56 ? -2.562 7.398 -8.812 1 97.25 56 ARG B N 1
ATOM 2673 C CA . ARG B 1 56 ? -1.254 7.641 -8.211 1 97.25 56 ARG B CA 1
ATOM 2674 C C . ARG B 1 56 ? -1.383 7.945 -6.723 1 97.25 56 ARG B C 1
ATOM 2676 O O . ARG B 1 56 ? -0.463 7.676 -5.949 1 97.25 56 ARG B O 1
ATOM 2683 N N . CYS B 1 57 ? -2.406 8.492 -6.391 1 97.56 57 CYS B N 1
ATOM 2684 C CA . CYS B 1 57 ? -2.873 8.688 -5.02 1 97.56 57 CYS B CA 1
ATOM 2685 C C . CYS B 1 57 ? -4.395 8.773 -4.973 1 97.56 57 CYS B C 1
ATOM 2687 O O . CYS B 1 57 ? -5.043 9 -5.996 1 97.56 57 CYS B O 1
ATOM 2689 N N . ALA B 1 58 ? -4.938 8.43 -3.867 1 98.75 58 ALA B N 1
ATOM 2690 C CA . ALA B 1 58 ? -6.348 8.703 -3.6 1 98.75 58 ALA B CA 1
ATOM 2691 C C . ALA B 1 58 ? -6.52 10.062 -2.922 1 98.75 58 ALA B C 1
ATOM 2693 O O . ALA B 1 58 ? -6.102 10.25 -1.774 1 98.75 58 ALA B O 1
ATOM 2694 N N . CYS B 1 59 ? -7.141 10.984 -3.641 1 98.69 59 CYS B N 1
ATOM 2695 C CA . CYS B 1 59 ? -7.34 12.328 -3.113 1 98.69 59 CYS B CA 1
ATOM 2696 C C . CYS B 1 59 ? -8.773 12.523 -2.633 1 98.69 59 CYS B C 1
ATOM 2698 O O . CYS B 1 59 ? -9.719 12.367 -3.408 1 98.69 59 CYS B O 1
ATOM 2700 N N . TYR B 1 60 ? -8.852 12.922 -1.373 1 98.81 60 TYR B N 1
ATOM 2701 C CA . TYR B 1 60 ? -10.164 13.07 -0.741 1 98.81 60 TYR B CA 1
ATOM 2702 C C . TYR B 1 60 ? -10.43 14.523 -0.381 1 98.81 60 TYR B C 1
ATOM 2704 O O . TYR B 1 60 ? -9.531 15.234 0.084 1 98.81 60 TYR B O 1
ATOM 2712 N N . ALA B 1 61 ? -11.633 14.922 -0.617 1 98.69 61 ALA B N 1
ATOM 2713 C CA . ALA B 1 61 ? -12.156 16.156 -0.042 1 98.69 61 ALA B CA 1
ATOM 2714 C C . ALA B 1 61 ? -13.148 15.859 1.081 1 98.69 61 ALA B C 1
ATOM 2716 O O . ALA B 1 61 ? -13.984 14.969 0.958 1 98.69 61 ALA B O 1
ATOM 2717 N N . VAL B 1 62 ? -13.008 16.562 2.156 1 98.62 62 VAL B N 1
ATOM 2718 C CA . VAL B 1 62 ? -13.945 16.453 3.268 1 98.62 62 VAL B CA 1
ATOM 2719 C C . VAL B 1 62 ? -14.844 17.688 3.309 1 98.62 62 VAL B C 1
ATOM 2721 O O . VAL B 1 62 ? -14.359 18.812 3.471 1 98.62 62 VAL B O 1
ATOM 2724 N N . ARG B 1 63 ? -16.141 17.453 3.254 1 98 63 ARG B N 1
ATOM 2725 C CA . ARG B 1 63 ? -17.109 18.531 3.23 1 98 63 ARG B CA 1
ATOM 2726 C C . ARG B 1 63 ? -18.031 18.484 4.445 1 98 63 ARG B C 1
ATOM 2728 O O . ARG B 1 63 ? -18.391 17.391 4.902 1 98 63 ARG B O 1
ATOM 2735 N N . ASN B 1 64 ? -18.375 19.656 4.875 1 97.25 64 ASN B N 1
ATOM 2736 C CA . ASN B 1 64 ? -19.406 19.703 5.902 1 97.25 64 ASN B CA 1
ATOM 2737 C C . ASN B 1 64 ? -20.812 19.641 5.293 1 97.25 64 ASN B C 1
ATOM 2739 O O . ASN B 1 64 ? -20.953 19.422 4.094 1 97.25 64 ASN B O 1
ATOM 2743 N N . GLU B 1 65 ? -21.828 19.797 6.09 1 94.94 65 GLU B N 1
ATOM 2744 C CA . GLU B 1 65 ? -23.219 19.656 5.668 1 94.94 65 GLU B CA 1
ATOM 2745 C C . GLU B 1 65 ? -23.609 20.75 4.684 1 94.94 65 GLU B C 1
ATOM 2747 O O . GLU B 1 65 ? -24.5 20.547 3.846 1 94.94 65 GLU B O 1
ATOM 2752 N N . ASP B 1 66 ? -22.953 21.859 4.691 1 95.06 66 ASP B N 1
ATOM 2753 C CA . ASP B 1 66 ? -23.25 22.984 3.807 1 95.06 66 ASP B CA 1
ATOM 2754 C C . ASP B 1 66 ? -22.516 22.844 2.479 1 95.06 66 ASP B C 1
ATOM 2756 O O . ASP B 1 66 ? -22.641 23.703 1.604 1 95.06 66 ASP B O 1
ATOM 2760 N N . GLY B 1 67 ? -21.703 21.797 2.391 1 94.5 67 GLY B N 1
ATOM 2761 C CA . GLY B 1 67 ? -20.969 21.547 1.156 1 94.5 67 GLY B CA 1
ATOM 2762 C C . GLY B 1 67 ? -19.625 22.25 1.11 1 94.5 67 GLY B C 1
ATOM 2763 O O . GLY B 1 67 ? -18.969 22.266 0.074 1 94.5 67 GLY B O 1
ATOM 2764 N N . GLU B 1 68 ? -19.234 22.797 2.203 1 96.56 68 GLU B N 1
ATOM 2765 C CA . GLU B 1 68 ? -17.969 23.5 2.287 1 96.56 68 GLU B CA 1
ATOM 2766 C C . GLU B 1 68 ? -16.797 22.531 2.471 1 96.56 68 GLU B C 1
ATOM 2768 O O . GLU B 1 68 ? -16.844 21.672 3.361 1 96.56 68 GLU B O 1
ATOM 2773 N N . ILE B 1 69 ? -15.789 22.688 1.661 1 98.19 69 ILE B N 1
ATOM 2774 C CA . ILE B 1 69 ? -14.625 21.812 1.777 1 98.19 69 ILE B CA 1
ATOM 2775 C C . ILE B 1 69 ? -13.773 22.234 2.967 1 98.19 69 ILE B C 1
ATOM 2777 O O . ILE B 1 69 ? -13.117 23.281 2.924 1 98.19 69 ILE B O 1
ATOM 2781 N N . LEU B 1 70 ? -13.672 21.438 3.975 1 98.31 70 LEU B N 1
ATOM 2782 C CA . LEU B 1 70 ? -12.953 21.75 5.203 1 98.31 70 LEU B CA 1
ATOM 2783 C C . LEU B 1 70 ? -11.469 21.453 5.051 1 98.31 70 LEU B C 1
ATOM 2785 O O . LEU B 1 70 ? -10.625 22.125 5.641 1 98.31 70 LEU B O 1
ATOM 2789 N N . CYS B 1 71 ? -11.141 20.422 4.375 1 98.56 71 CYS B N 1
ATOM 2790 C CA . CYS B 1 71 ? -9.766 20.016 4.105 1 98.56 71 CYS B CA 1
ATOM 2791 C C . CYS B 1 71 ? -9.719 19 2.963 1 98.56 71 CYS B C 1
ATOM 2793 O O . CYS B 1 71 ? -10.758 18.531 2.496 1 98.56 71 CYS B O 1
ATOM 2795 N N . TYR B 1 72 ? -8.57 18.797 2.482 1 98.69 72 TYR B N 1
ATOM 2796 C CA . TYR B 1 72 ? -8.328 17.656 1.59 1 98.69 72 TYR B CA 1
ATOM 2797 C C . TYR B 1 72 ? -7.078 16.906 2 1 98.69 72 TYR B C 1
ATOM 2799 O O . TYR B 1 72 ? -6.223 17.438 2.711 1 98.69 72 TYR B O 1
ATOM 2807 N N . PHE B 1 73 ? -7.027 15.664 1.654 1 98.69 73 PHE B N 1
ATOM 2808 C CA . PHE B 1 73 ? -5.848 14.828 1.877 1 98.69 73 PHE B CA 1
ATOM 2809 C C . PHE B 1 73 ? -5.723 13.773 0.79 1 98.69 73 PHE B C 1
ATOM 2811 O O . PHE B 1 73 ? -6.676 13.516 0.051 1 98.69 73 PHE B O 1
ATOM 2818 N N . SER B 1 74 ? -4.57 13.242 0.64 1 98.5 74 SER B N 1
ATOM 2819 C CA . SER B 1 74 ? -4.344 12.141 -0.287 1 98.5 74 SER B CA 1
ATOM 2820 C C . SER B 1 74 ? -3.51 11.039 0.358 1 98.5 74 SER B C 1
ATOM 2822 O O . SER B 1 74 ? -2.639 11.312 1.186 1 98.5 74 SER B O 1
ATOM 2824 N N . ILE B 1 75 ? -3.828 9.789 0.008 1 98.75 75 ILE B N 1
ATOM 2825 C CA . ILE B 1 75 ? -3.109 8.633 0.54 1 98.75 75 ILE B CA 1
ATOM 2826 C C . ILE B 1 75 ? -2.809 7.648 -0.587 1 98.75 75 ILE B C 1
ATOM 2828 O O . ILE B 1 75 ? -3.508 7.625 -1.602 1 98.75 75 ILE B O 1
ATOM 2832 N N . LYS B 1 76 ? -1.791 6.91 -0.427 1 98.75 76 LYS B N 1
ATOM 2833 C CA . LYS B 1 76 ? -1.424 5.844 -1.354 1 98.75 76 LYS B CA 1
ATOM 2834 C C . LYS B 1 76 ? -0.741 4.691 -0.624 1 98.75 76 LYS B C 1
ATOM 2836 O O . LYS B 1 76 ? -0.245 4.863 0.491 1 98.75 76 LYS B O 1
ATOM 2841 N N . CYS B 1 77 ? -0.768 3.545 -1.243 1 98.75 77 CYS B N 1
ATOM 2842 C CA . CYS B 1 77 ? 0.015 2.43 -0.725 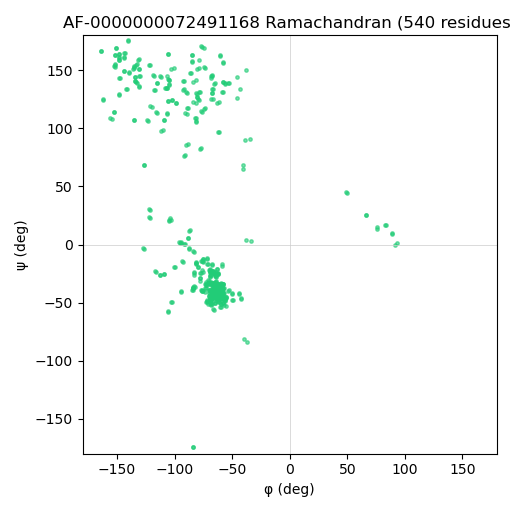1 98.75 77 CYS B CA 1
ATOM 2843 C C . CYS B 1 77 ? 1.494 2.789 -0.652 1 98.75 77 CYS B C 1
ATOM 2845 O O . CYS B 1 77 ? 2.02 3.457 -1.544 1 98.75 77 CYS B O 1
ATOM 2847 N N . GLY B 1 78 ? 2.113 2.355 0.414 1 98.19 78 GLY B N 1
ATOM 2848 C CA . GLY B 1 78 ? 3.529 2.594 0.639 1 98.19 78 GLY B CA 1
ATOM 2849 C C . GLY B 1 78 ? 4.246 1.403 1.245 1 98.19 78 GLY B C 1
ATOM 2850 O O . GLY B 1 78 ? 3.635 0.362 1.49 1 98.19 78 GLY B O 1
ATOM 2851 N N . LEU B 1 79 ? 5.516 1.577 1.355 1 98 79 LEU B N 1
ATOM 2852 C CA . LEU B 1 79 ? 6.379 0.533 1.896 1 98 79 LEU B CA 1
ATOM 2853 C C . LEU B 1 79 ? 7.57 1.138 2.635 1 98 79 LEU B C 1
ATOM 2855 O O . LEU B 1 79 ? 8.227 2.049 2.123 1 98 79 LEU B O 1
ATOM 2859 N N . LEU B 1 80 ? 7.742 0.679 3.797 1 97.12 80 LEU B N 1
ATOM 2860 C CA . LEU B 1 80 ? 8.961 0.967 4.551 1 97.12 80 LEU B CA 1
ATOM 2861 C C . LEU B 1 80 ? 9.867 -0.254 4.598 1 97.12 80 LEU B C 1
ATOM 2863 O O . LEU B 1 80 ? 9.461 -1.354 4.215 1 97.12 80 LEU B O 1
ATOM 2867 N N . TYR B 1 81 ? 11.078 -0.027 4.949 1 94.19 81 TYR B N 1
ATOM 2868 C CA . TYR B 1 81 ? 11.984 -1.169 4.996 1 94.19 81 TYR B CA 1
ATOM 2869 C C . TYR B 1 81 ? 13.086 -0.948 6.023 1 94.19 81 TYR B C 1
ATOM 2871 O O . TYR B 1 81 ? 13.305 0.176 6.48 1 94.19 81 TYR B O 1
ATOM 2879 N N . SER B 1 82 ? 13.617 -2.006 6.504 1 88.81 82 SER B N 1
ATOM 2880 C CA . SER B 1 82 ? 14.828 -1.971 7.312 1 88.81 82 SER B CA 1
ATOM 2881 C C . SER B 1 82 ? 16.047 -2.457 6.52 1 88.81 82 SER B C 1
ATOM 2883 O O . SER B 1 82 ? 15.93 -3.383 5.715 1 88.81 82 SER B O 1
ATOM 2885 N N . GLU B 1 83 ? 17.109 -1.794 6.781 1 78.5 83 GLU B N 1
ATOM 2886 C CA . GLU B 1 83 ? 18.359 -2.184 6.145 1 78.5 83 GLU B CA 1
ATOM 2887 C C . GLU B 1 83 ? 19.047 -3.295 6.926 1 78.5 83 GLU B C 1
ATOM 2889 O O . GLU B 1 83 ? 18.703 -3.566 8.078 1 78.5 83 GLU B O 1
ATOM 2894 N N . PHE B 1 84 ? 19.906 -3.947 6.047 1 71.06 84 PHE B N 1
ATOM 2895 C CA . PHE B 1 84 ? 20.766 -4.898 6.746 1 71.06 84 PHE B CA 1
ATOM 2896 C C . PHE B 1 84 ? 21.672 -4.18 7.734 1 71.06 84 PHE B C 1
ATOM 2898 O O . PHE B 1 84 ? 22.297 -3.172 7.395 1 71.06 84 PHE B O 1
ATOM 2905 N N . GLU B 1 85 ? 21.5 -4.629 8.961 1 61.94 85 GLU B N 1
ATOM 2906 C CA . GLU B 1 85 ? 22.328 -3.973 9.969 1 61.94 85 GLU B CA 1
ATOM 2907 C C . GLU B 1 85 ? 23.766 -3.795 9.484 1 61.94 85 GLU B C 1
ATOM 2909 O O . GLU B 1 85 ? 24.375 -2.744 9.695 1 61.94 85 GLU B O 1
ATOM 2914 N N . GLU B 1 86 ? 24.141 -4.805 8.898 1 52.03 86 GLU B N 1
ATOM 2915 C CA . GLU B 1 86 ? 25.516 -4.789 8.406 1 52.03 86 GLU B CA 1
ATOM 2916 C C . GLU B 1 86 ? 25.688 -3.76 7.289 1 52.03 86 GLU B C 1
ATOM 2918 O O . GLU B 1 86 ? 26.719 -3.074 7.227 1 52.03 86 GLU B O 1
ATOM 2923 N N . LEU B 1 87 ? 24.75 -3.621 6.438 1 55 87 LEU B N 1
ATOM 2924 C CA . LEU B 1 87 ? 24.812 -2.686 5.32 1 55 87 LEU B CA 1
ATOM 2925 C C . LEU B 1 87 ? 24.641 -1.249 5.805 1 55 87 LEU B C 1
ATOM 2927 O O . LEU B 1 87 ? 25.297 -0.335 5.289 1 55 87 LEU B O 1
ATOM 2931 N N . LYS B 1 88 ? 23.828 -1.146 6.723 1 53.59 88 LYS B N 1
ATOM 2932 C CA . LYS B 1 88 ? 23.641 0.177 7.312 1 53.59 88 LYS B CA 1
ATOM 2933 C C . LYS B 1 88 ? 24.953 0.708 7.887 1 53.59 88 LYS B C 1
ATOM 2935 O O . LYS B 1 88 ? 25.281 1.884 7.715 1 53.59 88 LYS B O 1
ATOM 2940 N N . LYS B 1 89 ? 25.531 -0.241 8.5 1 52 89 LYS B N 1
ATOM 2941 C CA . LYS B 1 89 ? 26.828 0.115 9.062 1 52 89 LYS B CA 1
ATOM 2942 C C . LYS B 1 89 ? 27.828 0.498 7.965 1 52 89 LYS B C 1
ATOM 2944 O O . LYS B 1 89 ? 28.578 1.459 8.117 1 52 89 LYS B O 1
ATOM 2949 N N . PHE B 1 90 ? 27.641 -0.193 6.93 1 48.12 90 PHE B N 1
ATOM 2950 C CA . PHE B 1 90 ? 28.547 0.029 5.816 1 48.12 90 PHE B CA 1
ATOM 2951 C C . PHE B 1 90 ? 28.266 1.372 5.148 1 48.12 90 PHE B C 1
ATOM 2953 O O . PHE B 1 90 ? 29.203 2.113 4.828 1 48.12 90 PHE B O 1
ATOM 2960 N N . GLU B 1 91 ? 27.094 1.587 4.875 1 47.75 91 GLU B N 1
ATOM 2961 C CA . GLU B 1 91 ? 26.703 2.842 4.242 1 47.75 91 GLU B CA 1
ATOM 2962 C C . GLU B 1 91 ? 27.078 4.039 5.113 1 47.75 91 GLU B C 1
ATOM 2964 O O . GLU B 1 91 ? 27.531 5.066 4.605 1 47.75 91 GLU B O 1
ATOM 2969 N N . LYS B 1 92 ? 26.828 3.818 6.328 1 50.44 92 LYS B N 1
ATOM 2970 C CA . LYS B 1 92 ? 27.281 4.84 7.266 1 50.44 92 LYS B CA 1
ATOM 2971 C C . LYS B 1 92 ? 28.797 5.055 7.152 1 50.44 92 LYS B C 1
ATOM 2973 O O . LYS B 1 92 ? 29.266 6.191 7.199 1 50.44 92 LYS B O 1
ATOM 2978 N N . PHE B 1 93 ? 29.297 4.016 6.895 1 45.5 93 PHE B N 1
ATOM 2979 C CA . PHE B 1 93 ? 30.75 4.074 6.746 1 45.5 93 PHE B CA 1
ATOM 2980 C C . PHE B 1 93 ? 31.141 4.773 5.449 1 45.5 93 PHE B C 1
ATOM 2982 O O . PHE B 1 93 ? 32.062 5.582 5.426 1 45.5 93 PHE B O 1
ATOM 2989 N N . LYS B 1 94 ? 30.547 4.352 4.453 1 45.34 94 LYS B N 1
ATOM 2990 C CA . LYS B 1 94 ? 30.812 4.977 3.158 1 45.34 94 LYS B CA 1
ATOM 2991 C C . LYS B 1 94 ? 30.578 6.484 3.219 1 45.34 94 LYS B C 1
ATOM 2993 O O . LYS B 1 94 ? 31.375 7.262 2.674 1 45.34 94 LYS B O 1
ATOM 2998 N N . ASN B 1 95 ? 29.5 6.699 3.818 1 47.47 95 ASN B N 1
ATOM 2999 C CA . ASN B 1 95 ? 29.219 8.117 4.008 1 47.47 95 ASN B CA 1
ATOM 3000 C C . ASN B 1 95 ? 30.328 8.805 4.812 1 47.47 95 ASN B C 1
ATOM 3002 O O . ASN B 1 95 ? 30.703 9.945 4.52 1 47.47 95 ASN B O 1
ATOM 3006 N N . HIS B 1 96 ? 30.766 8.031 5.676 1 48.44 96 HIS B N 1
ATOM 3007 C CA . HIS B 1 96 ? 31.891 8.555 6.453 1 48.44 96 HIS B CA 1
ATOM 3008 C C . HIS B 1 96 ? 33.125 8.734 5.578 1 48.44 96 HIS B C 1
ATOM 3010 O O . HIS B 1 96 ? 33.844 9.711 5.73 1 48.44 96 HIS B O 1
ATOM 3016 N N . LYS B 1 97 ? 33.25 7.793 4.746 1 45.84 97 LYS B N 1
ATOM 3017 C CA . LYS B 1 97 ? 34.406 7.879 3.84 1 45.84 97 LYS B CA 1
ATOM 3018 C C . LYS B 1 97 ? 34.281 9.102 2.934 1 45.84 97 LYS B C 1
ATOM 3020 O O . LYS B 1 97 ? 35.281 9.805 2.699 1 45.84 97 LYS B O 1
ATOM 3025 N N . ILE B 1 98 ? 33.156 9.219 2.383 1 46.53 98 ILE B N 1
ATOM 3026 C CA . ILE B 1 98 ? 32.938 10.391 1.541 1 46.53 98 ILE B CA 1
ATOM 3027 C C . ILE B 1 98 ? 33.188 11.664 2.348 1 46.53 98 ILE B C 1
ATOM 3029 O O . ILE B 1 98 ? 33.844 12.594 1.863 1 46.53 98 ILE B O 1
ATOM 3033 N N . LYS B 1 99 ? 32.688 11.57 3.551 1 48.53 99 LYS B N 1
ATOM 3034 C CA . LYS B 1 99 ? 33 12.688 4.441 1 48.53 99 LYS B CA 1
ATOM 3035 C C . LYS B 1 99 ? 34.5 12.828 4.668 1 48.53 99 LYS B C 1
ATOM 3037 O O . LYS B 1 99 ? 35.031 13.938 4.715 1 48.53 99 LYS B O 1
ATOM 3042 N N . LEU B 1 100 ? 35.062 11.719 4.73 1 51.56 100 LEU B N 1
ATOM 3043 C CA . LEU B 1 100 ? 36.531 11.695 4.895 1 51.56 100 LEU B CA 1
ATOM 3044 C C . LEU B 1 100 ? 37.219 12.305 3.678 1 51.56 100 LEU B C 1
ATOM 3046 O O . LEU B 1 100 ? 38.188 13.055 3.82 1 51.56 100 LEU B O 1
ATOM 3050 N N . MET B 1 101 ? 36.75 11.945 2.609 1 49 101 MET B N 1
ATOM 3051 C CA . MET B 1 101 ? 37.344 12.477 1.389 1 49 101 MET B CA 1
ATOM 3052 C C . MET B 1 101 ? 37.188 13.992 1.311 1 49 101 MET B C 1
ATOM 3054 O O . MET B 1 101 ? 38.094 14.711 0.892 1 49 101 MET B O 1
ATOM 3058 N N . GLU B 1 102 ? 36.062 14.383 1.771 1 49.19 102 GLU B N 1
ATOM 3059 C CA . GLU B 1 102 ? 35.812 15.812 1.85 1 49.19 102 GLU B CA 1
ATOM 3060 C C . GLU B 1 102 ? 36.75 16.484 2.869 1 49.19 102 GLU B C 1
ATOM 3062 O O . GLU B 1 102 ? 37.25 17.578 2.633 1 49.19 102 GLU B O 1
ATOM 3067 N N . LEU B 1 103 ? 36.906 15.742 3.895 1 51.53 103 LEU B N 1
ATOM 3068 C CA . LEU B 1 103 ? 37.781 16.25 4.926 1 51.53 103 LEU B CA 1
ATOM 3069 C C . LEU B 1 103 ? 39.25 16.25 4.441 1 51.53 103 LEU B C 1
ATOM 3071 O O . LEU B 1 103 ? 40 17.172 4.754 1 51.53 103 LEU B O 1
ATOM 3075 N N . GLU B 1 104 ? 39.562 15.211 3.732 1 55.59 104 GLU B N 1
ATOM 3076 C CA . GLU B 1 104 ? 40.906 15.164 3.137 1 55.59 104 GLU B CA 1
ATOM 3077 C C . GLU B 1 104 ? 41.125 16.359 2.225 1 55.59 104 GLU B C 1
ATOM 3079 O O . GLU B 1 104 ? 42.25 16.922 2.199 1 55.59 104 GLU B O 1
ATOM 3084 N N . GLN B 1 105 ? 40.125 16.672 1.542 1 51.56 105 GLN B N 1
ATOM 3085 C CA . GLN B 1 105 ? 40.25 17.844 0.669 1 51.56 105 GLN B CA 1
ATOM 3086 C C . GLN B 1 105 ? 40.438 19.125 1.479 1 51.56 105 GLN B C 1
ATOM 3088 O O . GLN B 1 105 ? 41.094 20.062 1.013 1 51.56 105 GLN B O 1
ATOM 3093 N N . ARG B 1 106 ? 39.969 19.094 2.746 1 53.88 106 ARG B N 1
ATOM 3094 C CA . ARG B 1 106 ? 40.156 20.266 3.598 1 53.88 106 ARG B CA 1
ATOM 3095 C C . ARG B 1 106 ? 41.531 20.25 4.262 1 53.88 106 ARG B C 1
ATOM 3097 O O . ARG B 1 106 ? 41.938 21.219 4.902 1 53.88 106 ARG B O 1
ATOM 3104 N N . GLY B 1 107 ? 42.25 19.234 4.086 1 54.62 107 GLY B N 1
ATOM 3105 C CA . GLY B 1 107 ? 43.656 19.266 4.457 1 54.62 107 GLY B CA 1
ATOM 3106 C C . GLY B 1 107 ? 43.938 18.75 5.855 1 54.62 107 GLY B C 1
ATOM 3107 O O . GLY B 1 107 ? 45.031 18.875 6.371 1 54.62 107 GLY B O 1
ATOM 3108 N N . ASP B 1 108 ? 42.969 18.328 6.527 1 49.06 108 ASP B N 1
ATOM 3109 C CA . ASP B 1 108 ? 43.281 17.922 7.891 1 49.06 108 ASP B CA 1
ATOM 3110 C C . ASP B 1 108 ? 43.656 16.438 7.945 1 49.06 108 ASP B C 1
ATOM 3112 O O . ASP B 1 108 ? 42.781 15.586 8.164 1 49.06 108 ASP B O 1
ATOM 3116 N N . GLN B 1 109 ? 44.812 16.016 7.73 1 53.66 109 GLN B N 1
ATOM 3117 C CA . GLN B 1 109 ? 45.406 14.688 7.484 1 53.66 109 GLN B CA 1
ATOM 3118 C C . GLN B 1 109 ? 45.188 13.773 8.688 1 53.66 109 GLN B C 1
ATOM 3120 O O . GLN B 1 109 ? 44.906 12.578 8.523 1 53.66 109 GLN B O 1
ATOM 3125 N N . ALA B 1 110 ? 45.344 14.312 9.852 1 56.91 110 ALA B N 1
ATOM 3126 C CA . ALA B 1 110 ? 45.281 13.484 11.055 1 56.91 110 ALA B CA 1
ATOM 3127 C C . ALA B 1 110 ? 43.875 12.977 11.297 1 56.91 110 ALA B C 1
ATOM 3129 O O . ALA B 1 110 ? 43.656 11.805 11.602 1 56.91 110 ALA B O 1
ATOM 3130 N N . VAL B 1 111 ? 42.938 13.797 11.227 1 56.66 111 VAL B N 1
ATOM 3131 C CA . VAL B 1 111 ? 41.531 13.453 11.438 1 56.66 111 VAL B CA 1
ATOM 3132 C C . VAL B 1 111 ? 41.062 12.508 10.344 1 56.66 111 VAL B C 1
ATOM 3134 O O . VAL B 1 111 ? 40.312 11.562 10.609 1 56.66 111 VAL B O 1
ATOM 3137 N N . VAL B 1 112 ? 41.625 12.695 9.234 1 52.78 112 VAL B N 1
ATOM 3138 C CA . VAL B 1 112 ? 41.312 11.836 8.094 1 52.78 112 VAL B CA 1
ATOM 3139 C C . VAL B 1 112 ? 41.875 10.43 8.336 1 52.78 112 VAL B C 1
ATOM 3141 O O . VAL B 1 112 ? 41.188 9.438 8.086 1 52.78 112 VAL B O 1
ATOM 3144 N N . LYS B 1 113 ? 43.062 10.352 8.805 1 54.84 113 LYS B N 1
ATOM 3145 C CA . LYS B 1 113 ? 43.688 9.055 9.086 1 54.84 113 LYS B CA 1
ATOM 3146 C C . LYS B 1 113 ? 42.906 8.281 10.133 1 54.84 113 LYS B C 1
ATOM 3148 O O . LYS B 1 113 ? 42.688 7.078 9.992 1 54.84 113 LYS B O 1
ATOM 3153 N N . GLU B 1 114 ? 42.531 8.961 11.133 1 55.97 114 GLU B N 1
ATOM 3154 C CA . GLU B 1 114 ? 41.781 8.336 12.211 1 55.97 114 GLU B CA 1
ATOM 3155 C C . GLU B 1 114 ? 40.406 7.871 11.711 1 55.97 114 GLU B C 1
ATOM 3157 O O . GLU B 1 114 ? 39.969 6.781 12.055 1 55.97 114 GLU B O 1
ATOM 3162 N N . TYR B 1 115 ? 39.938 8.68 10.945 1 52.84 115 TYR B N 1
ATOM 3163 C CA . TYR B 1 115 ? 38.625 8.359 10.391 1 52.84 115 TYR B CA 1
ATOM 3164 C C . TYR B 1 115 ? 38.75 7.203 9.406 1 52.84 115 TYR B C 1
ATOM 3166 O O . TYR B 1 115 ? 37.875 6.32 9.391 1 52.84 115 TYR B O 1
ATOM 3174 N N . ILE B 1 116 ? 39.875 7.156 8.727 1 51.19 116 ILE B N 1
ATOM 3175 C CA . ILE B 1 116 ? 40.156 6.074 7.785 1 51.19 116 ILE B CA 1
ATOM 3176 C C . ILE B 1 116 ? 40.375 4.77 8.547 1 51.19 116 ILE B C 1
ATOM 3178 O O . ILE B 1 116 ? 39.844 3.723 8.164 1 51.19 116 ILE B O 1
ATOM 3182 N N . GLU B 1 117 ? 41.156 4.859 9.531 1 56.47 117 GLU B N 1
ATOM 3183 C CA . GLU B 1 117 ? 41.406 3.664 10.328 1 56.47 117 GLU B CA 1
ATOM 3184 C C . GLU B 1 117 ? 40.125 3.139 10.969 1 56.47 117 GLU B C 1
ATOM 3186 O O . GLU B 1 117 ? 39.906 1.927 11.031 1 56.47 117 GLU B O 1
ATOM 3191 N N . GLU B 1 118 ? 39.312 3.953 11.312 1 52.12 118 GLU B N 1
ATOM 3192 C CA . GLU B 1 118 ? 38 3.572 11.883 1 52.12 118 GLU B CA 1
ATOM 3193 C C . GLU B 1 118 ? 37.125 2.949 10.82 1 52.12 118 GLU B C 1
ATOM 3195 O O . GLU B 1 118 ? 36.438 1.945 11.086 1 52.12 118 GLU B O 1
ATOM 3200 N N . ILE B 1 119 ? 37.219 3.535 9.719 1 48.5 119 ILE B N 1
ATOM 3201 C CA . ILE B 1 119 ? 36.438 3.027 8.602 1 48.5 119 ILE B CA 1
ATOM 3202 C C . ILE B 1 119 ? 36.969 1.675 8.156 1 48.5 119 ILE B C 1
ATOM 3204 O O . ILE B 1 119 ? 36.219 0.747 7.879 1 48.5 119 ILE B O 1
ATOM 3208 N N . LYS B 1 120 ? 38.281 1.607 8.055 1 48 120 LYS B N 1
ATOM 3209 C CA . LYS B 1 120 ? 38.938 0.357 7.676 1 48 120 LYS B CA 1
ATOM 3210 C C . LYS B 1 120 ? 38.562 -0.771 8.625 1 48 120 LYS B C 1
ATOM 3212 O O . LYS B 1 120 ? 38.25 -1.886 8.195 1 48 120 LYS B O 1
ATOM 3217 N N . THR B 1 121 ? 38.625 -0.487 9.75 1 50.09 121 THR B N 1
ATOM 3218 C CA . THR B 1 121 ? 38.281 -1.488 10.758 1 50.09 121 THR B CA 1
ATOM 3219 C C . THR B 1 121 ? 36.812 -1.88 10.641 1 50.09 121 THR B C 1
ATOM 3221 O O . THR B 1 121 ? 36.469 -3.064 10.664 1 50.09 121 THR B O 1
ATOM 3224 N N . LYS B 1 122 ? 36.156 -0.877 10.484 1 47.91 122 LYS B N 1
ATOM 3225 C CA . LYS B 1 122 ? 34.719 -1.134 10.43 1 47.91 122 LYS B CA 1
ATOM 3226 C C . LYS B 1 122 ? 34.312 -1.783 9.109 1 47.91 122 LYS B C 1
ATOM 3228 O O . LYS B 1 122 ? 33.438 -2.637 9.07 1 47.91 122 LYS B O 1
ATOM 3233 N N . LEU B 1 123 ? 35.031 -1.369 8.078 1 44.88 123 LEU B N 1
ATOM 3234 C CA . LEU B 1 123 ? 34.844 -1.94 6.75 1 44.88 123 LEU B CA 1
ATOM 3235 C C . LEU B 1 123 ? 35.312 -3.385 6.707 1 44.88 123 LEU B C 1
ATOM 3237 O O . LEU B 1 123 ? 34.688 -4.238 6.07 1 44.88 123 LEU B O 1
ATOM 3241 N N . LYS B 1 124 ? 36.469 -3.631 7.164 1 47.5 124 LYS B N 1
ATOM 3242 C CA . LYS B 1 124 ? 36.969 -5 7.242 1 47.5 124 LYS B CA 1
ATOM 3243 C C . LYS B 1 124 ? 35.969 -5.918 7.922 1 47.5 124 LYS B C 1
ATOM 3245 O O . LYS B 1 124 ? 35.719 -7.039 7.461 1 47.5 124 LYS B O 1
ATOM 3250 N N . GLU B 1 125 ? 35.469 -5.465 8.852 1 47.22 125 GLU B N 1
ATOM 3251 C CA . GLU B 1 125 ? 34.438 -6.246 9.562 1 47.22 125 GLU B CA 1
ATOM 3252 C C . GLU B 1 125 ? 33.156 -6.383 8.742 1 47.22 125 GLU B C 1
ATOM 3254 O O . GLU B 1 125 ? 32.562 -7.461 8.688 1 47.22 125 GLU B O 1
ATOM 3259 N N . ALA B 1 126 ? 32.844 -5.262 8.164 1 43.22 126 ALA B N 1
ATOM 3260 C CA . ALA B 1 126 ? 31.625 -5.234 7.352 1 43.22 126 ALA B CA 1
ATOM 3261 C C . ALA B 1 126 ? 31.859 -5.91 6 1 43.22 126 ALA B C 1
ATOM 3263 O O . ALA B 1 126 ? 30.953 -6.559 5.469 1 43.22 126 ALA B O 1
ATOM 3264 N N . LYS B 1 127 ? 32.969 -5.723 5.402 1 43.25 127 LYS B N 1
ATOM 3265 C CA . LYS B 1 127 ? 33.281 -6.242 4.078 1 43.25 127 LYS B CA 1
ATOM 3266 C C . LYS B 1 127 ? 33.125 -7.758 4.023 1 43.25 127 LYS B C 1
ATOM 3268 O O . LYS B 1 127 ? 32.594 -8.289 3.049 1 43.25 127 LYS B O 1
ATOM 3273 N N . GLU B 1 128 ? 33.719 -8.398 4.895 1 44.44 128 GLU B N 1
ATOM 3274 C CA . GLU B 1 128 ? 33.531 -9.836 4.828 1 44.44 128 GLU B CA 1
ATOM 3275 C C . GLU B 1 128 ? 32.031 -10.188 4.809 1 44.44 128 GLU B C 1
ATOM 3277 O O . GLU B 1 128 ? 31.609 -11.047 4.043 1 44.44 128 GLU B O 1
ATOM 3282 N N . ASP B 1 129 ? 31.422 -9.477 5.574 1 42.47 129 ASP B N 1
ATOM 3283 C CA . ASP B 1 129 ? 29.984 -9.758 5.652 1 42.47 129 ASP B CA 1
ATOM 3284 C C . ASP B 1 129 ? 29.266 -9.266 4.398 1 42.47 129 ASP B C 1
ATOM 3286 O O . ASP B 1 129 ? 28.391 -9.953 3.869 1 42.47 129 ASP B O 1
ATOM 3290 N N . ILE B 1 130 ? 29.641 -8.148 3.963 1 42.97 130 ILE B N 1
ATOM 3291 C CA . ILE B 1 130 ? 29.062 -7.555 2.764 1 42.97 130 ILE B CA 1
ATOM 3292 C C . ILE B 1 130 ? 29.469 -8.367 1.536 1 42.97 130 ILE B C 1
ATOM 3294 O O . ILE B 1 130 ? 28.641 -8.633 0.662 1 42.97 130 ILE B O 1
ATOM 3298 N N . GLU B 1 131 ? 30.734 -8.594 1.387 1 43.19 131 GLU B N 1
ATOM 3299 C CA . GLU B 1 131 ? 31.172 -9.438 0.281 1 43.19 131 GLU B CA 1
ATOM 3300 C C . GLU B 1 131 ? 30.375 -10.742 0.234 1 43.19 131 GLU B C 1
ATOM 3302 O O . GLU B 1 131 ? 30 -11.211 -0.845 1 43.19 131 GLU B O 1
ATOM 3307 N N . ARG B 1 132 ? 30.297 -11.297 1.327 1 42.12 132 ARG B N 1
ATOM 3308 C CA . ARG B 1 132 ? 29.438 -12.477 1.416 1 42.12 132 ARG B CA 1
ATOM 3309 C C . ARG B 1 132 ? 28.016 -12.156 0.966 1 42.12 132 ARG B C 1
ATOM 3311 O O . ARG B 1 132 ? 27.391 -12.953 0.273 1 42.12 132 ARG B O 1
ATOM 3318 N N . LEU B 1 133 ? 27.578 -11.055 1.558 1 40.84 133 LEU B N 1
ATOM 3319 C CA . LEU B 1 133 ? 26.234 -10.633 1.154 1 40.84 133 LEU B CA 1
ATOM 3320 C C . LEU B 1 133 ? 26.234 -10.172 -0.299 1 40.84 133 LEU B C 1
ATOM 3322 O O . LEU B 1 133 ? 25.328 -10.516 -1.06 1 40.84 133 LEU B O 1
ATOM 3326 N N . LEU B 1 134 ? 27.234 -9.297 -0.625 1 41.62 134 LEU B N 1
ATOM 3327 C CA . LEU B 1 134 ? 27.328 -8.742 -1.971 1 41.62 134 LEU B CA 1
ATOM 3328 C C . LEU B 1 134 ? 27.766 -9.812 -2.971 1 41.62 134 LEU B C 1
ATOM 3330 O O . LEU B 1 134 ? 27.375 -9.766 -4.141 1 41.62 134 LEU B O 1
ATOM 3334 N N . GLY B 1 135 ? 28.891 -10.484 -2.584 1 39.25 135 GLY B N 1
ATOM 3335 C CA . GLY B 1 135 ? 29.328 -11.531 -3.494 1 39.25 135 GLY B CA 1
ATOM 3336 C C . GLY B 1 135 ? 28.203 -12.375 -4.035 1 39.25 135 GLY B C 1
ATOM 3337 O O . GLY B 1 135 ? 28.281 -12.891 -5.152 1 39.25 135 GLY B O 1
ATOM 3338 N N . LYS B 1 136 ? 27.453 -12.719 -3.162 1 38.06 136 LYS B N 1
ATOM 3339 C CA . LYS B 1 136 ? 26.312 -13.516 -3.615 1 38.06 136 LYS B CA 1
ATOM 3340 C C . LYS B 1 136 ? 25.375 -12.68 -4.484 1 38.06 136 LYS B C 1
ATOM 3342 O O . LYS B 1 136 ? 24.5 -13.227 -5.16 1 38.06 136 LYS B O 1
ATOM 3347 N N . PHE B 1 137 ? 25.438 -11.383 -4.328 1 38.62 137 PHE B N 1
ATOM 3348 C CA . PHE B 1 137 ? 24.516 -10.477 -5.004 1 38.62 137 PHE B CA 1
ATOM 3349 C C . PHE B 1 137 ? 25.031 -10.109 -6.391 1 38.62 137 PHE B C 1
ATOM 3351 O O . PHE B 1 137 ? 25.469 -8.977 -6.613 1 38.62 137 PHE B O 1
ATOM 3358 N N . ASP B 1 138 ? 25.984 -10.727 -6.918 1 35.66 138 ASP B N 1
ATOM 3359 C CA . ASP B 1 138 ? 26.625 -10.352 -8.18 1 35.66 138 ASP B CA 1
ATOM 3360 C C . ASP B 1 138 ? 25.594 -9.82 -9.172 1 35.66 138 ASP B C 1
ATOM 3362 O O . ASP B 1 138 ? 25.844 -8.844 -9.875 1 35.66 138 ASP B O 1
ATOM 3366 N N . SER B 1 139 ? 24.906 -10.781 -9.906 1 36.22 139 SER B N 1
ATOM 3367 C CA . SER B 1 139 ? 24.297 -10.562 -11.211 1 36.22 139 SER B CA 1
ATOM 3368 C C . SER B 1 139 ? 22.969 -9.828 -11.07 1 36.22 139 SER B C 1
ATOM 3370 O O . SER B 1 139 ? 22.219 -9.688 -12.047 1 36.22 139 SER B O 1
ATOM 3372 N N . MET B 1 140 ? 22.234 -10.008 -10 1 38.5 140 MET B N 1
ATOM 3373 C CA . MET B 1 140 ? 20.781 -10.039 -10.133 1 38.5 140 MET B CA 1
ATOM 3374 C C . MET B 1 140 ? 20.219 -8.633 -10.352 1 38.5 140 MET B C 1
ATOM 3376 O O . MET B 1 140 ? 20.875 -7.645 -9.992 1 38.5 140 MET B O 1
ATOM 3380 N N . PRO B 1 141 ? 18.938 -8.516 -10.703 1 47.12 141 PRO B N 1
ATOM 3381 C CA . PRO B 1 141 ? 17.984 -7.461 -11.055 1 47.12 141 PRO B CA 1
ATOM 3382 C C . PRO B 1 141 ? 18.047 -6.266 -10.102 1 47.12 141 PRO B C 1
ATOM 3384 O O . PRO B 1 141 ? 18.562 -6.387 -8.992 1 47.12 141 PRO B O 1
ATOM 3387 N N . THR B 1 142 ? 17.828 -4.879 -10.664 1 60.62 142 THR B N 1
ATOM 3388 C CA . THR B 1 142 ? 17.656 -3.48 -10.289 1 60.62 142 THR B CA 1
ATOM 3389 C C . THR B 1 142 ? 16.906 -3.361 -8.961 1 60.62 142 THR B C 1
ATOM 3391 O O . THR B 1 142 ? 16.781 -2.268 -8.414 1 60.62 142 THR B O 1
ATOM 3394 N N . ASN B 1 143 ? 16.609 -4.496 -8.359 1 75.25 143 ASN B N 1
ATOM 3395 C CA . ASN B 1 143 ? 15.891 -4.391 -7.094 1 75.25 143 ASN B CA 1
ATOM 3396 C C . ASN B 1 143 ? 16.844 -4.164 -5.922 1 75.25 143 ASN B C 1
ATOM 3398 O O . ASN B 1 143 ? 17.969 -4.668 -5.922 1 75.25 143 ASN B O 1
ATOM 3402 N N . LYS B 1 144 ? 16.5 -3.383 -5.059 1 76.75 144 LYS B N 1
ATOM 3403 C CA . LYS B 1 144 ? 17.25 -3.18 -3.826 1 76.75 144 LYS B CA 1
ATOM 3404 C C . LYS B 1 144 ? 16.922 -4.258 -2.797 1 76.75 144 LYS B C 1
ATOM 3406 O O . LYS B 1 144 ? 15.766 -4.441 -2.422 1 76.75 144 LYS B O 1
ATOM 3411 N N . GLN B 1 145 ? 17.984 -4.945 -2.387 1 78.5 145 GLN B N 1
ATOM 3412 C CA . GLN B 1 145 ? 17.812 -5.934 -1.327 1 78.5 145 GLN B CA 1
ATOM 3413 C C . GLN B 1 145 ? 17.719 -5.266 0.042 1 78.5 145 GLN B C 1
ATOM 3415 O O . GLN B 1 145 ? 18.516 -4.367 0.349 1 78.5 145 GLN B O 1
ATOM 3420 N N . VAL B 1 146 ? 16.719 -5.672 0.795 1 84.12 146 VAL B N 1
ATOM 3421 C CA . VAL B 1 146 ? 16.531 -5.117 2.133 1 84.12 146 VAL B CA 1
ATOM 3422 C C . VAL B 1 146 ? 16.312 -6.25 3.137 1 84.12 146 VAL B C 1
ATOM 3424 O O . VAL B 1 146 ? 16.016 -7.379 2.75 1 84.12 146 VAL B O 1
ATOM 3427 N N . ALA B 1 147 ? 16.547 -5.984 4.379 1 85.12 147 ALA B N 1
ATOM 3428 C CA . ALA B 1 147 ? 16.359 -7.004 5.41 1 85.12 147 ALA B CA 1
ATOM 3429 C C . ALA B 1 147 ? 14.875 -7.379 5.539 1 85.12 147 ALA B C 1
ATOM 3431 O O . ALA B 1 147 ? 14.516 -8.555 5.434 1 85.12 147 ALA B O 1
ATOM 3432 N N . LYS B 1 148 ? 14.062 -6.324 5.789 1 89.62 148 LYS B N 1
ATOM 3433 C CA . LYS B 1 148 ? 12.617 -6.504 5.926 1 89.62 148 LYS B CA 1
ATOM 3434 C C . LYS B 1 148 ? 11.859 -5.371 5.242 1 89.62 148 LYS B C 1
ATOM 3436 O O . LYS B 1 148 ? 12.383 -4.266 5.09 1 89.62 148 LYS B O 1
ATOM 3441 N N . SER B 1 149 ? 10.742 -5.727 4.777 1 94.5 149 SER B N 1
ATOM 3442 C CA . SER B 1 149 ? 9.812 -4.715 4.293 1 94.5 149 SER B CA 1
ATOM 3443 C C . SER B 1 149 ? 8.57 -4.629 5.18 1 94.5 149 SER B C 1
ATOM 3445 O O . SER B 1 149 ? 8.125 -5.641 5.723 1 94.5 149 SER B O 1
ATOM 3447 N N . PHE B 1 150 ? 8.047 -3.438 5.344 1 97.44 150 PHE B N 1
ATOM 3448 C CA . PHE B 1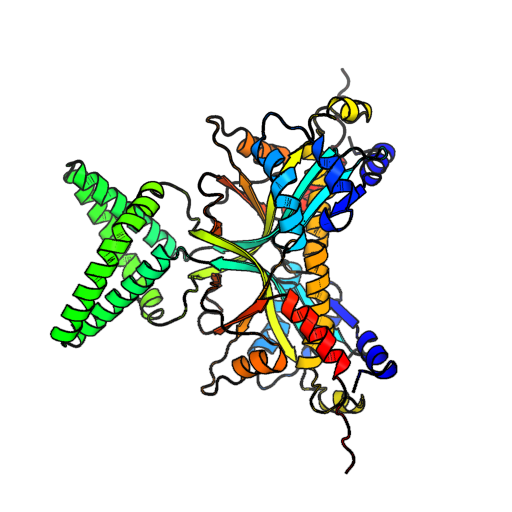 150 ? 6.879 -3.17 6.18 1 97.44 150 PHE B CA 1
ATOM 3449 C C . PHE B 1 150 ? 5.781 -2.482 5.379 1 97.44 150 PHE B C 1
ATOM 3451 O O . PHE B 1 150 ? 5.883 -1.292 5.07 1 97.44 150 PHE B O 1
ATOM 3458 N N . PRO B 1 151 ? 4.727 -3.223 5.07 1 98.69 151 PRO B N 1
ATOM 3459 C CA . PRO B 1 151 ? 3.627 -2.592 4.336 1 98.69 151 PRO B CA 1
ATOM 3460 C C . PRO B 1 151 ? 3.064 -1.366 5.055 1 98.69 151 PRO B C 1
ATOM 3462 O O . PRO B 1 151 ? 2.893 -1.388 6.277 1 98.69 151 PRO B O 1
ATOM 3465 N N . SER B 1 152 ? 2.771 -0.335 4.266 1 98.69 152 SER B N 1
ATOM 3466 C CA . SER B 1 152 ? 2.426 0.949 4.867 1 98.69 152 SER B CA 1
ATOM 3467 C C . SER B 1 152 ? 1.485 1.744 3.967 1 98.69 152 SER B C 1
ATOM 3469 O O . SER B 1 152 ? 1.188 1.325 2.846 1 98.69 152 SER B O 1
ATOM 3471 N N . ILE B 1 153 ? 0.98 2.744 4.504 1 98.81 153 ILE B N 1
ATOM 3472 C CA . ILE B 1 153 ? 0.233 3.768 3.783 1 98.81 153 ILE B CA 1
ATOM 3473 C C . ILE B 1 153 ? 0.95 5.109 3.902 1 98.81 153 ILE B C 1
ATOM 3475 O O . ILE B 1 153 ? 1.437 5.469 4.977 1 98.81 153 ILE B O 1
ATOM 3479 N N . GLU B 1 154 ? 1.087 5.777 2.789 1 98.69 154 GLU B N 1
ATOM 3480 C CA . GLU B 1 154 ? 1.685 7.109 2.789 1 98.69 154 GLU B CA 1
ATOM 3481 C C . GLU B 1 154 ? 0.612 8.195 2.752 1 98.69 154 GLU B C 1
ATOM 3483 O O . GLU B 1 154 ? -0.253 8.188 1.874 1 98.69 154 GLU B O 1
ATOM 3488 N N . LEU B 1 155 ? 0.618 9.031 3.723 1 98.38 155 LEU B N 1
ATOM 3489 C CA . LEU B 1 155 ? -0.115 10.289 3.637 1 98.38 155 LEU B CA 1
ATOM 3490 C C . LEU B 1 155 ? 0.684 11.336 2.865 1 98.38 155 LEU B C 1
ATOM 3492 O O . LEU B 1 155 ? 1.651 11.891 3.385 1 98.38 155 LEU B O 1
ATOM 3496 N N . THR B 1 156 ? 0.242 11.664 1.671 1 96.38 156 THR B N 1
ATOM 3497 C CA . THR B 1 156 ? 1.072 12.453 0.765 1 96.38 156 THR B CA 1
ATOM 3498 C C . THR B 1 156 ? 0.743 13.938 0.881 1 96.38 156 THR B C 1
ATOM 3500 O O . THR B 1 156 ? 1.623 14.781 0.731 1 96.38 156 THR B O 1
ATOM 3503 N N . HIS B 1 157 ? -0.476 14.219 0.996 1 96.25 157 HIS B N 1
ATOM 3504 C CA . HIS B 1 157 ? -0.942 15.586 1.163 1 96.25 157 HIS B CA 1
ATOM 3505 C C . HIS B 1 157 ? -1.994 15.688 2.264 1 96.25 157 HIS B C 1
ATOM 3507 O O . HIS B 1 157 ? -2.811 14.773 2.426 1 96.25 157 HIS B O 1
ATOM 3513 N N . PHE B 1 158 ? -1.895 16.734 3.002 1 97.38 158 PHE B N 1
ATOM 3514 C CA . PHE B 1 158 ? -2.893 17.062 4.016 1 97.38 158 PHE B CA 1
ATOM 3515 C C . PHE B 1 158 ? -2.949 18.562 4.262 1 97.38 158 PHE B C 1
ATOM 3517 O O . PHE B 1 158 ? -1.987 19.156 4.758 1 97.38 158 PHE B O 1
ATOM 3524 N N . CYS B 1 159 ? -4.098 19.109 3.885 1 97.38 159 CYS B N 1
ATOM 3525 C CA . CYS B 1 159 ? -4.188 20.562 3.938 1 97.38 159 CYS B CA 1
ATOM 3526 C C . CYS B 1 159 ? -5.57 21.016 4.41 1 97.38 159 CYS B C 1
ATOM 3528 O O . CYS B 1 159 ? -6.586 20.5 3.926 1 97.38 159 CYS B O 1
ATOM 3530 N N . VAL B 1 160 ? -5.551 21.953 5.328 1 97.62 160 VAL B N 1
ATOM 3531 C CA . VAL B 1 160 ? -6.785 22.5 5.879 1 97.62 160 VAL B CA 1
ATOM 3532 C C . VAL B 1 160 ? -7.211 23.734 5.078 1 97.62 160 VAL B C 1
ATOM 3534 O O . VAL B 1 160 ? -6.367 24.531 4.645 1 97.62 160 VAL B O 1
ATOM 3537 N N . ASN B 1 161 ? -8.531 23.828 4.879 1 98.19 161 ASN B N 1
ATOM 3538 C CA . ASN B 1 161 ? -9.086 25.031 4.277 1 98.19 161 ASN B CA 1
ATOM 3539 C C . ASN B 1 161 ? -9.25 26.141 5.312 1 98.19 161 ASN B C 1
ATOM 3541 O O . ASN B 1 161 ? -10.227 26.156 6.066 1 98.19 161 ASN B O 1
ATOM 3545 N N . GLU B 1 162 ? -8.445 27.062 5.246 1 96.38 162 GLU B N 1
ATOM 3546 C CA . GLU B 1 162 ? -8.406 28.109 6.273 1 96.38 162 GLU B CA 1
ATOM 3547 C C . GLU B 1 162 ? -9.641 29 6.203 1 96.38 162 GLU B C 1
ATOM 3549 O O . GLU B 1 162 ? -9.984 29.656 7.18 1 96.38 162 GLU B O 1
ATOM 3554 N N . ALA B 1 163 ? -10.25 29.016 5.09 1 95.81 163 ALA B N 1
ATOM 3555 C CA . ALA B 1 163 ? -11.43 29.859 4.891 1 95.81 163 ALA B CA 1
ATOM 3556 C C . ALA B 1 163 ? -12.523 29.5 5.887 1 95.81 163 ALA B C 1
ATOM 3558 O O . ALA B 1 163 ? -13.398 30.312 6.172 1 95.81 163 ALA B O 1
ATOM 3559 N N . TYR B 1 164 ? -12.43 28.359 6.496 1 96.31 164 TYR B N 1
ATOM 3560 C CA . TYR B 1 164 ? -13.562 27.906 7.297 1 96.31 164 TYR B CA 1
ATOM 3561 C C . TYR B 1 164 ? -13.148 27.656 8.742 1 96.31 164 TYR B C 1
ATOM 3563 O O . TYR B 1 164 ? -13.805 26.922 9.469 1 96.31 164 TYR B O 1
ATOM 3571 N N . ARG B 1 165 ? -12.141 28.25 9.164 1 94.69 165 ARG B N 1
ATOM 3572 C CA . ARG B 1 165 ? -11.68 28.141 10.547 1 94.69 165 ARG B CA 1
ATOM 3573 C C . ARG B 1 165 ? -12.711 28.734 11.508 1 94.69 165 ARG B C 1
ATOM 3575 O O . ARG B 1 165 ? -12.961 28.172 12.57 1 94.69 165 ARG B O 1
ATOM 3582 N N . ASN B 1 166 ? -13.234 29.875 11.102 1 93.75 166 ASN B N 1
ATOM 3583 C CA . ASN B 1 166 ? -14.242 30.516 11.938 1 93.75 166 ASN B CA 1
ATOM 3584 C C . ASN B 1 166 ? -15.5 29.656 12.047 1 93.75 166 ASN B C 1
ATOM 3586 O O . ASN B 1 166 ? -16.062 29.516 13.133 1 93.75 166 ASN B O 1
ATOM 3590 N N . LYS B 1 167 ? -15.906 29.141 10.93 1 94.69 167 LYS B N 1
ATOM 3591 C CA . LYS B 1 167 ? -17.062 28.25 10.938 1 94.69 167 LYS B CA 1
ATOM 3592 C C . LYS B 1 167 ? -16.812 27.047 11.844 1 94.69 167 LYS B C 1
ATOM 3594 O O . LYS B 1 167 ? -17.719 26.578 12.523 1 94.69 167 LYS B O 1
ATOM 3599 N N . TRP B 1 168 ? -15.703 26.531 11.883 1 96.81 168 TRP B N 1
ATOM 3600 C CA . TRP B 1 168 ? -15.328 25.375 12.703 1 96.81 168 TRP B CA 1
ATOM 3601 C C . TRP B 1 168 ? -15.578 25.656 14.18 1 96.81 168 TRP B C 1
ATOM 3603 O O . TRP B 1 168 ? -16.031 24.781 14.914 1 96.81 168 TRP B O 1
ATOM 3613 N N . GLN B 1 169 ? -15.398 26.844 14.539 1 93.75 169 GLN B N 1
ATOM 3614 C CA . GLN B 1 169 ? -15.578 27.234 15.93 1 93.75 169 GLN B CA 1
ATOM 3615 C C . GLN B 1 169 ? -17.047 27.172 16.344 1 93.75 169 GLN B C 1
ATOM 3617 O O . GLN B 1 169 ? -17.375 27 17.516 1 93.75 169 GLN B O 1
ATOM 3622 N N . THR B 1 170 ? -17.859 27.25 15.375 1 94 170 THR B N 1
ATOM 3623 C CA . THR B 1 170 ? -19.281 27.281 15.672 1 94 170 THR B CA 1
ATOM 3624 C C . THR B 1 170 ? -19.797 25.906 16.031 1 94 170 THR B C 1
ATOM 3626 O O . THR B 1 170 ? -20.891 25.766 16.578 1 94 170 THR B O 1
ATOM 3629 N N . TYR B 1 171 ? -19 24.922 15.75 1 94.88 171 TYR B N 1
ATOM 3630 C CA . TYR B 1 171 ? -19.422 23.562 16.094 1 94.88 171 TYR B CA 1
ATOM 3631 C C . TYR B 1 171 ? -19.297 23.312 17.594 1 94.88 171 TYR B C 1
ATOM 3633 O O . TYR B 1 171 ? -19.781 22.297 18.094 1 94.88 171 TYR B O 1
ATOM 3641 N N . GLY B 1 172 ? -18.594 24.141 18.281 1 89.69 172 GLY B N 1
ATOM 3642 C CA . GLY B 1 172 ? -18.5 24.062 19.734 1 89.69 172 GLY B CA 1
ATOM 3643 C C . GLY B 1 172 ? -17.453 23.062 20.203 1 89.69 172 GLY B C 1
ATOM 3644 O O . GLY B 1 172 ? -17.531 22.578 21.344 1 89.69 172 GLY B O 1
ATOM 3645 N N . PHE B 1 173 ? -16.594 22.688 19.312 1 92.88 173 PHE B N 1
ATOM 3646 C CA . PHE B 1 173 ? -15.508 21.812 19.719 1 92.88 173 PHE B CA 1
ATOM 3647 C C . PHE B 1 173 ? -14.469 22.594 20.531 1 92.88 173 PHE B C 1
ATOM 3649 O O . PHE B 1 173 ? -14.367 23.812 20.422 1 92.88 173 PHE B O 1
ATOM 3656 N N . SER B 1 174 ? -13.805 21.875 21.391 1 88.5 174 SER B N 1
ATOM 3657 C CA . SER B 1 174 ? -12.734 22.5 22.156 1 88.5 174 SER B CA 1
ATOM 3658 C C . SER B 1 174 ? -11.68 23.094 21.234 1 88.5 174 SER B C 1
ATOM 3660 O O . SER B 1 174 ? -11.469 22.609 20.125 1 88.5 174 SER B O 1
ATOM 3662 N N . ALA B 1 175 ? -10.922 24.047 21.703 1 85.88 175 ALA B N 1
ATOM 3663 C CA . ALA B 1 175 ? -9.914 24.781 20.938 1 85.88 175 ALA B CA 1
ATOM 3664 C C . ALA B 1 175 ? -8.773 23.859 20.516 1 85.88 175 ALA B C 1
ATOM 3666 O O . ALA B 1 175 ? -8.078 24.125 19.531 1 85.88 175 ALA B O 1
ATOM 3667 N N . LYS B 1 176 ? -8.633 22.859 21.234 1 86.94 176 LYS B N 1
ATOM 3668 C CA . LYS B 1 176 ? -7.543 21.938 20.906 1 86.94 176 LYS B CA 1
ATOM 3669 C C . LYS B 1 176 ? -7.883 21.094 19.688 1 86.94 176 LYS B C 1
ATOM 3671 O O . LYS B 1 176 ? -6.992 20.531 19.047 1 86.94 176 LYS B O 1
ATOM 3676 N N . ASN B 1 177 ? -9.195 20.969 19.453 1 92.31 177 ASN B N 1
ATOM 3677 C CA . ASN B 1 177 ? -9.656 20.172 18.328 1 92.31 177 ASN B CA 1
ATOM 3678 C C . ASN B 1 177 ? -9.82 21 17.078 1 92.31 177 ASN B C 1
ATOM 3680 O O . ASN B 1 177 ? -10.945 21.25 16.625 1 92.31 177 ASN B O 1
ATOM 3684 N N . ARG B 1 178 ? -8.734 21.281 16.5 1 94.5 178 ARG B N 1
ATOM 3685 C CA . ARG B 1 178 ? -8.727 22.031 15.25 1 94.5 178 ARG B CA 1
ATOM 3686 C C . ARG B 1 178 ? -9.117 21.141 14.078 1 94.5 178 ARG B C 1
ATOM 3688 O O . ARG B 1 178 ? -9.188 19.906 14.219 1 94.5 178 ARG B O 1
ATOM 3695 N N . ILE B 1 179 ? -9.32 21.734 12.945 1 96.94 179 ILE B N 1
ATOM 3696 C CA . ILE B 1 179 ? -9.797 21 11.773 1 96.94 179 ILE B CA 1
ATOM 3697 C C . ILE B 1 179 ? -8.828 19.875 11.43 1 96.94 179 ILE B C 1
ATOM 3699 O O . ILE B 1 179 ? -9.227 18.719 11.32 1 96.94 179 ILE B O 1
ATOM 3703 N N . GLY B 1 180 ? -7.566 20.203 11.336 1 96.44 180 GLY B N 1
ATOM 3704 C CA . GLY B 1 180 ? -6.555 19.266 10.891 1 96.44 180 GLY B CA 1
ATOM 3705 C C . GLY B 1 180 ? -6.445 18.047 11.789 1 96.44 180 GLY B C 1
ATOM 3706 O O . GLY B 1 180 ? -6.535 16.906 11.32 1 96.44 180 GLY B O 1
ATOM 3707 N N . SER B 1 181 ? -6.266 18.312 13.039 1 95.62 181 SER B N 1
ATOM 3708 C CA . SER B 1 181 ? -6.117 17.203 13.992 1 95.62 181 SER B CA 1
ATOM 3709 C C . SER B 1 181 ? -7.375 16.344 14.039 1 95.62 181 SER B C 1
ATOM 3711 O O . SER B 1 181 ? -7.293 15.117 14.062 1 95.62 181 SER B O 1
ATOM 3713 N N . THR B 1 182 ? -8.516 16.969 14.062 1 97.69 182 THR B N 1
ATOM 3714 C CA . THR B 1 182 ? -9.773 16.234 14.133 1 97.69 182 THR B CA 1
ATOM 3715 C C . THR B 1 182 ? -9.961 15.375 12.891 1 97.69 182 THR B C 1
ATOM 3717 O O . THR B 1 182 ? -10.352 14.211 12.992 1 97.69 182 THR B O 1
ATOM 3720 N N . MET B 1 183 ? -9.656 15.938 11.766 1 98.19 183 MET B N 1
ATOM 3721 C CA . MET B 1 183 ? -9.828 15.188 10.523 1 98.19 183 MET B CA 1
ATOM 3722 C C . MET B 1 183 ? -8.836 14.039 10.438 1 98.19 183 MET B C 1
ATOM 3724 O O . MET B 1 183 ? -9.141 12.984 9.883 1 98.19 183 MET B O 1
ATOM 3728 N N . PHE B 1 184 ? -7.688 14.242 10.977 1 98.5 184 PHE B N 1
ATOM 3729 C CA . PHE B 1 184 ? -6.715 13.156 11.008 1 98.5 184 PHE B CA 1
ATOM 3730 C C . PHE B 1 184 ? -7.262 11.961 11.773 1 98.5 184 PHE B C 1
ATOM 3732 O O . PHE B 1 184 ? -7.309 10.852 11.25 1 98.5 184 PHE B O 1
ATOM 3739 N N . TRP B 1 185 ? -7.711 12.195 12.883 1 98.44 185 TRP B N 1
ATOM 3740 C CA . TRP B 1 185 ? -8.117 11.109 13.766 1 98.44 185 TRP B CA 1
ATOM 3741 C C . TRP B 1 185 ? -9.461 10.523 13.328 1 98.44 185 TRP B C 1
ATOM 3743 O O . TRP B 1 185 ? -9.641 9.305 13.328 1 98.44 185 TRP B O 1
ATOM 3753 N N . HIS B 1 186 ? -10.367 11.352 12.93 1 98.56 186 HIS B N 1
ATOM 3754 C CA . HIS B 1 186 ? -11.727 10.891 12.656 1 98.56 186 HIS B CA 1
ATOM 3755 C C . HIS B 1 186 ? -11.844 10.328 11.242 1 98.56 186 HIS B C 1
ATOM 3757 O O . HIS B 1 186 ? -12.539 9.336 11.023 1 98.56 186 HIS B O 1
ATOM 3763 N N . VAL B 1 187 ? -11.18 10.922 10.352 1 98.69 187 VAL B N 1
ATOM 3764 C CA . VAL B 1 187 ? -11.391 10.547 8.961 1 98.69 187 VAL B CA 1
ATOM 3765 C C . VAL B 1 187 ? -10.211 9.734 8.453 1 98.69 187 VAL B C 1
ATOM 3767 O O . VAL B 1 187 ? -10.375 8.586 8.039 1 98.69 187 VAL B O 1
ATOM 3770 N N . ILE B 1 188 ? -9.031 10.273 8.508 1 98.75 188 ILE B N 1
ATOM 3771 C CA . ILE B 1 188 ? -7.871 9.664 7.867 1 98.75 188 ILE B CA 1
ATOM 3772 C C . ILE B 1 188 ? -7.559 8.328 8.531 1 98.75 188 ILE B C 1
ATOM 3774 O O . ILE B 1 188 ? -7.434 7.301 7.859 1 98.75 188 ILE B O 1
ATOM 3778 N N . VAL B 1 189 ? -7.465 8.305 9.828 1 98.75 189 VAL B N 1
ATOM 3779 C CA . VAL B 1 189 ? -7.184 7.062 10.539 1 98.75 189 VAL B CA 1
ATOM 3780 C C . VAL B 1 189 ? -8.305 6.059 10.289 1 98.75 189 VAL B C 1
ATOM 3782 O O . VAL B 1 189 ? -8.062 4.855 10.18 1 98.75 189 VAL B O 1
ATOM 3785 N N . GLY B 1 190 ? -9.531 6.523 10.156 1 98.38 190 GLY B N 1
ATOM 3786 C CA . GLY B 1 190 ? -10.633 5.648 9.805 1 98.38 190 GLY B CA 1
ATOM 3787 C C . GLY B 1 190 ? -10.461 4.984 8.453 1 98.38 190 GLY B C 1
ATOM 3788 O O . GLY B 1 190 ? -10.727 3.789 8.305 1 98.38 190 GLY B O 1
ATOM 3789 N N . ILE B 1 191 ? -10.023 5.727 7.5 1 98.62 191 ILE B N 1
ATOM 3790 C CA . ILE B 1 191 ? -9.797 5.191 6.16 1 98.62 191 ILE B CA 1
ATOM 3791 C C . ILE B 1 191 ? -8.625 4.211 6.191 1 98.62 191 ILE B C 1
ATOM 3793 O O . ILE B 1 191 ? -8.672 3.16 5.547 1 98.62 191 ILE B O 1
ATOM 3797 N N . VAL B 1 192 ? -7.594 4.551 6.949 1 98.69 192 VAL B N 1
ATOM 3798 C CA . VAL B 1 192 ? -6.441 3.67 7.121 1 98.69 192 VAL B CA 1
ATOM 3799 C C . VAL B 1 192 ? -6.902 2.328 7.688 1 98.69 192 VAL B C 1
ATOM 3801 O O . VAL B 1 192 ? -6.465 1.271 7.227 1 98.69 192 VAL B O 1
ATOM 3804 N N . GLU B 1 193 ? -7.762 2.4 8.609 1 98.44 193 GLU B N 1
ATOM 3805 C CA . GLU B 1 193 ? -8.297 1.18 9.211 1 98.44 193 GLU B CA 1
ATOM 3806 C C . GLU B 1 193 ? -9.055 0.346 8.18 1 98.44 193 GLU B C 1
ATOM 3808 O O . GLU B 1 193 ? -8.922 -0.879 8.141 1 98.44 193 GLU B O 1
ATOM 3813 N N . LYS B 1 194 ? -9.797 0.995 7.379 1 98.25 194 LYS B N 1
ATOM 3814 C CA . LYS B 1 194 ? -10.539 0.304 6.328 1 98.25 194 LYS B CA 1
ATOM 3815 C C . LYS B 1 194 ? -9.594 -0.364 5.332 1 98.25 194 LYS B C 1
ATOM 3817 O O . LYS B 1 194 ? -9.812 -1.511 4.938 1 98.25 194 LYS B O 1
ATOM 3822 N N . ILE B 1 195 ? -8.617 0.327 4.969 1 98.56 195 ILE B N 1
ATOM 3823 C CA . ILE B 1 195 ? -7.641 -0.229 4.043 1 98.56 195 ILE B CA 1
ATOM 3824 C C . ILE B 1 195 ? -6.977 -1.454 4.668 1 98.56 195 ILE B C 1
ATOM 3826 O O . ILE B 1 195 ? -6.844 -2.494 4.02 1 98.56 195 ILE B O 1
ATOM 3830 N N . ARG B 1 196 ? -6.617 -1.357 5.891 1 98.12 196 ARG B N 1
ATOM 3831 C CA . ARG B 1 196 ? -5.922 -2.426 6.598 1 98.12 196 ARG B CA 1
ATOM 3832 C C . ARG B 1 196 ? -6.801 -3.666 6.719 1 98.12 196 ARG B C 1
ATOM 3834 O O . ARG B 1 196 ? -6.297 -4.781 6.859 1 98.12 196 ARG B O 1
ATOM 3841 N N . SER B 1 197 ? -8.055 -3.467 6.723 1 97.81 197 SER B N 1
ATOM 3842 C CA . SER B 1 197 ? -8.953 -4.617 6.781 1 97.81 197 SER B CA 1
ATOM 3843 C C . SER B 1 197 ? -8.875 -5.441 5.5 1 97.81 197 SER B C 1
ATOM 3845 O O . SER B 1 197 ? -9.234 -6.621 5.492 1 97.81 197 SER B O 1
ATOM 3847 N N . LEU B 1 198 ? -8.344 -4.879 4.426 1 98.31 198 LEU B N 1
ATOM 3848 C CA . LEU B 1 198 ? -8.328 -5.547 3.129 1 98.31 198 LEU B CA 1
ATOM 3849 C C . LEU B 1 198 ? -6.918 -5.988 2.758 1 98.31 198 LEU B C 1
ATOM 3851 O O . LEU B 1 198 ? -6.742 -6.879 1.923 1 98.31 198 LEU B O 1
ATOM 3855 N N . THR B 1 199 ? -5.957 -5.348 3.277 1 98.69 199 THR B N 1
ATOM 3856 C CA . THR B 1 199 ? -4.57 -5.586 2.887 1 98.69 199 THR B CA 1
ATOM 3857 C C . THR B 1 199 ? -3.637 -5.445 4.086 1 98.69 199 THR B C 1
ATOM 3859 O O . THR B 1 199 ? -3.957 -4.742 5.047 1 98.69 199 THR B O 1
ATOM 3862 N N . GLY B 1 200 ? -2.559 -6.199 4.051 1 98.56 200 GLY B N 1
ATOM 3863 C CA . GLY B 1 200 ? -1.545 -6.004 5.078 1 98.56 200 GLY B CA 1
ATOM 3864 C C . GLY B 1 200 ? -0.996 -4.59 5.109 1 98.56 200 GLY B C 1
ATOM 3865 O O . GLY B 1 200 ? -0.629 -4.039 4.07 1 98.56 200 GLY B O 1
ATOM 3866 N N . CYS B 1 201 ? -0.946 -4.031 6.25 1 98.62 201 CYS B N 1
ATOM 3867 C CA . CYS B 1 201 ? -0.463 -2.672 6.469 1 98.62 201 CYS B CA 1
ATOM 3868 C C . CYS B 1 201 ? -0.112 -2.449 7.934 1 98.62 201 CYS B C 1
ATOM 3870 O O . CYS B 1 201 ? -0.968 -2.586 8.812 1 98.62 201 CYS B O 1
ATOM 3872 N N . GLU B 1 202 ? 1.136 -2.014 8.133 1 98.31 202 GLU B N 1
ATOM 3873 C CA . GLU B 1 202 ? 1.614 -1.931 9.508 1 98.31 202 GLU B CA 1
ATOM 3874 C C . GLU B 1 202 ? 1.838 -0.48 9.93 1 98.31 202 GLU B C 1
ATOM 3876 O O . GLU B 1 202 ? 1.77 -0.154 11.117 1 98.31 202 GLU B O 1
ATOM 3881 N N . PHE B 1 203 ? 2.111 0.36 8.938 1 98.44 203 PHE B N 1
ATOM 3882 C CA . PHE B 1 203 ? 2.531 1.707 9.305 1 98.44 203 PHE B CA 1
ATOM 3883 C C . PHE B 1 203 ? 1.823 2.748 8.445 1 98.44 203 PHE B C 1
ATOM 3885 O O . PHE B 1 203 ? 1.375 2.445 7.336 1 98.44 203 PHE B O 1
ATOM 3892 N N . LEU B 1 204 ? 1.664 3.857 9.016 1 98.75 204 LEU B N 1
ATOM 3893 C CA . LEU B 1 204 ? 1.384 5.102 8.312 1 98.75 204 LEU B CA 1
ATOM 3894 C C . LEU B 1 204 ? 2.6 6.02 8.32 1 98.75 204 LE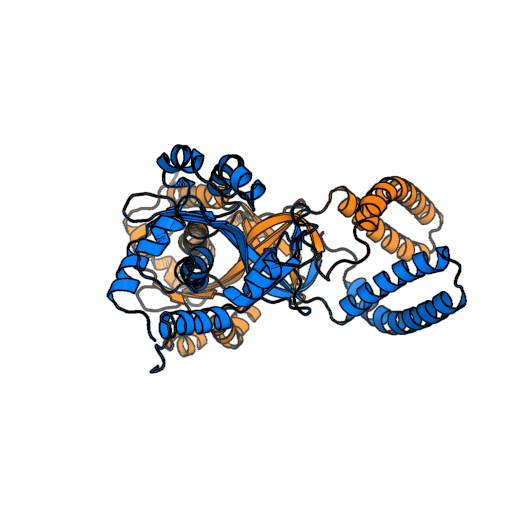U B C 1
ATOM 3896 O O . LEU B 1 204 ? 3.26 6.172 9.352 1 98.75 204 LEU B O 1
ATOM 3900 N N . TYR B 1 205 ? 2.908 6.609 7.133 1 98.12 205 TYR B N 1
ATOM 3901 C CA . TYR B 1 205 ? 4.051 7.516 7.137 1 98.12 205 TYR B CA 1
ATOM 3902 C C . TYR B 1 205 ? 3.811 8.695 6.207 1 98.12 205 TYR B C 1
ATOM 3904 O O . TYR B 1 205 ? 2.828 8.719 5.465 1 98.12 205 TYR B O 1
ATOM 3912 N N . LEU B 1 206 ? 4.621 9.719 6.359 1 97.06 206 LEU B N 1
ATOM 3913 C CA . LEU B 1 206 ? 4.586 10.875 5.477 1 97.06 206 LEU B CA 1
ATOM 3914 C C . LEU B 1 206 ? 5.957 11.539 5.391 1 97.06 206 LEU B C 1
ATOM 3916 O O . LEU B 1 206 ? 6.859 11.203 6.164 1 97.06 206 LEU B O 1
ATOM 3920 N N . PHE B 1 207 ? 6.09 12.344 4.367 1 91.94 207 PHE B N 1
ATOM 3921 C CA . PHE B 1 207 ? 7.227 13.25 4.234 1 91.94 207 PHE B CA 1
ATOM 3922 C C . PHE B 1 207 ? 6.805 14.695 4.504 1 91.94 207 PHE B C 1
ATOM 3924 O O . PHE B 1 207 ? 6.039 15.273 3.736 1 91.94 207 PHE B O 1
ATOM 3931 N N . ALA B 1 208 ? 7.289 15.242 5.566 1 89.69 208 ALA B N 1
ATOM 3932 C CA . ALA B 1 208 ? 6.93 16.609 5.965 1 89.69 208 ALA B CA 1
ATOM 3933 C C . ALA B 1 208 ? 7.867 17.625 5.328 1 89.69 208 ALA B C 1
ATOM 3935 O O . ALA B 1 208 ? 9.078 17.594 5.562 1 89.69 208 ALA B O 1
ATOM 3936 N N . ALA B 1 209 ? 7.246 18.453 4.516 1 80.12 209 ALA B N 1
ATOM 3937 C CA . ALA B 1 209 ? 8.016 19.547 3.924 1 80.12 209 ALA B CA 1
ATOM 3938 C C . ALA B 1 209 ? 8.234 20.672 4.93 1 80.12 209 ALA B C 1
ATOM 3940 O O . ALA B 1 209 ? 7.383 21.562 5.074 1 80.12 209 ALA B O 1
ATOM 3941 N N . ASP B 1 210 ? 9.242 20.516 5.766 1 73.19 210 ASP B N 1
ATOM 3942 C CA . ASP B 1 210 ? 9.484 21.531 6.781 1 73.19 210 ASP B CA 1
ATOM 3943 C C . ASP B 1 210 ? 10.789 22.281 6.512 1 73.19 210 ASP B C 1
ATOM 3945 O O . ASP B 1 210 ? 11.875 21.75 6.762 1 73.19 210 ASP B O 1
ATOM 3949 N N . SER B 1 211 ? 10.594 23.391 5.918 1 62.94 211 SER B N 1
ATOM 3950 C CA . SER B 1 211 ? 11.766 24.203 5.621 1 62.94 211 SER B CA 1
ATOM 3951 C C . SER B 1 211 ? 12.016 25.234 6.723 1 62.94 211 SER B C 1
ATOM 3953 O O . SER B 1 211 ? 12.953 26.016 6.637 1 62.94 211 SER B O 1
ATOM 3955 N N . THR B 1 212 ? 11.18 25.141 7.668 1 66.06 212 THR B N 1
ATOM 3956 C CA . THR B 1 212 ? 11.328 26.141 8.711 1 66.06 212 THR B CA 1
ATOM 3957 C C . THR B 1 212 ? 12.352 25.703 9.75 1 66.06 212 THR B C 1
ATOM 3959 O O . THR B 1 212 ? 12.539 24.5 9.984 1 66.06 212 THR B O 1
ATOM 3962 N N . SER B 1 213 ? 12.969 26.609 10.25 1 70.25 213 SER B N 1
ATOM 3963 C CA . SER B 1 213 ? 14 26.344 11.258 1 70.25 213 SER B CA 1
ATOM 3964 C C . SER B 1 213 ? 13.398 25.734 12.516 1 70.25 213 SER B C 1
ATOM 3966 O O . SER B 1 213 ? 14.047 24.922 13.188 1 70.25 213 SER B O 1
ATOM 3968 N N . ASP B 1 214 ? 12.266 26.062 12.797 1 75.94 214 ASP B N 1
ATOM 3969 C CA . ASP B 1 214 ? 11.633 25.625 14.039 1 75.94 214 ASP B CA 1
ATOM 3970 C C . ASP B 1 214 ? 10.922 24.281 13.836 1 75.94 214 ASP B C 1
ATOM 3972 O O . ASP B 1 214 ? 10.266 23.781 14.758 1 75.94 214 ASP B O 1
ATOM 3976 N N . ARG B 1 215 ? 11.055 23.719 12.766 1 82.69 215 ARG B N 1
ATOM 3977 C CA . ARG B 1 215 ? 10.477 22.406 12.453 1 82.69 215 ARG B CA 1
ATOM 3978 C C . ARG B 1 215 ? 9 22.359 12.844 1 82.69 215 ARG B C 1
ATOM 3980 O O . ARG B 1 215 ? 8.555 21.406 13.477 1 82.69 215 ARG B O 1
ATOM 3987 N N . HIS B 1 216 ? 8.266 23.391 12.516 1 84.31 216 HIS B N 1
ATOM 3988 C CA . HIS B 1 216 ? 6.891 23.594 12.961 1 84.31 216 HIS B CA 1
ATOM 3989 C C . HIS B 1 216 ? 5.988 22.469 12.453 1 84.31 216 HIS B C 1
ATOM 3991 O O . HIS B 1 216 ? 5.207 21.906 13.219 1 84.31 216 HIS B O 1
ATOM 3997 N N . LEU B 1 217 ? 6.121 22.172 11.219 1 86.69 217 LEU B N 1
ATOM 3998 C CA . LEU B 1 217 ? 5.266 21.141 10.625 1 86.69 217 LEU B CA 1
ATOM 3999 C C . LEU B 1 217 ? 5.586 19.766 11.203 1 86.69 217 LEU B C 1
ATOM 4001 O O . LEU B 1 217 ? 4.676 19 11.516 1 86.69 217 LEU B O 1
ATOM 4005 N N . VAL B 1 218 ? 6.82 19.484 11.367 1 90.06 218 VAL B N 1
ATOM 4006 C CA . VAL B 1 218 ? 7.266 18.234 11.945 1 90.06 218 VAL B CA 1
ATOM 4007 C C . VAL B 1 218 ? 6.719 18.094 13.359 1 90.06 218 VAL B C 1
ATOM 4009 O O . VAL B 1 218 ? 6.156 17.047 13.719 1 90.06 218 VAL B O 1
ATOM 4012 N N . ASN B 1 219 ? 6.848 19.141 14.07 1 90.62 219 ASN B N 1
ATOM 4013 C CA . ASN B 1 219 ? 6.359 19.141 15.445 1 90.62 219 ASN B CA 1
ATOM 4014 C C . ASN B 1 219 ? 4.84 19 15.5 1 90.62 219 ASN B C 1
ATOM 4016 O O . ASN B 1 219 ? 4.305 18.359 16.406 1 90.62 219 ASN B O 1
ATOM 4020 N N . HIS B 1 220 ? 4.254 19.594 14.594 1 90.69 220 HIS B N 1
ATOM 4021 C CA . HIS B 1 220 ? 2.805 19.469 14.5 1 90.69 220 HIS B CA 1
ATOM 4022 C C . HIS B 1 220 ? 2.389 18.016 14.312 1 90.69 220 HIS B C 1
ATOM 4024 O O . HIS B 1 220 ? 1.529 17.5 15.039 1 90.69 220 HIS B O 1
ATOM 4030 N N . TYR B 1 221 ? 3.008 17.344 13.445 1 93.12 221 TYR B N 1
ATOM 4031 C CA . TYR B 1 221 ? 2.686 15.945 13.18 1 93.12 221 TYR B CA 1
ATOM 4032 C C . TYR B 1 221 ? 3.02 15.07 14.383 1 93.12 221 TYR B C 1
ATOM 4034 O O . TYR B 1 221 ? 2.289 14.125 14.695 1 93.12 221 TYR B O 1
ATOM 4042 N N . LYS B 1 222 ? 4.066 15.43 15.031 1 93.25 222 LYS B N 1
ATOM 4043 C CA . LYS B 1 222 ? 4.469 14.672 16.219 1 93.25 222 LYS B CA 1
ATOM 4044 C C . LYS B 1 222 ? 3.457 14.844 17.344 1 93.25 222 LYS B C 1
ATOM 4046 O O . LYS B 1 222 ? 2.986 13.852 17.922 1 93.25 222 LYS B O 1
ATOM 4051 N N . ASN B 1 223 ? 3.078 16.016 17.562 1 91.06 223 ASN B N 1
ATOM 4052 C CA . ASN B 1 223 ? 2.279 16.344 18.75 1 91.06 223 ASN B CA 1
ATOM 4053 C C . ASN B 1 223 ? 0.799 16.062 18.516 1 91.06 223 ASN B C 1
ATOM 4055 O O . ASN B 1 223 ? 0.108 15.586 19.422 1 91.06 223 ASN B O 1
ATOM 4059 N N . MET B 1 224 ? 0.383 16.297 17.312 1 90.31 224 MET B N 1
ATOM 4060 C CA . MET B 1 224 ? -1.059 16.25 17.094 1 90.31 224 MET B CA 1
ATOM 4061 C C . MET B 1 224 ? -1.464 14.922 16.469 1 90.31 224 MET B C 1
ATOM 4063 O O . MET B 1 224 ? -2.617 14.5 16.578 1 90.31 224 MET B O 1
ATOM 4067 N N . MET B 1 225 ? -0.468 14.234 15.859 1 92.94 225 MET B N 1
ATOM 4068 C CA . MET B 1 225 ? -0.86 13.062 15.078 1 92.94 225 MET B CA 1
ATOM 4069 C C . MET B 1 225 ? -0.068 11.836 15.508 1 92.94 225 MET B C 1
ATOM 4071 O O . MET B 1 225 ? -0.297 10.734 15.008 1 92.94 225 MET B O 1
ATOM 4075 N N . GLY B 1 226 ? 0.822 12 16.391 1 93.06 226 GLY B N 1
ATOM 4076 C CA . GLY B 1 226 ? 1.527 10.867 16.969 1 93.06 226 GLY B CA 1
ATOM 4077 C C . GLY B 1 226 ? 2.57 10.273 16.047 1 93.06 226 GLY B C 1
ATOM 4078 O O . GLY B 1 226 ? 3.006 9.133 16.25 1 93.06 226 GLY B O 1
ATOM 4079 N N . LEU B 1 227 ? 2.9 10.953 15.008 1 96.12 227 LEU B N 1
ATOM 4080 C CA . LEU B 1 227 ? 3.959 10.492 14.125 1 96.12 227 LEU B CA 1
ATOM 4081 C C . LEU B 1 227 ? 5.332 10.805 14.703 1 96.12 227 LEU B C 1
ATOM 4083 O O . LEU B 1 227 ? 5.48 11.758 15.469 1 96.12 227 LEU B O 1
ATOM 4087 N N . ARG B 1 228 ? 6.289 9.969 14.336 1 94.94 228 ARG B N 1
ATOM 4088 C CA . ARG B 1 228 ? 7.625 10.148 14.891 1 94.94 228 ARG B CA 1
ATOM 4089 C C . ARG B 1 228 ? 8.695 9.812 13.859 1 94.94 228 ARG B C 1
ATOM 4091 O O . ARG B 1 228 ? 8.422 9.133 12.867 1 94.94 228 ARG B O 1
ATOM 4098 N N . GLU B 1 229 ? 9.805 10.328 14.211 1 90 229 GLU B N 1
ATOM 4099 C CA . GLU B 1 229 ? 10.992 9.883 13.492 1 90 229 GLU B CA 1
ATOM 4100 C C . GLU B 1 229 ? 11.477 8.531 14.016 1 90 229 GLU B C 1
ATOM 4102 O O . GLU B 1 229 ? 11.531 8.312 15.227 1 90 229 GLU B O 1
ATOM 4107 N N . ASP B 1 230 ? 11.609 7.617 13.133 1 85.38 230 ASP B N 1
ATOM 4108 C CA . ASP B 1 230 ? 12.094 6.289 13.484 1 85.38 230 ASP B CA 1
ATOM 4109 C C . ASP B 1 230 ? 13.359 5.938 12.703 1 85.38 230 ASP B C 1
ATOM 4111 O O . ASP B 1 230 ? 13.305 5.703 11.5 1 85.38 230 ASP B O 1
ATOM 4115 N N . MET B 1 231 ? 14.336 5.723 13.367 1 76.06 231 MET B N 1
ATOM 4116 C CA . MET B 1 231 ? 15.641 5.5 12.75 1 76.06 231 MET B CA 1
ATOM 4117 C C . MET B 1 231 ? 15.766 4.066 12.234 1 76.06 231 MET B C 1
ATOM 4119 O O . MET B 1 231 ? 16.656 3.764 11.438 1 76.06 231 MET B O 1
ATOM 4123 N N . ALA B 1 232 ? 14.992 3.229 12.695 1 79.75 232 ALA B N 1
ATOM 4124 C CA . ALA B 1 232 ? 15.047 1.832 12.266 1 79.75 232 ALA B CA 1
ATOM 4125 C C . ALA B 1 232 ? 14.305 1.63 10.953 1 79.75 232 ALA B C 1
ATOM 4127 O O . ALA B 1 232 ? 14.461 0.598 10.297 1 79.75 232 ALA B O 1
ATOM 4128 N N . MET B 1 233 ? 13.523 2.604 10.641 1 89.38 233 MET B N 1
ATOM 4129 C CA . MET B 1 233 ? 12.711 2.516 9.43 1 89.38 233 MET B CA 1
ATOM 4130 C C . MET B 1 233 ? 13.273 3.402 8.328 1 89.38 233 MET B C 1
ATOM 4132 O O . MET B 1 233 ? 13.742 4.512 8.594 1 89.38 233 MET B O 1
ATOM 4136 N N . SER B 1 234 ? 13.266 2.844 7.168 1 90.25 234 SER B N 1
ATOM 4137 C CA . SER B 1 234 ? 13.648 3.605 5.98 1 90.25 234 SER B CA 1
ATOM 4138 C C . SER B 1 234 ? 12.516 3.629 4.953 1 90.25 234 SER B C 1
ATOM 4140 O O . SER B 1 234 ? 11.664 2.744 4.945 1 90.25 234 SER B O 1
ATOM 4142 N N . ALA B 1 235 ? 12.578 4.684 4.172 1 93.69 235 ALA B N 1
ATOM 4143 C CA . ALA B 1 235 ? 11.57 4.844 3.127 1 93.69 235 ALA B CA 1
ATOM 4144 C C . ALA B 1 235 ? 12.227 5.156 1.781 1 93.69 235 ALA B C 1
ATOM 4146 O O . ALA B 1 235 ? 13.375 5.602 1.728 1 93.69 235 ALA B O 1
ATOM 4147 N N . LEU B 1 236 ? 11.523 4.734 0.752 1 92.06 236 LEU B N 1
ATOM 4148 C CA . LEU B 1 236 ? 11.844 5.27 -0.566 1 92.06 236 LEU B CA 1
ATOM 4149 C C . LEU B 1 236 ? 11.352 6.703 -0.705 1 92.06 236 LEU B C 1
ATOM 4151 O O . LEU B 1 236 ? 10.148 6.961 -0.61 1 92.06 236 LEU B O 1
ATOM 4155 N N . GLN B 1 237 ? 12.273 7.57 -0.872 1 86.25 237 GLN B N 1
ATOM 4156 C CA . GLN B 1 237 ? 11.93 8.992 -0.92 1 86.25 237 GLN B CA 1
ATOM 4157 C C . GLN B 1 237 ? 12.086 9.547 -2.334 1 86.25 237 GLN B C 1
ATOM 4159 O O . GLN B 1 237 ? 13.203 9.719 -2.82 1 86.25 237 GLN B O 1
ATOM 4164 N N . PRO B 1 238 ? 10.977 9.773 -2.922 1 80.94 238 PRO B N 1
ATOM 4165 C CA . PRO B 1 238 ? 11.062 10.367 -4.262 1 80.94 238 PRO B CA 1
ATOM 4166 C C . PRO B 1 238 ? 11.758 11.727 -4.262 1 80.94 238 PRO B C 1
ATOM 4168 O O . PRO B 1 238 ? 11.766 12.422 -3.24 1 80.94 238 PRO B O 1
ATOM 4171 N N . ILE B 1 239 ? 12.156 12.109 -5.352 1 74.56 239 ILE B N 1
ATOM 4172 C CA . ILE B 1 239 ? 12.945 13.328 -5.496 1 74.56 239 ILE B CA 1
ATOM 4173 C C . ILE B 1 239 ? 12.094 14.539 -5.129 1 74.56 239 ILE B C 1
ATOM 4175 O O . ILE B 1 239 ? 12.602 15.516 -4.57 1 74.56 239 ILE B O 1
ATOM 4179 N N . TYR B 1 240 ? 10.891 14.461 -5.402 1 71.44 240 TYR B N 1
ATOM 4180 C CA . TYR B 1 240 ? 10.008 15.586 -5.109 1 71.44 240 TYR B CA 1
ATOM 4181 C C . TYR B 1 240 ? 9.945 15.852 -3.609 1 71.44 240 TYR B C 1
ATOM 4183 O O . TYR B 1 240 ? 9.664 16.969 -3.182 1 71.44 240 TYR B O 1
ATOM 4191 N N . ASP B 1 241 ? 10.281 14.852 -2.842 1 75.88 241 ASP B N 1
ATOM 4192 C CA . ASP B 1 241 ? 10.25 14.969 -1.387 1 75.88 241 ASP B CA 1
ATOM 4193 C C . ASP B 1 241 ? 11.656 15.094 -0.811 1 75.88 241 ASP B C 1
ATOM 4195 O O . ASP B 1 241 ? 11.867 14.875 0.385 1 75.88 241 ASP B O 1
ATOM 4199 N N . PHE B 1 242 ? 12.539 15.469 -1.543 1 70.75 242 PHE B N 1
ATOM 4200 C CA . PHE B 1 242 ? 13.953 15.398 -1.188 1 70.75 242 PHE B CA 1
ATOM 4201 C C . PHE B 1 242 ? 14.234 16.219 0.071 1 70.75 242 PHE B C 1
ATOM 4203 O O . PHE B 1 242 ? 15.039 15.805 0.911 1 70.75 242 PHE B O 1
ATOM 4210 N N . ASN B 1 243 ? 13.586 17.266 0.325 1 69.56 243 ASN B N 1
ATOM 4211 C CA . ASN B 1 243 ? 13.867 18.125 1.473 1 69.56 243 ASN B CA 1
ATOM 4212 C C . ASN B 1 243 ? 12.836 17.938 2.58 1 69.56 243 ASN B C 1
ATOM 4214 O O . ASN B 1 243 ? 12.695 18.781 3.459 1 69.56 243 ASN B O 1
ATOM 4218 N N . CYS B 1 244 ? 12.227 16.812 2.527 1 83.12 244 CYS B N 1
ATOM 4219 C CA . CYS B 1 244 ? 11.188 16.562 3.52 1 83.12 244 CYS B CA 1
ATOM 4220 C C . CYS B 1 244 ? 11.688 15.633 4.621 1 83.12 244 CYS B C 1
ATOM 4222 O O . CYS B 1 244 ? 12.625 14.859 4.402 1 83.12 244 CYS B O 1
ATOM 4224 N N . THR B 1 245 ? 11.156 15.797 5.738 1 86.44 245 THR B N 1
ATOM 4225 C CA . THR B 1 245 ? 11.453 14.922 6.863 1 86.44 245 THR B CA 1
ATOM 4226 C C . THR B 1 245 ? 10.508 13.719 6.887 1 86.44 245 THR B C 1
ATOM 4228 O O . THR B 1 245 ? 9.289 13.891 6.809 1 86.44 245 THR B O 1
ATOM 4231 N N . PHE B 1 246 ? 11.18 12.617 7.023 1 92.56 246 PHE B N 1
ATOM 4232 C CA . PHE B 1 246 ? 10.422 11.375 7.105 1 92.56 246 PHE B CA 1
ATOM 4233 C C . PHE B 1 246 ? 9.875 11.172 8.516 1 92.56 246 PHE B C 1
ATOM 4235 O O . PHE B 1 246 ? 10.609 11.273 9.492 1 92.56 246 PHE B O 1
ATOM 4242 N N . LEU B 1 247 ? 8.508 10.93 8.633 1 95.75 247 LEU B N 1
ATOM 4243 C CA . LEU B 1 247 ? 7.824 10.594 9.883 1 95.75 247 LEU B CA 1
ATOM 4244 C C . LEU B 1 247 ? 6.93 9.375 9.703 1 95.75 247 LEU B C 1
ATOM 4246 O O . LEU B 1 247 ? 6.348 9.18 8.633 1 95.75 247 LEU B O 1
ATOM 4250 N N . CYS B 1 248 ? 6.824 8.531 10.758 1 97.25 248 CYS B N 1
ATOM 4251 C CA . CYS B 1 248 ? 5.965 7.359 10.656 1 97.25 248 CYS B CA 1
ATOM 4252 C C . CYS B 1 248 ? 5.359 7.008 12.016 1 97.25 248 CYS B C 1
ATOM 4254 O O . CYS B 1 248 ? 5.742 7.582 13.039 1 97.25 248 CYS B O 1
ATOM 4256 N N . ALA B 1 249 ? 4.305 6.18 11.969 1 97.94 249 ALA B N 1
ATOM 4257 C CA . ALA B 1 249 ? 3.658 5.621 13.148 1 97.94 249 ALA B CA 1
ATOM 4258 C C . ALA B 1 249 ? 3.107 4.227 12.867 1 97.94 249 ALA B C 1
ATOM 4260 O O . ALA B 1 249 ? 2.602 3.961 11.773 1 97.94 249 ALA B O 1
ATOM 4261 N N . ASP B 1 250 ? 3.234 3.42 13.891 1 97.19 250 ASP B N 1
ATOM 4262 C CA . ASP B 1 250 ? 2.562 2.123 13.852 1 97.19 250 ASP B CA 1
ATOM 4263 C C . ASP B 1 250 ? 1.045 2.291 13.883 1 97.19 250 ASP B C 1
ATOM 4265 O O . ASP B 1 250 ? 0.515 3.043 14.703 1 97.19 250 ASP B O 1
ATOM 4269 N N . ILE B 1 251 ? 0.367 1.568 13.008 1 98.38 251 ILE B N 1
ATOM 4270 C CA . ILE B 1 251 ? -1.069 1.777 12.859 1 98.38 251 ILE B CA 1
ATOM 4271 C C . ILE B 1 251 ? -1.794 1.293 14.117 1 98.38 251 ILE B C 1
ATOM 4273 O O . ILE B 1 251 ? -2.781 1.896 14.539 1 98.38 251 ILE B O 1
ATOM 4277 N N . ASP B 1 252 ? -1.294 0.23 14.766 1 97.62 252 ASP B N 1
ATOM 4278 C CA . ASP B 1 252 ? -1.907 -0.206 16.016 1 97.62 252 ASP B CA 1
ATOM 4279 C C . ASP B 1 252 ? -1.875 0.906 17.062 1 97.62 252 ASP B C 1
ATOM 4281 O O . ASP B 1 252 ? -2.867 1.143 17.75 1 97.62 252 ASP B O 1
ATOM 4285 N N . SER B 1 253 ? -0.772 1.609 17.125 1 96.94 253 SER B N 1
ATOM 4286 C CA . SER B 1 253 ? -0.646 2.732 18.047 1 96.94 253 SER B CA 1
ATOM 4287 C C . SER B 1 253 ? -1.597 3.865 17.672 1 96.94 253 SER B C 1
ATOM 4289 O O . SER B 1 253 ? -2.172 4.516 18.547 1 96.94 253 SER B O 1
ATOM 4291 N N . LEU B 1 254 ? -1.739 4.047 16.422 1 98.06 254 LEU B N 1
ATOM 4292 C CA . LEU B 1 254 ? -2.635 5.098 15.953 1 98.06 254 LEU B CA 1
ATOM 4293 C C . LEU B 1 254 ? -4.082 4.785 16.328 1 98.06 254 LEU B C 1
ATOM 4295 O O . LEU B 1 254 ? -4.828 5.672 16.734 1 98.06 254 LEU B O 1
ATOM 4299 N N . LEU B 1 255 ? -4.445 3.572 16.156 1 98.06 255 LEU B N 1
ATOM 4300 C CA . LEU B 1 255 ? -5.816 3.176 16.453 1 98.06 255 LEU B CA 1
ATOM 4301 C C . LEU B 1 255 ? -6.113 3.312 17.938 1 98.06 255 LEU B C 1
ATOM 4303 O O . LEU B 1 255 ? -7.199 3.754 18.328 1 98.06 255 LEU B O 1
ATOM 4307 N N . LYS B 1 256 ? -5.172 2.977 18.766 1 97.5 256 LYS B N 1
ATOM 4308 C CA . LYS B 1 256 ? -5.32 3.186 20.203 1 97.5 256 LYS B CA 1
ATOM 4309 C C . LYS B 1 256 ? -5.422 4.672 20.531 1 97.5 256 LYS B C 1
ATOM 4311 O O . LYS B 1 256 ? -6.27 5.078 21.328 1 97.5 256 LYS B O 1
ATOM 4316 N N . ALA B 1 257 ? -4.566 5.434 19.953 1 97.19 257 ALA B N 1
ATOM 4317 C CA . ALA B 1 257 ? -4.566 6.875 20.172 1 97.19 257 ALA B CA 1
ATOM 4318 C C . ALA B 1 257 ? -5.875 7.508 19.719 1 97.19 257 ALA B C 1
ATOM 4320 O O . ALA B 1 257 ? -6.336 8.492 20.297 1 97.19 257 ALA B O 1
ATOM 4321 N N . ARG B 1 258 ? -6.422 6.957 18.656 1 97.56 258 ARG B N 1
ATOM 4322 C CA . ARG B 1 258 ? -7.711 7.438 18.156 1 97.56 258 ARG B CA 1
ATOM 4323 C C . ARG B 1 258 ? -8.805 7.25 19.203 1 97.56 258 ARG B C 1
ATOM 4325 O O . ARG B 1 258 ? -9.656 8.125 19.391 1 97.56 258 ARG B O 1
ATOM 4332 N N . GLU B 1 259 ? -8.773 6.121 19.859 1 97.12 259 GLU B N 1
ATOM 4333 C CA . GLU B 1 259 ? -9.703 5.906 20.969 1 97.12 259 GLU B CA 1
ATOM 4334 C C . GLU B 1 259 ? -9.516 6.949 22.062 1 97.12 259 GLU B C 1
ATOM 4336 O O . GLU B 1 259 ? -10.492 7.504 22.578 1 97.12 259 GLU B O 1
ATOM 4341 N N . ASP B 1 260 ? -8.312 7.191 22.359 1 95.5 260 ASP B N 1
ATOM 4342 C CA . ASP B 1 260 ? -7.992 8.203 23.359 1 95.5 260 ASP B CA 1
ATOM 4343 C C . ASP B 1 260 ? -8.469 9.586 22.922 1 95.5 260 ASP B C 1
ATOM 4345 O O . ASP B 1 260 ? -8.906 10.391 23.734 1 95.5 260 ASP B O 1
ATOM 4349 N N . PHE B 1 261 ? -8.359 9.867 21.703 1 95.88 261 PHE B N 1
ATOM 4350 C CA . PHE B 1 261 ? -8.82 11.133 21.141 1 95.88 261 PHE B CA 1
ATOM 4351 C C . PHE B 1 261 ? -10.297 11.352 21.453 1 95.88 261 PHE B C 1
ATOM 4353 O O . PHE B 1 261 ? -10.688 12.43 21.906 1 95.88 261 PHE B O 1
ATOM 4360 N N . TYR B 1 262 ? -11.062 10.328 21.266 1 96.69 262 TYR B N 1
ATOM 4361 C CA . TYR B 1 262 ? -12.492 10.453 21.5 1 96.69 262 TYR B CA 1
ATOM 4362 C C . TYR B 1 262 ? -12.789 10.531 23 1 96.69 262 TYR B C 1
ATOM 4364 O O . TYR B 1 262 ? -13.703 11.242 23.422 1 96.69 262 TYR B O 1
ATOM 4372 N N . GLU B 1 263 ? -11.977 9.781 23.797 1 95.94 263 GLU B N 1
ATOM 4373 C CA . GLU B 1 263 ? -12.172 9.758 25.25 1 95.94 263 GLU B CA 1
ATOM 4374 C C . GLU B 1 263 ? -11.812 11.094 25.875 1 95.94 263 GLU B C 1
ATOM 4376 O O . GLU B 1 263 ? -12.352 11.461 26.922 1 95.94 263 GLU B O 1
ATOM 4381 N N . ASN B 1 264 ? -10.953 11.867 25.188 1 94.25 264 ASN B N 1
ATOM 4382 C CA . ASN B 1 264 ? -10.484 13.133 25.719 1 94.25 264 ASN B CA 1
ATOM 4383 C C . ASN B 1 264 ? -10.828 14.297 24.797 1 94.25 264 ASN B C 1
ATOM 4385 O O . ASN B 1 264 ? -10.062 15.258 24.703 1 94.25 264 ASN B O 1
ATOM 4389 N N . PHE B 1 265 ? -11.859 14.164 24.125 1 95.25 265 PHE B N 1
ATOM 4390 C CA . PHE B 1 265 ? -12.242 15.133 23.109 1 95.25 265 PHE B CA 1
ATOM 4391 C C . PHE B 1 265 ? -12.555 16.484 23.734 1 95.25 265 PHE B C 1
ATOM 4393 O O . PHE B 1 265 ? -12.227 17.531 23.172 1 95.25 265 PHE B O 1
ATOM 4400 N N . ASN B 1 266 ? -13.172 16.406 24.875 1 91.94 266 ASN B N 1
ATOM 4401 C CA . ASN B 1 266 ? -13.539 17.641 25.578 1 91.94 266 ASN B CA 1
ATOM 4402 C C . ASN B 1 266 ? -12.633 17.891 26.781 1 91.94 266 ASN B C 1
ATOM 4404 O O . ASN B 1 266 ? -12.031 16.969 27.312 1 91.94 266 ASN B O 1
ATOM 4408 N N . VAL B 1 267 ? -12.281 19.188 27.031 1 77.62 267 VAL B N 1
ATOM 4409 C CA . VAL B 1 267 ? -11.469 19.578 28.172 1 77.62 267 VAL B CA 1
ATOM 4410 C C . VAL B 1 267 ? -12.242 19.328 29.469 1 77.62 267 VAL B C 1
ATOM 4412 O O . VAL B 1 267 ? -13.453 19.562 29.516 1 77.62 267 VAL B O 1
ATOM 4415 N N . THR B 1 268 ? -11.609 18.578 30.344 1 66.69 268 THR B N 1
ATOM 4416 C CA . THR B 1 268 ? -12.203 18.453 31.656 1 66.69 268 THR B CA 1
ATOM 4417 C C . THR B 1 268 ? -12.266 19.797 32.344 1 66.69 268 THR B C 1
ATOM 4419 O O . THR B 1 268 ? -11.312 20.578 32.312 1 66.69 268 THR B O 1
ATOM 4422 N N . GLU B 1 269 ? -13.281 20.516 32.344 1 52.47 269 GLU B N 1
ATOM 4423 C CA . GLU B 1 269 ? -13.43 21.656 33.25 1 52.47 269 GLU B CA 1
ATOM 4424 C C . GLU B 1 269 ? -12.891 21.312 34.656 1 52.47 269 GLU B C 1
ATOM 4426 O O . GLU B 1 269 ? -13.391 20.406 35.312 1 52.47 269 GLU B O 1
ATOM 4431 N N . ASP B 1 270 ? -11.711 21.125 34.906 1 44 270 ASP B N 1
ATOM 4432 C CA . ASP B 1 270 ? -11.469 21.219 36.344 1 44 270 ASP B CA 1
ATOM 4433 C C . ASP B 1 270 ? -12.172 22.453 36.938 1 44 270 ASP B C 1
ATOM 4435 O O . ASP B 1 270 ? -12.219 23.5 36.312 1 44 270 ASP B O 1
ATOM 4439 N N . PHE B 1 271 ? -13.023 22.219 38.031 1 41.38 271 PHE B N 1
ATOM 4440 C CA . PHE B 1 271 ? -13.578 23.156 39 1 41.38 271 PHE B CA 1
ATOM 4441 C C . PHE B 1 271 ? -12.602 24.281 39.312 1 41.38 271 PHE B C 1
ATOM 4443 O O . PHE B 1 271 ? -11.531 24.047 39.875 1 41.38 271 PHE B O 1
ATOM 4450 N N . VAL B 1 272 ? -12.641 25.297 38.656 1 31.84 272 VAL B N 1
ATOM 4451 C CA . VAL B 1 272 ? -12.258 26.516 39.344 1 31.84 272 VAL B CA 1
ATOM 4452 C C . VAL B 1 272 ? -13.266 26.812 40.469 1 31.84 272 VAL B C 1
ATOM 4454 O O . VAL B 1 272 ? -14.477 26.688 40.25 1 31.84 272 VAL B O 1
#

Organism: NCBI:txid1796646

pLDDT: mean 82.79, std 20.11, range [31.84, 98.81]

Sequence (544 aa):
MKITKDQLDILNSFSVTRLKEDDSLLREVSDFENSKNENLVDYLVGNAFDDDAENRCACYAVRNEDGEILCYFSIKCGLLYSEFEELKKFEKFKNHKIKLMELEQRGDQAVVKEYIEEIKTKLKEAKEDIERLLGKFDSMPTNKQVAKSFPSIELTHFCVNEAYRNKWQTYGFSAKNRIGSTMFWHVIVGIVEKIRSLTGCEFLYLFAADSTSDRHLVNHYKNMMGLREDMAMSALQPIYDFNCTFLCADIDSLLKAREDFYENFNVTEDFVMKITKDQLDILNSFSVTRLKEDDSLLREVSDFENSKNENLVDYLVGNAFDDDAENRCACYAVRNEDGEILCYFSIKCGLLYSEFEELKKFEKFKNHKIKLMELEQRGDQAVVKEYIEEIKTKLKEAKEDIERLLGKFDSMPTNKQVAKSFPSIELTHFCVNEAYRNKWQTYGFSAKNRIGSTMFWHVIVGIVEKIRSLTGCEFLYLFAADSTSDRHLVNHYKNMMGLREDMAMSALQPIYDFNCTFLCADIDSLLKAREDFYENFNVTEDFV

Nearest PDB structures (foldseek):
  7ak7-assembly1_A  TM=8.146E-01  e=1.601E-06  Salmonella enterica subsp. enterica serovar Typhimurium
  7ak7-assembly1_B  TM=8.333E-01  e=4.115E-06  Salmonella enterica subsp. enterica serovar Typhimurium
  1ygh-assembly2_B  TM=6.507E-01  e=2.405E-02  Saccharomyces cerevisiae
  4zm6-assembly1_B  TM=5.456E-01  e=4.338E-02  Rhizomucor miehei CAU432
  7ak7-assembly1_A  TM=8.092E-01  e=1.937E-06  Salmonella enterica subsp. enterica serovar Typhimurium

Secondary structure (DSSP, 8-state):
-PPPHHHHHHHHT-EEEEGGG-THHHHHGGG---SS-HHHHHHHHHTHHHHHHTTSSEEEEEE-TT--EEEEEEEEEEEEEE--HHHHHHHHHHHHHHHHHHHHHHT-HHHHHHHHHHHHHHHHHHHHHHHHHHHTTSS--SPEEESEEEEEEEEEEEEE-GGGHHHHHTTT--TT--HHHHHIIIIIHHHHHHHHHHSB--EEEEEE---STT-HHHHHHHHHH--B--TT-EEEEEGGGTTPEEEEEEHHHHHHHHHHHHHTSS------/-PPPHHHHHHHHTSEEEEGGG-THHHHHGGG---SS-HHHHHHHHHTHHHHHHTTSSEEEEEE-TT--EEEEEEEEEEEEEE--HHHHHHHHHHHHHHHHHHHHHHT-HHHHHHHHHHHHHHHHHHHHHHHHHHHTSSS--SPEEESEEEEEEEEEEEEE-GGGHHHHHTTT--TT--HHHHHIIIIIHHHHHHHHHHSB--EEEEEE---STT-HHHHHHHHHH--B--TT-EEEEEGGGTTPEEEEEEHHHHHHHHHHHHHTSS------

Foldseek 3Di:
DFADPLLVVQVVQKDKDWPQVDVVVLVQLVLFDDPVCVVLSCCSNPPRNVCCVVPVWTKIFIAGPVRHTFKIWIKHKFKKAFADPLVVLLVVLVVLVVVLVVVVVVPPVVVSVVSVVVSVVSCVVSVVVVCVVVVVVPPDDPDDDGDDMAIAMETEDIDGRPVCQVVVVVSVWDPLDGSRLVCCLSPVLVVVVVVCVPDGHWKYKYWAQQPDPVSVRVVCCCPRQVWADDPRIGGDDDPVSVNTDITMDTSVVRNVVSNVCSGPRHPDPDDD/DFADPLLVVQLVQKDKDWPQVDVVVLVQLVLFDDPVCVVLSCCSNPPRNVCCVVPVWTKIFIAGPVRHTFKIWIKHKFKKAFADPLVVLLVVLVVLLVVLVVVVVVPPVVVSVVSVVVSVVSCVVSVVVVCVVVVVVPPDDPDDDGPDMFIAMETEDITGRPVCQVVVVVSVWDPLDGSRLVCCLSPVLVVVVVVCVPDGHWKYKYWAQQPDPVSVRVVCCCPRQVWADDPRIGGDDDPVSVNTDITMDTSVVRNVVSNVCSGCRHPDPDDD

Solvent-accessible surface area (backbone atoms only — not comparable to full-atom values): 28418 Å² total; per-residue (Å²): 53,55,57,48,70,69,60,49,49,55,62,66,54,40,45,78,38,50,48,71,77,35,74,68,48,72,62,58,50,74,75,58,37,38,89,90,45,50,67,59,46,50,36,55,70,70,45,39,49,59,34,28,66,64,21,61,23,30,31,34,40,34,20,45,86,86,66,47,65,50,30,38,36,25,30,18,29,16,43,33,29,27,64,38,69,58,50,47,53,41,50,54,35,48,51,44,46,55,50,32,52,54,37,46,72,69,61,47,60,68,62,30,50,53,50,44,53,51,37,47,54,50,38,59,61,30,41,59,52,41,43,58,55,44,61,71,52,67,83,68,75,88,43,47,77,25,52,40,69,42,16,16,36,29,48,74,44,77,47,55,22,56,83,44,54,69,62,52,57,72,71,67,58,42,86,86,57,38,71,61,51,44,43,42,50,65,46,51,49,47,51,52,51,55,48,42,74,72,22,4,38,40,31,38,32,37,63,39,79,41,87,50,90,78,35,57,59,52,48,45,39,32,72,64,65,61,30,35,77,52,89,72,55,24,38,75,37,28,54,92,50,64,74,30,46,68,33,33,34,50,41,70,60,48,55,53,49,38,54,48,45,42,49,51,47,32,76,66,74,70,85,124,54,54,58,47,70,68,58,50,49,55,63,66,54,41,45,77,40,48,47,72,76,35,74,66,50,71,63,58,49,73,73,58,37,38,88,89,46,51,68,59,46,49,36,54,70,69,44,40,51,58,34,28,66,64,21,60,23,29,32,34,39,32,20,44,88,89,64,46,63,50,31,39,35,25,29,18,28,17,43,34,30,27,65,39,68,61,51,49,53,42,52,52,35,48,51,44,45,54,49,33,51,54,38,45,73,69,61,47,60,67,63,30,49,52,50,44,53,50,38,49,54,50,39,58,62,30,40,59,52,39,43,57,56,43,61,73,54,65,84,72,71,87,44,46,79,26,53,40,70,40,18,15,37,29,49,74,44,77,46,57,24,56,83,44,53,70,62,52,55,72,72,67,59,42,87,85,58,38,69,61,50,44,43,41,50,66,46,51,49,47,52,52,52,55,47,43,74,72,22,5,38,40,32,39,30,36,60,40,79,41,86,49,90,77,34,58,58,52,48,45,40,33,74,63,65,62,31,35,75,53,88,73,55,26,39,74,36,28,53,90,49,64,73,31,47,68,32,34,32,50,43,71,60,48,54,53,48,39,53,48,46,42,49,50,46,32,78,65,74,70,85,123